Protein AF-0000000080321392 (afdb_homodimer)

Solvent-accessible surface area (backbone atoms only — not comparable to full-atom values): 28372 Å² total; per-residue (Å²): 129,83,87,36,35,29,29,42,95,87,64,50,76,41,74,66,52,70,64,60,51,46,52,52,33,46,72,27,52,40,50,72,68,52,38,52,51,43,50,55,54,46,66,72,68,63,56,70,66,38,37,55,65,55,51,50,51,53,50,50,53,42,33,44,69,69,39,76,52,33,37,49,58,48,34,46,65,61,25,54,38,64,35,49,85,85,26,65,50,42,41,48,45,51,40,54,53,41,39,76,72,65,30,50,64,48,65,67,41,78,42,72,30,79,56,48,76,41,76,37,41,29,39,37,35,46,96,91,40,36,34,43,28,43,68,49,70,54,76,54,99,49,67,45,44,45,62,60,51,29,24,50,50,35,48,48,64,37,45,64,77,54,76,42,41,34,43,37,32,78,33,36,67,33,71,65,21,50,44,36,23,64,66,73,59,37,43,63,34,14,45,66,22,42,82,85,58,4,53,61,43,57,28,56,77,68,68,54,45,50,47,54,70,52,96,65,54,68,68,57,50,50,41,33,37,74,68,68,36,42,32,26,67,44,43,57,72,41,36,54,68,46,34,35,73,64,67,39,51,72,69,53,21,48,49,51,37,51,51,28,49,49,55,55,56,57,70,100,129,84,87,35,36,30,31,40,95,86,66,51,78,42,74,65,53,69,63,61,52,46,51,52,35,47,72,29,53,40,49,69,66,52,39,53,51,44,50,56,54,46,66,71,68,64,57,68,67,38,36,55,65,55,50,50,50,53,50,51,52,42,34,47,69,68,38,75,58,34,36,47,58,46,35,47,63,61,24,55,38,66,34,49,86,85,27,64,51,41,41,47,47,51,40,53,54,41,39,77,72,66,30,51,62,49,64,66,42,77,42,72,29,78,53,50,74,40,76,38,40,29,38,36,33,46,97,90,40,35,34,43,29,45,68,50,70,53,77,55,98,48,68,44,44,46,61,60,50,31,24,50,51,34,48,48,63,37,46,64,77,53,76,39,41,35,43,38,33,78,32,36,65,33,69,65,21,50,43,34,23,63,67,74,58,38,44,63,36,15,44,68,22,44,82,84,56,4,54,61,44,58,28,57,77,68,70,54,48,50,48,55,69,50,96,64,53,67,69,58,51,50,41,32,35,74,69,66,36,43,32,26,67,46,43,56,70,43,37,52,69,47,35,36,73,62,67,38,50,71,68,52,22,49,51,53,36,51,51,29,50,50,54,56,56,64,71,103

Structure (mmCIF, N/CA/C/O backbone):
data_AF-0000000080321392-model_v1
#
loop_
_entity.id
_entity.type
_entity.pdbx_description
1 polymer 'Restriction endonuclease/ATP cone domain'
#
loop_
_atom_site.group_PDB
_atom_site.id
_atom_site.type_symbol
_atom_site.label_atom_id
_atom_site.label_alt_id
_atom_site.label_comp_id
_atom_site.label_asym_id
_atom_site.label_entity_id
_atom_site.label_seq_id
_atom_site.pdbx_PDB_ins_code
_atom_site.Cartn_x
_atom_site.Cartn_y
_atom_site.Cartn_z
_atom_site.occupancy
_atom_site.B_iso_or_equiv
_atom_site.auth_seq_id
_atom_site.auth_comp_id
_atom_site.auth_asym_id
_atom_site.auth_atom_id
_atom_site.pdbx_PDB_model_num
ATOM 1 N N . MET A 1 1 ? 22.453 31.781 -25.75 1 45.09 1 MET A N 1
ATOM 2 C CA . MET A 1 1 ? 22.25 31.203 -24.422 1 45.09 1 MET A CA 1
ATOM 3 C C . MET A 1 1 ? 22.469 29.688 -24.453 1 45.09 1 MET A C 1
ATOM 5 O O . MET A 1 1 ? 22.016 29.016 -25.375 1 45.09 1 MET A O 1
ATOM 9 N N . ARG A 1 2 ? 23.375 29.188 -23.75 1 60.44 2 ARG A N 1
ATOM 10 C CA . ARG A 1 2 ? 23.719 27.766 -23.734 1 60.44 2 ARG A CA 1
ATOM 11 C C . ARG A 1 2 ? 22.5 26.906 -23.359 1 60.44 2 ARG A C 1
ATOM 13 O O . ARG A 1 2 ? 21.656 27.328 -22.562 1 60.44 2 ARG A O 1
ATOM 20 N N . GLU A 1 3 ? 22.219 25.953 -24.188 1 76.62 3 GLU A N 1
ATOM 21 C CA . GLU A 1 3 ? 21.125 25.031 -23.922 1 76.62 3 GLU A CA 1
ATOM 22 C C . GLU A 1 3 ? 21.359 24.234 -22.641 1 76.62 3 GLU A C 1
ATOM 24 O O . GLU A 1 3 ? 22.422 23.641 -22.453 1 76.62 3 GLU A O 1
ATOM 29 N N . ILE A 1 4 ? 20.594 24.516 -21.625 1 80.94 4 ILE A N 1
ATOM 30 C CA . ILE A 1 4 ? 20.688 23.844 -20.344 1 80.94 4 ILE A CA 1
ATOM 31 C C . ILE A 1 4 ? 19.672 22.719 -20.281 1 80.94 4 ILE A C 1
ATOM 33 O O . ILE A 1 4 ? 18.516 22.891 -20.656 1 80.94 4 ILE A O 1
ATOM 37 N N . TYR A 1 5 ? 20.234 21.516 -19.891 1 85.38 5 TYR A N 1
ATOM 38 C CA . TYR A 1 5 ? 19.359 20.359 -19.75 1 85.38 5 TYR A CA 1
ATOM 39 C C . TYR A 1 5 ? 19.094 20.047 -18.297 1 85.38 5 TYR A C 1
ATOM 41 O O . TYR A 1 5 ? 20 20.109 -17.453 1 85.38 5 TYR A O 1
ATOM 49 N N . VAL A 1 6 ? 17.828 19.766 -18.031 1 84.31 6 VAL A N 1
ATOM 50 C CA . VAL A 1 6 ? 17.344 19.547 -16.672 1 84.31 6 VAL A CA 1
ATOM 51 C C . VAL A 1 6 ? 17.016 18.062 -16.469 1 84.31 6 VAL A C 1
ATOM 53 O O . VAL A 1 6 ? 16.422 17.438 -17.344 1 84.31 6 VAL A O 1
ATOM 56 N N . ARG A 1 7 ? 17.375 17.406 -15.414 1 80.06 7 ARG A N 1
ATOM 57 C CA . ARG A 1 7 ? 17.062 16.016 -15.047 1 80.06 7 ARG A CA 1
ATOM 58 C C . ARG A 1 7 ? 15.812 15.953 -14.18 1 80.06 7 ARG A C 1
ATOM 60 O O . ARG A 1 7 ? 15.789 16.5 -13.078 1 80.06 7 ARG A O 1
ATOM 67 N N . LYS A 1 8 ? 14.836 15.211 -14.594 1 74.31 8 LYS A N 1
ATOM 68 C CA . LYS A 1 8 ? 13.57 15.055 -13.883 1 74.31 8 LYS A CA 1
ATOM 69 C C . LYS A 1 8 ? 13.656 13.961 -12.828 1 74.31 8 LYS A C 1
ATOM 71 O O . LYS A 1 8 ? 14.609 13.18 -12.812 1 74.31 8 LYS A O 1
ATOM 76 N N . ARG A 1 9 ? 12.672 13.891 -11.938 1 66.75 9 ARG A N 1
ATOM 77 C CA . ARG A 1 9 ? 12.633 12.922 -10.844 1 66.75 9 ARG A CA 1
ATOM 78 C C . ARG A 1 9 ? 12.578 11.5 -11.383 1 66.75 9 ARG A C 1
ATOM 80 O O . ARG A 1 9 ? 13.117 10.578 -10.766 1 66.75 9 ARG A O 1
ATOM 87 N N . ASP A 1 10 ? 11.984 11.453 -12.5 1 57.5 10 ASP A N 1
ATOM 88 C CA . ASP A 1 10 ? 11.82 10.117 -13.07 1 57.5 10 ASP A CA 1
ATOM 89 C C . ASP A 1 10 ? 13.047 9.703 -13.875 1 57.5 10 ASP A C 1
ATOM 91 O O . ASP A 1 10 ? 13.039 8.664 -14.531 1 57.5 10 ASP A O 1
ATOM 95 N N . GLY A 1 11 ? 14.031 10.547 -13.891 1 65.31 11 GLY A N 1
ATOM 96 C CA . GLY A 1 11 ? 15.281 10.25 -14.57 1 65.31 11 GLY A CA 1
ATOM 97 C C . GLY A 1 11 ? 15.352 10.812 -15.977 1 65.31 11 GLY A C 1
ATOM 98 O O . GLY A 1 11 ? 16.422 10.844 -16.578 1 65.31 11 GLY A O 1
ATOM 99 N N . ARG A 1 12 ? 14.406 11.188 -16.625 1 69.12 12 ARG A N 1
ATOM 100 C CA . ARG A 1 12 ? 14.422 11.805 -17.953 1 69.12 12 ARG A CA 1
ATOM 101 C C . ARG A 1 12 ? 15.195 13.117 -17.938 1 69.12 12 ARG A C 1
ATOM 103 O O . ARG A 1 12 ? 15.219 13.82 -16.922 1 69.12 12 ARG A O 1
ATOM 110 N N . VAL A 1 13 ? 15.727 13.461 -19.203 1 81.75 13 VAL A N 1
ATOM 111 C CA . VAL A 1 13 ? 16.438 14.734 -19.375 1 81.75 13 VAL A CA 1
ATOM 112 C C . VAL A 1 13 ? 15.68 15.609 -20.375 1 81.75 13 VAL A C 1
ATOM 114 O O . VAL A 1 13 ? 15.266 15.133 -21.438 1 81.75 13 VAL A O 1
ATOM 117 N N . GLU A 1 14 ? 15.344 16.891 -19.984 1 85.88 14 GLU A N 1
ATOM 118 C CA . GLU A 1 14 ? 14.648 17.828 -20.859 1 85.88 14 GLU A CA 1
ATOM 119 C C . GLU A 1 14 ? 15.367 19.172 -20.906 1 85.88 14 GLU A C 1
ATOM 121 O O . GLU A 1 14 ? 16.109 19.516 -19.984 1 85.88 14 GLU A O 1
ATOM 126 N N . LYS A 1 15 ? 15.125 19.859 -22.047 1 87.44 15 LYS A N 1
ATOM 127 C CA . LYS A 1 15 ? 15.672 21.203 -22.172 1 87.44 15 LYS A CA 1
ATOM 128 C C . LYS A 1 15 ? 15.023 22.156 -21.188 1 87.44 15 LYS A C 1
ATOM 130 O O . LYS A 1 15 ? 13.812 22.109 -20.969 1 87.44 15 LYS A O 1
ATOM 135 N N . PHE A 1 16 ? 15.82 23 -20.562 1 88.56 16 PHE A N 1
ATOM 136 C CA . PHE A 1 16 ? 15.297 24.016 -19.641 1 88.56 16 PHE A CA 1
ATOM 137 C C . PHE A 1 16 ? 14.391 25 -20.375 1 88.56 16 PHE A C 1
ATOM 139 O O . PHE A 1 16 ? 14.734 25.5 -21.438 1 88.56 16 PHE A O 1
ATOM 146 N N . SER A 1 17 ? 13.203 25.234 -19.812 1 86.38 17 SER A N 1
ATOM 147 C CA . SER A 1 17 ? 12.227 26.172 -20.344 1 86.38 17 SER A CA 1
ATOM 148 C C . SER A 1 17 ? 11.898 27.266 -19.344 1 86.38 17 SER A C 1
ATOM 150 O O . SER A 1 17 ? 11.242 27.016 -18.328 1 86.38 17 SER A O 1
ATOM 152 N N . PRO A 1 18 ? 12.258 28.453 -19.625 1 87.06 18 PRO A N 1
ATOM 153 C CA . PRO A 1 18 ? 11.898 29.547 -18.719 1 87.06 18 PRO A CA 1
ATOM 154 C C . PRO A 1 18 ? 10.391 29.75 -18.609 1 87.06 18 PRO A C 1
ATOM 156 O O . PRO A 1 18 ? 9.898 30.234 -17.594 1 87.06 18 PRO A O 1
ATOM 159 N N . GLU A 1 19 ? 9.711 29.344 -19.656 1 87.44 19 GLU A N 1
ATOM 160 C CA . GLU A 1 19 ? 8.258 29.516 -19.656 1 87.44 19 GLU A CA 1
ATOM 161 C C . GLU A 1 19 ? 7.59 28.656 -18.594 1 87.44 19 GLU A C 1
ATOM 163 O O . GLU A 1 19 ? 6.621 29.062 -17.969 1 87.44 19 GLU A O 1
ATOM 168 N N . LYS A 1 20 ? 8.141 27.531 -18.375 1 81.88 20 LYS A N 1
ATOM 169 C CA . LYS A 1 20 ? 7.609 26.656 -17.344 1 81.88 20 LYS A CA 1
ATOM 170 C C . LYS A 1 20 ? 7.785 27.281 -15.961 1 81.88 20 LYS A C 1
ATOM 172 O O . LYS A 1 20 ? 6.875 27.219 -15.125 1 81.88 20 LYS A O 1
ATOM 177 N N . VAL A 1 21 ? 8.844 27.891 -15.805 1 82.88 21 VAL A N 1
ATOM 178 C CA . VAL A 1 21 ? 9.133 28.547 -14.531 1 82.88 21 VAL A CA 1
ATOM 179 C C . VAL A 1 21 ? 8.227 29.766 -14.359 1 82.88 21 VAL A C 1
ATOM 181 O O . VAL A 1 21 ? 7.691 30 -13.281 1 82.88 21 VAL A O 1
ATOM 184 N N . ARG A 1 22 ? 8.078 30.484 -15.406 1 84.06 22 ARG A N 1
ATOM 185 C CA . ARG A 1 22 ? 7.191 31.641 -15.383 1 84.06 22 ARG A CA 1
ATOM 186 C C . ARG A 1 22 ? 5.785 31.266 -14.953 1 84.06 22 ARG A C 1
ATOM 188 O O . ARG A 1 22 ? 5.199 31.906 -14.078 1 84.06 22 ARG A O 1
ATOM 195 N N . ARG A 1 23 ? 5.336 30.25 -15.523 1 77.75 23 ARG A N 1
ATOM 196 C CA . ARG A 1 23 ? 3.988 29.781 -15.203 1 77.75 23 ARG A CA 1
ATOM 197 C C . ARG A 1 23 ? 3.877 29.406 -13.734 1 77.75 23 ARG A C 1
ATOM 199 O O . ARG A 1 23 ? 2.881 29.719 -13.078 1 77.75 23 ARG A O 1
ATOM 206 N N . THR A 1 24 ? 4.906 28.766 -13.344 1 69.81 24 THR A N 1
ATOM 207 C CA . THR A 1 24 ? 4.93 28.312 -11.953 1 69.81 24 THR A CA 1
ATOM 208 C C . THR A 1 24 ? 4.914 29.516 -11 1 69.81 24 THR A C 1
ATOM 210 O O . THR A 1 24 ? 4.172 29.516 -10.016 1 69.81 24 THR A O 1
ATOM 213 N N . LEU A 1 25 ? 5.637 30.5 -11.336 1 73.75 25 LEU A N 1
ATOM 214 C CA . LEU A 1 25 ? 5.758 31.688 -10.492 1 73.75 25 LEU A CA 1
ATOM 215 C C . LEU A 1 25 ? 4.461 32.5 -10.492 1 73.75 25 LEU A C 1
ATOM 217 O O . LEU A 1 25 ? 4.004 32.938 -9.438 1 73.75 25 LEU A O 1
ATOM 221 N N . LEU A 1 26 ? 3.908 32.562 -11.656 1 72.25 26 LEU A N 1
ATOM 222 C CA . LEU A 1 26 ? 2.67 33.312 -11.75 1 72.25 26 LEU A CA 1
ATOM 223 C C . LEU A 1 26 ? 1.529 32.594 -11.047 1 72.25 26 LEU A C 1
ATOM 225 O O . LEU A 1 26 ? 0.711 33.219 -10.375 1 72.25 26 LEU A O 1
ATOM 229 N N . LYS A 1 27 ? 1.594 31.391 -11.203 1 63.88 27 LYS A N 1
ATOM 230 C CA . LYS A 1 27 ? 0.595 30.578 -10.508 1 63.88 27 LYS A CA 1
ATOM 231 C C . LYS A 1 27 ? 0.756 30.703 -8.992 1 63.88 27 LYS A C 1
ATOM 233 O O . LYS A 1 27 ? -0.227 30.641 -8.25 1 63.88 27 LYS A O 1
ATOM 238 N N . ALA A 1 28 ? 1.945 30.938 -8.633 1 60.78 28 ALA A N 1
ATOM 239 C CA . ALA A 1 28 ? 2.27 31.047 -7.215 1 60.78 28 ALA A CA 1
ATOM 240 C C . ALA A 1 28 ? 1.936 32.438 -6.688 1 60.78 28 ALA A C 1
ATOM 242 O O . ALA A 1 28 ? 2.096 32.719 -5.492 1 60.78 28 ALA A O 1
ATOM 243 N N . GLY A 1 29 ? 1.532 33.25 -7.59 1 61.19 29 GLY A N 1
ATOM 244 C CA . GLY A 1 29 ? 1.094 34.562 -7.176 1 61.19 29 GLY A CA 1
ATOM 245 C C . GLY A 1 29 ? 2.166 35.625 -7.332 1 61.19 29 GLY A C 1
ATOM 246 O O . GLY A 1 29 ? 2.01 36.75 -6.852 1 61.19 29 GLY A O 1
ATOM 247 N N . ALA A 1 30 ? 3.203 35.281 -7.863 1 69.75 30 ALA A N 1
ATOM 248 C CA . ALA A 1 30 ? 4.266 36.25 -8.07 1 69.75 30 ALA A CA 1
ATOM 249 C C . ALA A 1 30 ? 3.871 37.281 -9.141 1 69.75 30 ALA A C 1
ATOM 251 O O . ALA A 1 30 ? 3.201 36.938 -10.117 1 69.75 30 ALA A O 1
ATOM 252 N N . SER A 1 31 ? 4.164 38.469 -8.734 1 72.88 31 SER A N 1
ATOM 253 C CA . SER A 1 31 ? 3.908 39.531 -9.719 1 72.88 31 SER A CA 1
ATOM 254 C C . SER A 1 31 ? 4.754 39.312 -10.977 1 72.88 31 SER A C 1
ATOM 256 O O . SER A 1 31 ? 5.77 38.625 -10.938 1 72.88 31 SER A O 1
ATOM 258 N N . ARG A 1 32 ? 4.312 39.812 -12.125 1 80.5 32 ARG A N 1
ATOM 259 C CA . ARG A 1 32 ? 5.035 39.688 -13.383 1 80.5 32 ARG A CA 1
ATOM 260 C C . ARG A 1 32 ? 6.445 40.25 -13.258 1 80.5 32 ARG A C 1
ATOM 262 O O . ARG A 1 32 ? 7.398 39.688 -13.797 1 80.5 32 ARG A O 1
ATOM 269 N N . ASP A 1 33 ? 6.477 41.344 -12.555 1 82.5 33 ASP A N 1
ATOM 270 C CA . ASP A 1 33 ? 7.777 42 -12.375 1 82.5 33 ASP A CA 1
ATOM 271 C C . ASP A 1 33 ? 8.734 41.094 -11.609 1 82.5 33 ASP A C 1
ATOM 273 O O . ASP A 1 33 ? 9.883 40.906 -12.016 1 82.5 33 ASP A O 1
ATOM 277 N N . VAL A 1 34 ? 8.266 40.594 -10.562 1 79.19 34 VAL A N 1
ATOM 278 C CA . VAL A 1 34 ? 9.07 39.688 -9.727 1 79.19 34 VAL A CA 1
ATOM 279 C C . VAL A 1 34 ? 9.414 38.438 -10.492 1 79.19 34 VAL A C 1
ATOM 281 O O . VAL A 1 34 ? 10.547 37.938 -10.414 1 79.19 34 VAL A O 1
ATOM 284 N N . THR A 1 35 ? 8.469 37.969 -11.203 1 82.25 35 THR A N 1
ATOM 285 C CA . THR A 1 35 ? 8.672 36.781 -12.008 1 82.25 35 THR A CA 1
ATOM 286 C C . THR A 1 35 ? 9.836 36.969 -12.977 1 82.25 35 THR A C 1
ATOM 288 O O . THR A 1 35 ? 10.719 36.125 -13.07 1 82.25 35 THR A O 1
ATOM 291 N N . GLU A 1 36 ? 9.875 38.094 -13.594 1 86.38 36 GLU A N 1
ATOM 292 C CA . GLU A 1 36 ? 10.93 38.344 -14.57 1 86.38 36 GLU A CA 1
ATOM 293 C C . GLU A 1 36 ? 12.289 38.5 -13.883 1 86.38 36 GLU A C 1
ATOM 295 O O . GLU A 1 36 ? 13.305 38.031 -14.414 1 86.38 36 GLU A O 1
ATOM 300 N N . ARG A 1 37 ? 12.25 39.031 -12.703 1 85.25 37 ARG A N 1
ATOM 301 C CA . ARG A 1 37 ? 13.484 39.156 -11.945 1 85.25 37 ARG A CA 1
ATOM 302 C C . ARG A 1 37 ? 14.023 37.812 -11.531 1 85.25 37 ARG A C 1
ATOM 304 O O . ARG A 1 37 ? 15.227 37.531 -11.648 1 85.25 37 ARG A O 1
ATOM 311 N N . ILE A 1 38 ? 13.156 37 -11.086 1 83.56 38 ILE A N 1
ATOM 312 C CA . ILE A 1 38 ? 13.531 35.688 -10.617 1 83.56 38 ILE A CA 1
ATOM 313 C C . ILE A 1 38 ? 14.094 34.875 -11.773 1 83.56 38 ILE A C 1
ATOM 315 O O . ILE A 1 38 ? 15.117 34.188 -11.633 1 83.56 38 ILE A O 1
ATOM 319 N N . ILE A 1 39 ? 13.469 35 -12.906 1 88.12 39 ILE A N 1
ATOM 320 C CA . ILE A 1 39 ? 13.898 34.219 -14.07 1 88.12 39 ILE A CA 1
ATOM 321 C C . ILE A 1 39 ? 15.297 34.656 -14.5 1 88.12 39 ILE A C 1
ATOM 323 O O . ILE A 1 39 ? 16.156 33.844 -14.812 1 88.12 39 ILE A O 1
ATOM 327 N N . ARG A 1 40 ? 15.508 35.875 -14.5 1 87.62 40 ARG A N 1
ATOM 328 C CA . ARG A 1 40 ? 16.828 36.406 -14.859 1 87.62 40 ARG A CA 1
ATOM 329 C C . ARG A 1 40 ? 17.906 35.906 -13.914 1 87.62 40 ARG A C 1
ATOM 331 O O . ARG A 1 40 ? 18.969 35.469 -14.359 1 87.62 40 ARG A O 1
ATOM 338 N N . GLU A 1 41 ? 17.609 35.969 -12.695 1 86.25 41 GLU A N 1
ATOM 339 C CA . GLU A 1 41 ? 18.562 35.5 -11.703 1 86.25 41 GLU A CA 1
ATOM 340 C C . GLU A 1 41 ? 18.766 33.969 -11.82 1 86.25 41 GLU A C 1
ATOM 342 O O . GLU A 1 41 ? 19.891 33.5 -11.68 1 86.25 41 GLU A O 1
ATOM 347 N N . LEU A 1 42 ? 17.734 33.25 -11.977 1 87.38 42 LEU A N 1
ATOM 348 C CA . LEU A 1 42 ? 17.766 31.797 -12.125 1 87.38 42 LEU A CA 1
ATOM 349 C C . LEU A 1 42 ? 18.672 31.406 -13.297 1 87.38 42 LEU A C 1
ATOM 351 O O . LEU A 1 42 ? 19.5 30.5 -13.172 1 87.38 42 LEU A O 1
ATOM 355 N N . GLU A 1 43 ? 18.531 32.125 -14.367 1 86.56 43 GLU A N 1
ATOM 356 C CA . GLU A 1 43 ? 19.297 31.797 -15.578 1 86.56 43 GLU A CA 1
ATOM 357 C C . GLU A 1 43 ? 20.781 31.969 -15.344 1 86.56 43 GLU A C 1
ATOM 359 O O . GLU A 1 43 ? 21.609 31.297 -15.977 1 86.56 43 GLU A O 1
ATOM 364 N N . ARG A 1 44 ? 21.062 32.781 -14.414 1 83.69 44 ARG A N 1
ATOM 365 C CA . ARG A 1 44 ? 22.469 33 -14.086 1 83.69 44 ARG A CA 1
ATOM 366 C C . ARG A 1 44 ? 23.016 31.891 -13.188 1 83.69 44 ARG A C 1
ATOM 368 O O . ARG A 1 44 ? 24.219 31.656 -13.133 1 83.69 44 ARG A O 1
ATOM 375 N N . ARG A 1 45 ? 22.125 31.219 -12.5 1 83.88 45 ARG A N 1
ATOM 376 C CA . ARG A 1 45 ? 22.547 30.281 -11.469 1 83.88 45 ARG A CA 1
ATOM 377 C C . ARG A 1 45 ? 22.453 28.844 -11.969 1 83.88 45 ARG A C 1
ATOM 379 O O . ARG A 1 45 ? 23.141 27.969 -11.453 1 83.88 45 ARG A O 1
ATOM 386 N N . ILE A 1 46 ? 21.672 28.562 -13 1 84.94 46 ILE A N 1
ATOM 387 C CA . ILE A 1 46 ? 21.375 27.172 -13.359 1 84.94 46 ILE A CA 1
ATOM 388 C C . ILE A 1 46 ? 22.484 26.625 -14.242 1 84.94 46 ILE A C 1
ATOM 390 O O . ILE A 1 46 ? 23.219 27.375 -14.883 1 84.94 46 ILE A O 1
ATOM 394 N N . TYR A 1 47 ? 22.75 25.25 -14.242 1 85.88 47 TYR A N 1
ATOM 395 C CA . TYR A 1 47 ? 23.75 24.516 -15.008 1 85.88 47 TYR A CA 1
ATOM 396 C C . TYR A 1 47 ? 23.156 23.234 -15.586 1 85.88 47 TYR A C 1
ATOM 398 O O . TYR A 1 47 ? 22.125 22.75 -15.117 1 85.88 47 TYR A O 1
ATOM 406 N N . SER A 1 48 ? 23.859 22.781 -16.719 1 82.31 48 SER A N 1
ATOM 407 C CA . SER A 1 48 ? 23.344 21.547 -17.328 1 82.31 48 SER A CA 1
ATOM 408 C C . SER A 1 48 ? 23.5 20.359 -16.391 1 82.31 48 SER A C 1
ATOM 410 O O . SER A 1 48 ? 24.578 20.156 -15.812 1 82.31 48 SER A O 1
ATOM 412 N N . GLY A 1 49 ? 22.391 19.594 -16.25 1 81.25 49 GLY A N 1
ATOM 413 C CA . GLY A 1 49 ? 22.359 18.469 -15.336 1 81.25 49 GLY A CA 1
ATOM 414 C C . GLY A 1 49 ? 21.672 18.781 -14.023 1 81.25 49 GLY A C 1
ATOM 415 O O . GLY A 1 49 ? 21.531 17.906 -13.164 1 81.25 49 GLY A O 1
ATOM 416 N N . ILE A 1 50 ? 21.25 20.016 -13.844 1 80.75 50 ILE A N 1
ATOM 417 C CA . ILE A 1 50 ? 20.562 20.422 -12.617 1 80.75 50 ILE A CA 1
ATOM 418 C C . ILE A 1 50 ? 19.234 19.672 -12.516 1 80.75 50 ILE A C 1
ATOM 420 O O . ILE A 1 50 ? 18.609 19.359 -13.531 1 80.75 50 ILE A O 1
ATOM 424 N N . THR A 1 51 ? 18.875 19.391 -11.352 1 80.5 51 THR A N 1
ATOM 425 C CA . THR A 1 51 ? 17.625 18.656 -11.156 1 80.5 51 THR A CA 1
ATOM 426 C C . THR A 1 51 ? 16.453 19.609 -11.031 1 80.5 51 THR A C 1
ATOM 428 O O . THR A 1 51 ? 16.641 20.797 -10.727 1 80.5 51 THR A O 1
ATOM 431 N N . THR A 1 52 ? 15.305 19.062 -11.281 1 77.81 52 THR A N 1
ATOM 432 C CA . THR A 1 52 ? 14.094 19.859 -11.117 1 77.81 52 THR A CA 1
ATOM 433 C C . THR A 1 52 ? 13.953 20.344 -9.672 1 77.81 52 THR A C 1
ATOM 435 O O . THR A 1 52 ? 13.531 21.469 -9.43 1 77.81 52 THR A O 1
ATOM 438 N N . ASP A 1 53 ? 14.438 19.578 -8.805 1 70.19 53 ASP A N 1
ATOM 439 C CA . ASP A 1 53 ? 14.352 19.922 -7.387 1 70.19 53 ASP A CA 1
ATOM 440 C C . ASP A 1 53 ? 15.258 21.094 -7.047 1 70.19 53 ASP A C 1
ATOM 442 O O . ASP A 1 53 ? 14.867 21.984 -6.277 1 70.19 53 ASP A O 1
ATOM 446 N N . GLU A 1 54 ? 16.359 21.047 -7.625 1 74.38 54 GLU A N 1
ATOM 447 C CA . GLU A 1 54 ? 17.297 22.141 -7.398 1 74.38 54 GLU A CA 1
ATOM 448 C C . GLU A 1 54 ? 16.766 23.453 -7.977 1 74.38 54 GLU A C 1
ATOM 450 O O . GLU A 1 54 ? 16.875 24.5 -7.344 1 74.38 54 GLU A O 1
ATOM 455 N N . ILE A 1 55 ? 16.219 23.359 -9.125 1 79.69 55 ILE A N 1
ATOM 456 C CA . ILE A 1 55 ? 15.641 24.547 -9.758 1 79.69 55 ILE A CA 1
ATOM 457 C C . ILE A 1 55 ? 14.539 25.125 -8.867 1 79.69 55 ILE A C 1
ATOM 459 O O . ILE A 1 55 ? 1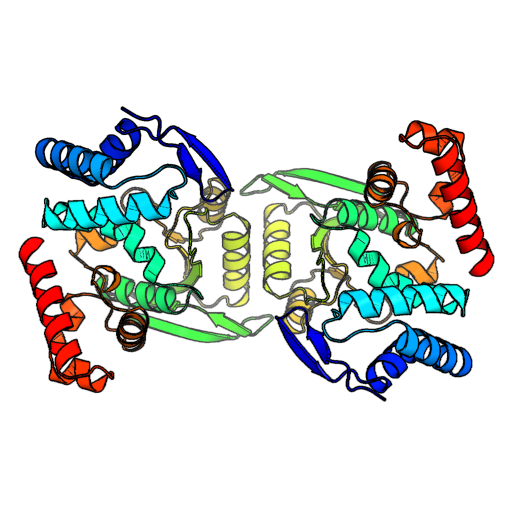4.508 26.328 -8.602 1 79.69 55 ILE A O 1
ATOM 463 N N . LEU A 1 56 ? 13.711 24.234 -8.414 1 73.5 56 LEU A N 1
ATOM 464 C CA . LEU A 1 56 ? 12.609 24.656 -7.559 1 73.5 56 LEU A CA 1
ATOM 465 C C . LEU A 1 56 ? 13.133 25.328 -6.285 1 73.5 56 LEU A C 1
ATOM 467 O O . LEU A 1 56 ? 12.602 26.344 -5.852 1 73.5 56 LEU A O 1
ATOM 471 N N . SER A 1 57 ? 14.203 24.812 -5.809 1 70 57 SER A N 1
ATOM 472 C CA . SER A 1 57 ? 14.805 25.375 -4.605 1 70 57 SER A CA 1
ATOM 473 C C . SER A 1 57 ? 15.297 26.797 -4.848 1 70 57 SER A C 1
ATOM 475 O O . SER A 1 57 ? 15.07 27.688 -4.027 1 70 57 SER A O 1
ATOM 477 N N . ILE A 1 58 ? 15.945 27.031 -5.898 1 75.38 58 ILE A N 1
ATOM 478 C CA . ILE A 1 58 ? 16.484 28.344 -6.246 1 75.38 58 ILE A CA 1
ATOM 479 C C . ILE A 1 58 ? 15.336 29.328 -6.469 1 75.38 58 ILE A C 1
ATOM 481 O O . ILE A 1 58 ? 15.359 30.438 -5.953 1 75.38 58 ILE A O 1
ATOM 485 N N . VAL A 1 59 ? 14.297 28.766 -7.156 1 75.44 59 VAL A N 1
ATOM 486 C CA . VAL A 1 59 ? 13.164 29.625 -7.488 1 75.44 59 VAL A CA 1
ATOM 487 C C . VAL A 1 59 ? 12.445 30.047 -6.207 1 75.44 59 VAL A C 1
ATOM 489 O O . VAL A 1 59 ? 12.102 31.219 -6.039 1 75.44 59 VAL A O 1
ATOM 492 N N . LEU A 1 60 ? 12.328 29.156 -5.359 1 68.12 60 LEU A N 1
ATOM 493 C CA . LEU A 1 60 ? 11.641 29.453 -4.109 1 68.12 60 LEU A CA 1
ATOM 494 C C . LEU A 1 60 ? 12.445 30.422 -3.26 1 68.12 60 LEU A C 1
ATOM 496 O O . LEU A 1 60 ? 11.883 31.344 -2.65 1 68.12 60 LEU A O 1
ATOM 500 N N . ASP A 1 61 ? 13.688 30.219 -3.256 1 67.06 61 ASP A N 1
ATOM 501 C CA . ASP A 1 61 ? 14.586 31.125 -2.547 1 67.06 61 ASP A CA 1
ATOM 502 C C . ASP A 1 61 ? 14.453 32.562 -3.086 1 67.06 61 ASP A C 1
ATOM 504 O O . ASP A 1 61 ? 14.383 33.5 -2.314 1 67.06 61 ASP A O 1
ATOM 508 N N . LEU A 1 62 ? 14.477 32.719 -4.344 1 72 62 LEU A N 1
ATOM 509 C CA . LEU A 1 62 ? 14.391 34 -4.988 1 72 62 LEU A CA 1
ATOM 510 C C . LEU A 1 62 ? 13.016 34.625 -4.777 1 72 62 LEU A C 1
ATOM 512 O O . LEU A 1 62 ? 12.898 35.844 -4.578 1 72 62 LEU A O 1
ATOM 516 N N . LEU A 1 63 ? 12.016 33.781 -4.883 1 68.62 63 LEU A N 1
ATOM 517 C CA . LEU A 1 63 ? 10.664 34.281 -4.641 1 68.62 63 LEU A CA 1
ATOM 518 C C . LEU A 1 63 ? 10.531 34.844 -3.23 1 68.62 63 LEU A C 1
ATOM 520 O O . LEU A 1 63 ? 9.906 35.875 -3.031 1 68.62 63 LEU A O 1
ATOM 524 N N . TYR A 1 64 ? 11.055 34.125 -2.334 1 60.22 64 TYR A N 1
ATOM 525 C CA . TYR A 1 64 ? 11.055 34.594 -0.95 1 60.22 64 TYR A CA 1
ATOM 526 C C . TYR A 1 64 ? 11.773 35.938 -0.827 1 60.22 64 TYR A C 1
ATOM 528 O O . TYR A 1 64 ? 11.336 36.812 -0.079 1 60.22 64 TYR A O 1
ATOM 536 N N . ARG A 1 65 ? 12.82 35.969 -1.561 1 62.69 65 ARG A N 1
ATOM 537 C CA . ARG A 1 65 ? 13.641 37.188 -1.488 1 62.69 65 ARG A CA 1
ATOM 538 C C . ARG A 1 65 ? 12.93 38.375 -2.119 1 62.69 65 ARG A C 1
ATOM 540 O O . ARG A 1 65 ? 13.008 39.5 -1.613 1 62.69 65 ARG A O 1
ATOM 547 N N . TYR A 1 66 ? 12.391 38.094 -3.281 1 62.88 66 TYR A N 1
ATOM 548 C CA . TYR A 1 66 ? 11.836 39.219 -4.027 1 62.88 66 TYR A CA 1
ATOM 549 C C . TYR A 1 66 ? 10.406 39.531 -3.582 1 62.88 66 TYR A C 1
ATOM 551 O O . TYR A 1 66 ? 9.953 40.656 -3.686 1 62.88 66 TYR A O 1
ATOM 559 N N . GLU A 1 67 ? 9.5 38.5 -3.516 1 52.47 67 GLU A N 1
ATOM 560 C CA . GLU A 1 67 ? 8.125 38.781 -3.1 1 52.47 67 GLU A CA 1
ATOM 561 C C . GLU A 1 67 ? 7.875 38.312 -1.669 1 52.47 67 GLU A C 1
ATOM 563 O O . GLU A 1 67 ? 7.863 37.125 -1.396 1 52.47 67 GLU A O 1
ATOM 568 N N . THR A 1 68 ? 8.039 39.031 -0.767 1 46.72 68 THR A N 1
ATOM 569 C CA . THR A 1 68 ? 7.828 38.688 0.64 1 46.72 68 THR A CA 1
ATOM 570 C C . THR A 1 68 ? 6.586 37.812 0.813 1 46.72 68 THR A C 1
ATOM 572 O O . THR A 1 68 ? 6.566 36.938 1.655 1 46.72 68 THR A O 1
ATOM 575 N N . GLY A 1 69 ? 5.34 38.094 0.322 1 44.66 69 GLY A N 1
ATOM 576 C CA . GLY A 1 69 ? 4.023 37.594 0.691 1 44.66 69 GLY A CA 1
ATOM 577 C C . GLY A 1 69 ? 3.574 36.438 -0.155 1 44.66 69 GLY A C 1
ATOM 578 O O . GLY A 1 69 ? 2.914 35.5 0.343 1 44.66 69 GLY A O 1
ATOM 579 N N . SER A 1 70 ? 3.697 36.438 -1.465 1 47.78 70 SER A N 1
ATOM 580 C CA . SER A 1 70 ? 3.168 35.531 -2.475 1 47.78 70 SER A CA 1
ATOM 581 C C . SER A 1 70 ? 3.906 34.188 -2.455 1 47.78 70 SER A C 1
ATOM 583 O O . SER A 1 70 ? 3.35 33.156 -2.842 1 47.78 70 SER A O 1
ATOM 585 N N . GLY A 1 71 ? 5.066 34.25 -2.164 1 48.81 71 GLY A N 1
ATOM 586 C CA . GLY A 1 71 ? 5.957 33.094 -1.967 1 48.81 71 GLY A CA 1
ATOM 587 C C . GLY A 1 71 ? 5.453 32.125 -0.917 1 48.81 71 GLY A C 1
ATOM 588 O O . GLY A 1 71 ? 5.781 30.953 -0.958 1 48.81 71 GLY A O 1
ATOM 589 N N . ALA A 1 72 ? 4.609 32.844 -0.131 1 51.19 72 ALA A N 1
ATOM 590 C CA . ALA A 1 72 ? 4.141 32.094 1.016 1 51.19 72 ALA A CA 1
ATOM 591 C C . ALA A 1 72 ? 3.201 30.953 0.576 1 51.19 72 ALA A C 1
ATOM 593 O O . ALA A 1 72 ? 3.262 29.844 1.104 1 51.19 72 ALA A O 1
ATOM 594 N N . ARG A 1 73 ? 2.291 31.312 -0.396 1 53.44 73 ARG A N 1
ATOM 595 C CA . ARG A 1 73 ? 1.317 30.312 -0.807 1 53.44 73 ARG A CA 1
ATOM 596 C C . ARG A 1 73 ? 1.998 29.156 -1.53 1 53.44 73 ARG A C 1
ATOM 598 O O . ARG A 1 73 ? 1.652 27.984 -1.314 1 53.44 73 ARG A O 1
ATOM 605 N N . TYR A 1 74 ? 2.803 29.578 -2.488 1 53.66 74 TYR A N 1
ATOM 606 C CA . TYR A 1 74 ? 3.52 28.547 -3.24 1 53.66 74 TYR A CA 1
ATOM 607 C C . TYR A 1 74 ? 4.324 27.656 -2.307 1 53.66 74 TYR A C 1
ATOM 609 O O . TYR A 1 74 ? 4.391 26.438 -2.512 1 53.66 74 TYR A O 1
ATOM 617 N N . ASP A 1 75 ? 4.59 28.344 -1.254 1 69.25 75 ASP A N 1
ATOM 618 C CA . ASP A 1 75 ? 5.465 27.641 -0.316 1 69.25 75 ASP A CA 1
ATOM 619 C C . ASP A 1 75 ? 4.668 26.703 0.577 1 69.25 75 ASP A C 1
ATOM 621 O O . ASP A 1 75 ? 5.18 25.672 1.007 1 69.25 75 ASP A O 1
ATOM 625 N N . LEU A 1 76 ? 3.305 26.984 0.359 1 78.12 76 LEU A N 1
ATOM 626 C CA . LEU A 1 76 ? 2.51 26.188 1.281 1 78.12 76 LEU A CA 1
ATOM 627 C C . LEU A 1 76 ? 2.453 24.734 0.823 1 78.12 76 LEU A C 1
ATOM 629 O O . LEU A 1 76 ? 2.666 23.812 1.62 1 78.12 76 LEU A O 1
ATOM 633 N N . LYS A 1 77 ? 2.258 24.578 -0.475 1 78.12 77 LYS A N 1
ATOM 634 C CA . LYS A 1 77 ? 2.15 23.219 -0.999 1 78.12 77 LYS A CA 1
ATOM 635 C C . LYS A 1 77 ? 3.459 22.453 -0.814 1 78.12 77 LYS A C 1
ATOM 637 O O . LYS A 1 77 ? 3.459 21.328 -0.329 1 78.12 77 LYS A O 1
ATOM 642 N N . ARG A 1 78 ? 4.449 23.109 -1.207 1 76.44 78 ARG A N 1
ATOM 643 C CA . ARG A 1 78 ? 5.762 22.484 -1.136 1 76.44 78 ARG A CA 1
ATOM 644 C C . ARG A 1 78 ? 6.168 22.219 0.311 1 76.44 78 ARG A C 1
ATOM 646 O O . ARG A 1 78 ? 6.773 21.188 0.618 1 76.44 78 ARG A O 1
ATOM 653 N N . SER A 1 79 ? 5.844 23.172 1.11 1 85.06 79 SER A N 1
ATOM 654 C CA . SER A 1 79 ? 6.246 23.078 2.508 1 85.06 79 SER A CA 1
ATOM 655 C C . SER A 1 79 ? 5.547 21.906 3.197 1 85.06 79 SER A C 1
ATOM 657 O O . SER A 1 79 ? 6.051 21.375 4.191 1 85.06 79 SER A O 1
ATOM 659 N N . MET A 1 80 ? 4.395 21.438 2.596 1 88.69 80 MET A N 1
ATOM 660 C CA . MET A 1 80 ? 3.646 20.312 3.172 1 88.69 80 MET A CA 1
ATOM 661 C C . MET A 1 80 ? 4.465 19.031 3.135 1 88.69 80 MET A C 1
ATOM 663 O O . MET A 1 80 ? 4.305 18.172 3.994 1 88.69 80 MET A O 1
ATOM 667 N N . PHE A 1 81 ? 5.375 18.984 2.217 1 87.44 81 PHE A N 1
ATOM 668 C CA . PHE A 1 81 ? 6.172 17.766 2.055 1 87.44 81 PHE A CA 1
ATOM 669 C C . PHE A 1 81 ? 7.191 17.641 3.178 1 87.44 81 PHE A C 1
ATOM 671 O O . PHE A 1 81 ? 7.742 16.562 3.4 1 87.44 81 PHE A O 1
ATOM 678 N N . ARG A 1 82 ? 7.383 18.734 3.936 1 87.5 82 ARG A N 1
ATOM 679 C CA . ARG A 1 82 ? 8.336 18.719 5.039 1 87.5 82 ARG A CA 1
ATOM 680 C C . ARG A 1 82 ? 7.766 17.984 6.25 1 87.5 82 ARG A C 1
ATOM 682 O O . ARG A 1 82 ? 8.477 17.75 7.227 1 87.5 82 ARG A O 1
ATOM 689 N N . LEU A 1 83 ? 6.523 17.594 6.148 1 93.75 83 LEU A N 1
ATOM 690 C CA . LEU A 1 83 ? 5.879 16.906 7.258 1 93.75 83 LEU A CA 1
ATOM 691 C C . LEU A 1 83 ? 6.191 15.406 7.219 1 93.75 83 LEU A C 1
ATOM 693 O O . LEU A 1 83 ? 5.57 14.625 7.945 1 93.75 83 LEU A O 1
ATOM 697 N N . GLY A 1 84 ? 7.039 15.102 6.312 1 86.62 84 GLY A N 1
ATOM 698 C CA . GLY A 1 84 ? 7.469 13.719 6.234 1 86.62 84 GLY A CA 1
ATOM 699 C C . GLY A 1 84 ? 8.789 13.461 6.934 1 86.62 84 GLY A C 1
ATOM 700 O O . GLY A 1 84 ? 9.211 14.242 7.789 1 86.62 84 GLY A O 1
ATOM 701 N N . PRO A 1 85 ? 9.164 12.109 6.82 1 76.75 85 PRO A N 1
ATOM 702 C CA . PRO A 1 85 ? 8.867 11.125 5.777 1 76.75 85 PRO A CA 1
ATOM 703 C C . PRO A 1 85 ? 7.801 10.117 6.203 1 76.75 85 PRO A C 1
ATOM 705 O O . PRO A 1 85 ? 7.133 9.523 5.352 1 76.75 85 PRO A O 1
ATOM 708 N N . ALA A 1 86 ? 7.52 9.734 7.414 1 74.88 86 ALA A N 1
ATOM 709 C CA . ALA A 1 86 ? 6.699 8.609 7.859 1 74.88 86 ALA A CA 1
ATOM 710 C C . ALA A 1 86 ? 5.234 9.016 7.992 1 74.88 86 ALA A C 1
ATOM 712 O O . ALA A 1 86 ? 4.352 8.156 8.078 1 74.88 86 ALA A O 1
ATOM 713 N N . GLY A 1 87 ? 4.91 10.047 8.031 1 89.44 87 GLY A N 1
ATOM 714 C CA . GLY A 1 87 ? 3.527 10.5 8.039 1 89.44 87 GLY A CA 1
ATOM 715 C C . GLY A 1 87 ? 3.053 10.945 9.406 1 89.44 87 GLY A C 1
ATOM 716 O O . GLY A 1 87 ? 1.986 11.547 9.531 1 89.44 87 GLY A O 1
ATOM 717 N N . PHE A 1 88 ? 3.814 10.695 10.461 1 92.75 88 PHE A N 1
ATOM 718 C CA . PHE A 1 88 ? 3.406 11.008 11.828 1 92.75 88 PHE A CA 1
ATOM 719 C C . PHE A 1 88 ? 3.203 12.508 12 1 92.75 88 PHE A C 1
ATOM 721 O O . PHE A 1 88 ? 2.24 12.938 12.641 1 92.75 88 PHE A O 1
ATOM 728 N N . GLU A 1 89 ? 4.098 13.258 11.492 1 95 89 GLU A N 1
ATOM 729 C CA . GLU A 1 89 ? 3.975 14.703 11.594 1 95 89 GLU A CA 1
ATOM 730 C C . GLU A 1 89 ? 2.746 15.211 10.836 1 95 89 GLU A C 1
ATOM 732 O O . GLU A 1 89 ? 2.098 16.172 11.266 1 95 89 GLU A O 1
ATOM 737 N N . PHE A 1 90 ? 2.438 14.531 9.781 1 97.75 90 PHE A N 1
ATOM 738 C CA . PHE A 1 90 ? 1.256 14.914 9.016 1 97.75 90 PHE A CA 1
ATOM 739 C C . PHE A 1 90 ? -0.015 14.648 9.812 1 97.75 90 PHE A C 1
ATOM 741 O O . PHE A 1 90 ? -0.953 15.445 9.781 1 97.75 90 PHE A O 1
ATOM 748 N N . GLU A 1 91 ? -0.038 13.516 10.531 1 98.44 91 GLU A N 1
ATOM 749 C CA . GLU A 1 91 ? -1.183 13.195 11.375 1 98.44 91 GLU A CA 1
ATOM 750 C C . GLU A 1 91 ? -1.4 14.273 12.438 1 98.44 91 GLU A C 1
ATOM 752 O O . GLU A 1 91 ? -2.535 14.68 12.688 1 98.44 91 GLU A O 1
ATOM 757 N N . LYS A 1 92 ? -0.319 14.758 12.992 1 98 92 LYS A N 1
ATOM 758 C CA . LYS A 1 92 ? -0.399 15.82 13.992 1 98 92 LYS A CA 1
ATOM 759 C C . LYS A 1 92 ? -0.848 17.141 13.367 1 98 92 LYS A C 1
ATOM 761 O O . LYS A 1 92 ? -1.632 17.875 13.961 1 98 92 LYS A O 1
ATOM 766 N N . PHE A 1 93 ? -0.355 17.375 12.227 1 98.12 93 PHE A N 1
ATOM 767 C CA . PHE A 1 93 ? -0.779 18.547 11.484 1 98.12 93 PHE A CA 1
ATOM 768 C C . PHE A 1 93 ? -2.283 18.531 11.242 1 98.12 93 PHE A C 1
ATOM 770 O O . PHE A 1 93 ? -2.973 19.531 11.477 1 98.12 93 PHE A O 1
ATOM 777 N N . VAL A 1 94 ? -2.785 17.391 10.812 1 98.75 94 VAL A N 1
ATOM 778 C CA . VAL A 1 94 ? -4.203 17.234 10.508 1 98.75 94 VAL A CA 1
ATOM 779 C C . VAL A 1 94 ? -5.031 17.469 11.773 1 98.75 94 VAL A C 1
ATOM 781 O O . VAL A 1 94 ? -6.027 18.203 11.742 1 98.75 94 VAL A O 1
ATOM 784 N N . ALA A 1 95 ? -4.602 16.875 12.844 1 98.81 95 ALA A N 1
ATOM 785 C CA . ALA A 1 95 ? -5.305 17.047 14.117 1 98.81 95 ALA A CA 1
ATOM 786 C C . ALA A 1 95 ? -5.391 18.516 14.5 1 98.81 95 ALA A C 1
ATOM 788 O O . ALA A 1 95 ? -6.473 19.016 14.812 1 98.81 95 ALA A O 1
ATOM 789 N N . ARG A 1 96 ? -4.297 19.234 14.398 1 98.56 96 ARG A N 1
ATOM 790 C CA . ARG A 1 96 ? -4.242 20.641 14.781 1 98.56 96 ARG A CA 1
ATOM 791 C C . ARG A 1 96 ? -5.086 21.5 13.836 1 98.56 96 ARG A C 1
ATOM 793 O O . ARG A 1 96 ? -5.754 22.438 14.273 1 98.56 96 ARG A O 1
ATOM 800 N N . LEU A 1 97 ? -5.012 21.156 12.602 1 98.56 97 LEU A N 1
ATOM 801 C CA . LEU A 1 97 ? -5.824 21.859 11.617 1 98.56 97 LEU A CA 1
ATOM 802 C C . LEU A 1 97 ? -7.309 21.75 11.945 1 98.56 97 LEU A C 1
ATOM 804 O O . LEU A 1 97 ? -8.023 22.75 11.961 1 98.56 97 LEU A O 1
ATOM 808 N N . LEU A 1 98 ? -7.711 20.516 12.25 1 98.81 98 LEU A N 1
ATOM 809 C CA . LEU A 1 98 ? -9.117 20.281 12.555 1 98.81 98 LEU A CA 1
ATOM 810 C C . LEU A 1 98 ? -9.523 21 13.836 1 98.81 98 LEU A C 1
ATOM 812 O O . LEU A 1 98 ? -10.656 21.469 13.961 1 98.81 98 LEU A O 1
ATOM 816 N N . GLU A 1 99 ? -8.602 21.125 14.75 1 98.75 99 GLU A N 1
ATOM 817 C CA . GLU A 1 99 ? -8.883 21.859 15.984 1 98.75 99 GLU A CA 1
ATOM 818 C C . GLU A 1 99 ? -9.172 23.328 15.703 1 98.75 99 GLU A C 1
ATOM 820 O O . GLU A 1 99 ? -10.008 23.938 16.359 1 98.75 99 GLU A O 1
ATOM 825 N N . GLU A 1 100 ? -8.508 23.891 14.727 1 98.19 100 GLU A N 1
ATOM 826 C CA . GLU A 1 100 ? -8.758 25.266 14.328 1 98.19 100 GLU A CA 1
ATOM 827 C C . GLU A 1 100 ? -10.172 25.438 13.781 1 98.19 100 GLU A C 1
ATOM 829 O O . GLU A 1 100 ? -10.688 26.562 13.711 1 98.19 100 GLU A O 1
ATOM 834 N N . TYR A 1 101 ? -10.727 24.375 13.43 1 98.25 101 TYR A N 1
ATOM 835 C CA . TYR A 1 101 ? -12.078 24.406 12.891 1 98.25 101 TYR A CA 1
ATOM 836 C C . TYR A 1 101 ? -13.086 23.859 13.891 1 98.25 101 TYR A C 1
ATOM 838 O O . TYR A 1 101 ? -14.195 23.469 13.516 1 98.25 101 TYR A O 1
ATOM 846 N N . GLY A 1 102 ? -12.719 23.703 15.164 1 98.38 102 GLY A N 1
ATOM 847 C CA . GLY A 1 102 ? -13.648 23.453 16.25 1 98.38 102 GLY A CA 1
ATOM 848 C C . GLY A 1 102 ? -13.758 21.984 16.625 1 98.38 102 GLY A C 1
ATOM 849 O O . GLY A 1 102 ? -14.602 21.609 17.438 1 98.38 102 GLY A O 1
ATOM 850 N N . PHE A 1 103 ? -12.938 21.109 16.078 1 98.81 103 PHE A N 1
ATOM 851 C CA . PHE A 1 103 ? -12.938 19.688 16.453 1 98.81 103 PHE A CA 1
ATOM 852 C C . PHE A 1 103 ? -12.102 19.453 17.688 1 98.81 103 PHE A C 1
ATOM 854 O O . PHE A 1 103 ? -11.078 20.125 17.891 1 98.81 103 PHE A O 1
ATOM 861 N N . ARG A 1 104 ? -12.547 18.562 18.5 1 98.75 104 ARG A N 1
ATOM 862 C CA . ARG A 1 104 ? -11.664 17.922 19.469 1 98.75 104 ARG A CA 1
ATOM 863 C C . ARG A 1 104 ? -10.984 16.688 18.859 1 98.75 104 ARG A C 1
ATOM 865 O O . ARG A 1 104 ? -11.641 15.859 18.234 1 98.75 104 ARG A O 1
ATOM 872 N N . THR A 1 105 ? -9.648 16.547 18.984 1 98.81 105 THR A N 1
ATOM 873 C CA . THR A 1 105 ? -8.953 15.492 18.266 1 98.81 105 THR A CA 1
ATOM 874 C C . THR A 1 105 ? -8.055 14.695 19.203 1 98.81 105 THR A C 1
ATOM 876 O O . THR A 1 105 ? -7.656 15.188 20.25 1 98.81 105 THR A O 1
ATOM 879 N N . ARG A 1 106 ? -7.824 13.477 18.938 1 98.25 106 ARG A N 1
ATOM 880 C CA . ARG A 1 106 ? -6.816 12.578 19.484 1 98.25 106 ARG A CA 1
ATOM 881 C C . ARG A 1 106 ? -6.078 11.836 18.375 1 98.25 106 ARG A C 1
ATOM 883 O O . ARG A 1 106 ? -6.688 11.422 17.391 1 98.25 106 ARG A O 1
ATOM 890 N N . THR A 1 107 ? -4.746 11.641 18.578 1 98 107 THR A N 1
ATOM 891 C CA . THR A 1 107 ? -3.967 10.969 17.547 1 98 107 THR A CA 1
ATOM 892 C C . THR A 1 107 ? -3.525 9.586 18 1 98 107 THR A C 1
ATOM 894 O O . THR A 1 107 ? -3.461 9.32 19.203 1 98 107 THR A O 1
ATOM 897 N N . ASN A 1 108 ? -3.33 8.727 17.062 1 95.69 108 ASN A N 1
ATOM 898 C CA . ASN A 1 108 ? -2.752 7.398 17.266 1 95.69 108 ASN A CA 1
ATOM 899 C C . ASN A 1 108 ? -3.484 6.633 18.375 1 95.69 108 ASN A C 1
ATOM 901 O O . ASN A 1 108 ? -2.859 6.141 19.312 1 95.69 108 ASN A O 1
ATOM 905 N N . VAL A 1 109 ? -4.676 6.512 18.188 1 97.06 109 VAL A N 1
ATOM 906 C CA . VAL A 1 109 ? -5.523 5.871 19.188 1 97.06 109 VAL A CA 1
ATOM 907 C C . VAL A 1 109 ? -5.789 4.422 18.781 1 97.06 109 VAL A C 1
ATOM 909 O O . VAL A 1 109 ? -6.109 4.137 17.625 1 97.06 109 VAL A O 1
ATOM 912 N N . ILE A 1 110 ? -5.637 3.516 19.719 1 97.56 110 ILE A N 1
ATOM 913 C CA . ILE A 1 110 ? -5.961 2.111 19.484 1 97.56 110 ILE A CA 1
ATOM 914 C C . ILE A 1 110 ? -7.441 1.867 19.766 1 97.56 110 ILE A C 1
ATOM 916 O O . ILE A 1 110 ? -7.941 2.213 20.828 1 97.56 110 ILE A O 1
ATOM 920 N N . VAL A 1 111 ? -8.102 1.364 18.828 1 97.69 111 VAL A N 1
ATOM 921 C CA . VAL A 1 111 ? -9.531 1.104 18.953 1 97.69 111 VAL A CA 1
ATOM 922 C C . VAL A 1 111 ? -9.82 -0.356 18.609 1 97.69 111 VAL A C 1
ATOM 924 O O . VAL A 1 111 ? -9.258 -0.903 17.656 1 97.69 111 VAL A O 1
ATOM 927 N N . GLU A 1 112 ? -10.609 -0.934 19.375 1 97.38 112 GLU A N 1
ATOM 928 C CA . GLU A 1 112 ? -11.023 -2.309 19.109 1 97.38 112 GLU A CA 1
ATOM 929 C C . GLU A 1 112 ? -12.086 -2.359 18.031 1 97.38 112 GLU A C 1
ATOM 931 O O . GLU A 1 112 ? -13.086 -1.633 18.094 1 97.38 112 GLU A O 1
ATOM 936 N N . GLY A 1 113 ? -11.789 -3.182 17.016 1 97.81 113 GLY A N 1
ATOM 937 C CA . GLY A 1 113 ? -12.812 -3.479 16.031 1 97.81 113 GLY A CA 1
ATOM 938 C C . GLY A 1 113 ? -13.492 -4.812 16.25 1 97.81 113 GLY A C 1
ATOM 939 O O . GLY A 1 113 ? -13.227 -5.492 17.25 1 97.81 113 GLY A O 1
ATOM 940 N N . GLU A 1 114 ? -14.492 -5.109 15.438 1 98.12 114 GLU A N 1
ATOM 941 C CA . GLU A 1 114 ? -15.18 -6.402 15.492 1 98.12 114 GLU A CA 1
ATOM 942 C C . GLU A 1 114 ? -14.195 -7.551 15.281 1 98.12 114 GLU A C 1
ATOM 944 O O . GLU A 1 114 ? -14.258 -8.562 15.984 1 98.12 114 GLU A O 1
ATOM 949 N N . CYS A 1 115 ? -13.242 -7.352 14.328 1 98.44 115 CYS A N 1
ATOM 950 C CA . CYS A 1 115 ? -12.344 -8.43 13.93 1 98.44 115 CYS A CA 1
ATOM 951 C C . CYS A 1 115 ? -10.969 -8.258 14.562 1 98.44 115 CYS A C 1
ATOM 953 O O . CYS A 1 115 ? -10.344 -9.234 14.992 1 98.44 115 CYS A O 1
ATOM 955 N N . VAL A 1 116 ? -10.43 -7.012 14.508 1 98.38 116 VAL A N 1
ATOM 956 C CA . VAL A 1 116 ? -9.062 -6.746 14.953 1 98.38 116 VAL A CA 1
ATOM 957 C C . VAL A 1 116 ? -8.992 -5.367 15.609 1 98.38 116 VAL A C 1
ATOM 959 O O . VAL A 1 116 ? -9.93 -4.57 15.5 1 98.38 116 VAL A O 1
ATOM 962 N N . GLU A 1 117 ? -7.875 -5.18 16.312 1 97.88 117 GLU A N 1
ATOM 963 C CA . GLU A 1 117 ? -7.562 -3.85 16.828 1 97.88 117 GLU A CA 1
ATOM 964 C C . GLU A 1 117 ? -6.957 -2.967 15.734 1 97.88 117 GLU A C 1
ATOM 966 O O . GLU A 1 117 ? -6.152 -3.432 14.93 1 97.88 117 GLU A O 1
ATOM 971 N N . HIS A 1 118 ? -7.375 -1.7 15.75 1 97.94 118 HIS A N 1
ATOM 972 C CA . HIS A 1 118 ? -6.871 -0.736 14.781 1 97.94 118 HIS A CA 1
ATOM 973 C C . HIS A 1 118 ? -6.199 0.445 15.469 1 97.94 118 HIS A C 1
ATOM 975 O O . HIS A 1 118 ? -6.68 0.917 16.5 1 97.94 118 HIS A O 1
ATOM 981 N N . GLU A 1 119 ? -5.098 0.835 14.977 1 97.31 119 GLU A N 1
ATOM 982 C CA . GLU A 1 119 ? -4.547 2.137 15.344 1 97.31 119 GLU A CA 1
ATOM 983 C C . GLU A 1 119 ? -5.035 3.229 14.398 1 97.31 119 GLU A C 1
ATOM 985 O O . GLU A 1 119 ? -4.652 3.256 13.227 1 97.31 119 GLU A O 1
ATOM 990 N N . ILE A 1 120 ? -5.863 4.105 14.938 1 98.25 120 ILE A N 1
ATOM 991 C CA . ILE A 1 120 ? -6.473 5.156 14.125 1 98.25 120 ILE A CA 1
ATOM 992 C C . ILE A 1 120 ? -5.59 6.402 14.148 1 98.25 120 ILE A C 1
ATOM 994 O O . ILE A 1 120 ? -5.148 6.836 15.219 1 98.25 120 ILE A O 1
ATOM 998 N N . ASP A 1 121 ? -5.344 6.98 12.992 1 98.19 121 ASP A N 1
ATOM 999 C CA . ASP A 1 121 ? -4.441 8.125 12.883 1 98.19 121 ASP A CA 1
ATOM 1000 C C . ASP A 1 121 ? -4.961 9.312 13.695 1 98.19 121 ASP A C 1
ATOM 1002 O O . ASP A 1 121 ? -4.234 9.875 14.508 1 98.19 121 ASP A O 1
ATOM 1006 N N . VAL A 1 122 ? -6.215 9.734 13.477 1 98.81 122 VAL A N 1
ATOM 1007 C CA . VAL A 1 122 ? -6.852 10.836 14.195 1 98.81 122 VAL A CA 1
ATOM 1008 C C . VAL A 1 122 ? -8.305 10.492 14.492 1 98.81 122 VAL A C 1
ATOM 1010 O O . VAL A 1 122 ? -9.023 9.984 13.617 1 98.81 122 VAL A O 1
ATOM 1013 N N . ILE A 1 123 ? -8.711 10.68 15.664 1 98.81 123 ILE A N 1
ATOM 1014 C CA . ILE A 1 123 ? -10.125 10.711 16.016 1 98.81 123 ILE A CA 1
ATOM 1015 C C . ILE A 1 123 ? -10.57 12.148 16.266 1 98.81 123 ILE A C 1
ATOM 1017 O O . ILE A 1 123 ? -9.867 12.914 16.922 1 98.81 123 ILE A O 1
ATOM 1021 N N . ALA A 1 124 ? -11.672 12.516 15.727 1 98.81 124 ALA A N 1
ATOM 1022 C CA . ALA A 1 124 ? -12.18 13.875 15.883 1 98.81 124 ALA A CA 1
ATOM 1023 C C . ALA A 1 124 ? -13.648 13.867 16.297 1 98.81 124 ALA A C 1
ATOM 1025 O O . ALA A 1 124 ? -14.391 12.945 15.938 1 98.81 124 ALA A O 1
ATOM 1026 N N . GLU A 1 125 ? -13.992 14.891 17.031 1 98.75 125 GLU A N 1
ATOM 1027 C CA . GLU A 1 125 ? -15.375 15.07 17.453 1 98.75 125 GLU A CA 1
ATOM 1028 C C . GLU A 1 125 ? -15.797 16.531 17.344 1 98.75 125 GLU A C 1
ATOM 1030 O O . GLU A 1 125 ? -15.031 17.438 17.688 1 98.75 125 GLU A O 1
ATOM 1035 N N . LYS A 1 126 ? -16.938 16.703 16.828 1 98.5 126 LYS A N 1
ATOM 1036 C CA . LYS A 1 126 ? -17.531 18.047 16.766 1 98.5 126 LYS A CA 1
ATOM 1037 C C . LYS A 1 126 ? -19.062 17.969 16.75 1 98.5 126 LYS A C 1
ATOM 1039 O O . LYS A 1 126 ? -19.641 17.172 16 1 98.5 126 LYS A O 1
ATOM 1044 N N . ASP A 1 127 ? -19.703 18.703 17.594 1 97.75 127 ASP A N 1
ATOM 1045 C CA . ASP A 1 127 ? -21.156 18.828 17.625 1 97.75 127 ASP A CA 1
ATOM 1046 C C . ASP A 1 127 ? -21.828 17.469 17.781 1 97.75 127 ASP A C 1
ATOM 1048 O O . ASP A 1 127 ? -22.766 17.156 17.062 1 97.75 127 ASP A O 1
ATOM 1052 N N . GLY A 1 128 ? -21.234 16.609 18.516 1 97.44 128 GLY A N 1
ATOM 1053 C CA . GLY A 1 128 ? -21.812 15.312 18.828 1 97.44 128 GLY A CA 1
ATOM 1054 C C . GLY A 1 128 ? -21.547 14.266 17.781 1 97.44 128 GLY A C 1
ATOM 1055 O O . GLY A 1 128 ? -22 13.125 17.891 1 97.44 128 GLY A O 1
ATOM 1056 N N . LYS A 1 129 ? -20.812 14.609 16.828 1 98.38 129 LYS A N 1
ATOM 1057 C CA . LYS A 1 129 ? -20.453 13.672 15.773 1 98.38 129 LYS A CA 1
ATOM 1058 C C . LYS A 1 129 ? -19 13.242 15.891 1 98.38 129 LYS A C 1
ATOM 1060 O O . LYS A 1 129 ? -18.125 14.062 16.156 1 98.38 129 LYS A O 1
ATOM 1065 N N . SER A 1 130 ? -18.766 11.961 15.688 1 98.56 130 SER A N 1
ATOM 1066 C CA . SER A 1 130 ? -17.422 11.406 15.789 1 98.56 130 SER A CA 1
ATOM 1067 C C . SER A 1 130 ? -16.906 10.969 14.43 1 98.56 130 SER A C 1
ATOM 1069 O O . SER A 1 130 ? -17.656 10.43 13.609 1 98.56 130 SER A O 1
ATOM 1071 N N . TYR A 1 131 ? -15.617 11.148 14.25 1 98.75 131 TYR A N 1
ATOM 1072 C CA . TYR A 1 131 ? -14.992 10.859 12.961 1 98.75 131 TYR A CA 1
ATOM 1073 C C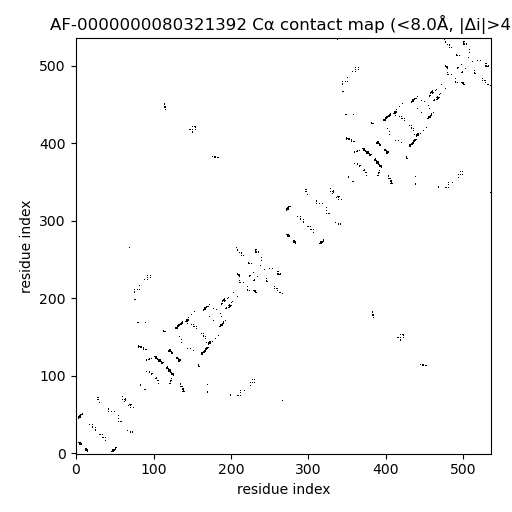 . TYR A 1 131 ? -13.773 9.953 13.141 1 98.75 131 TYR A C 1
ATOM 1075 O O . TYR A 1 131 ? -12.922 10.211 13.984 1 98.75 131 TYR A O 1
ATOM 1083 N N . LEU A 1 132 ? -13.75 8.883 12.414 1 98.81 132 LEU A N 1
ATOM 1084 C CA . LEU A 1 132 ? -12.539 8.094 12.203 1 98.81 132 LEU A CA 1
ATOM 1085 C C . LEU A 1 132 ? -11.734 8.648 11.031 1 98.81 132 LEU A C 1
ATOM 1087 O O . LEU A 1 132 ? -12.203 8.656 9.898 1 98.81 132 LEU A O 1
ATOM 1091 N N . ILE A 1 133 ? -10.523 9.102 11.305 1 98.88 133 ILE A N 1
ATOM 1092 C CA . ILE A 1 133 ? -9.758 9.781 10.266 1 98.88 133 ILE A CA 1
ATOM 1093 C C . ILE A 1 133 ? -8.461 9.016 10 1 98.88 133 ILE A C 1
ATOM 1095 O O . ILE A 1 133 ? -7.68 8.773 10.922 1 98.88 133 ILE A O 1
ATOM 1099 N N . GLU A 1 134 ? -8.297 8.562 8.781 1 98.69 134 GLU A N 1
ATOM 1100 C CA . GLU A 1 134 ? -7.023 8.047 8.297 1 98.69 134 GLU A CA 1
ATOM 1101 C C . GLU A 1 134 ? -6.266 9.102 7.496 1 98.69 134 GLU A C 1
ATOM 1103 O O . GLU A 1 134 ? -6.875 9.891 6.77 1 98.69 134 GLU A O 1
ATOM 1108 N N . CYS A 1 135 ? -4.961 9.102 7.629 1 98.5 135 CYS A N 1
ATOM 1109 C CA . CYS A 1 135 ? -4.117 10.039 6.902 1 98.5 135 CYS A CA 1
ATOM 1110 C C . CYS A 1 135 ? -3.191 9.312 5.938 1 98.5 135 CYS A C 1
ATOM 1112 O O . CYS A 1 135 ? -2.662 8.25 6.266 1 98.5 135 CYS A O 1
ATOM 1114 N N . LYS A 1 136 ? -3.049 9.805 4.758 1 97.62 136 LYS A N 1
ATOM 1115 C CA . LYS A 1 136 ? -2.066 9.32 3.793 1 97.62 136 LYS A CA 1
ATOM 1116 C C . LYS A 1 136 ? -1.119 10.438 3.365 1 97.62 136 LYS A C 1
ATOM 1118 O O . LYS A 1 136 ? -1.535 11.391 2.701 1 97.62 136 LYS A O 1
ATOM 1123 N N . PHE A 1 137 ? 0.165 10.281 3.754 1 95.88 137 PHE A N 1
ATOM 1124 C CA . PHE A 1 137 ? 1.183 11.273 3.428 1 95.88 137 PHE A CA 1
ATOM 1125 C C . PHE A 1 137 ? 2.033 10.812 2.25 1 95.88 137 PHE A C 1
ATOM 1127 O O . PHE A 1 137 ? 2.408 9.641 2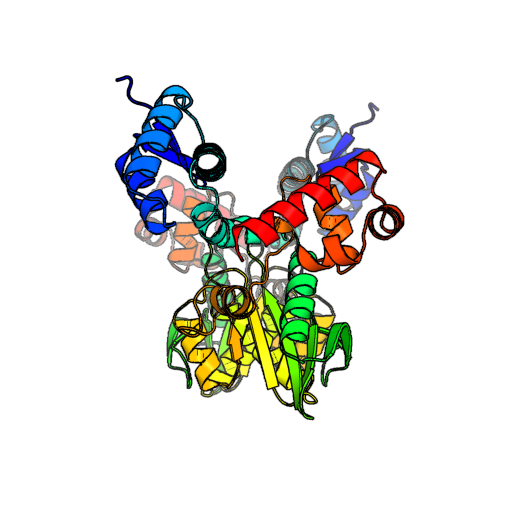.17 1 95.88 137 PHE A O 1
ATOM 1134 N N . HIS A 1 138 ? 2.264 11.695 1.36 1 90.31 138 HIS A N 1
ATOM 1135 C CA . HIS A 1 138 ? 3.219 11.469 0.281 1 90.31 138 HIS A CA 1
ATOM 1136 C C . HIS A 1 138 ? 4.383 12.453 0.362 1 90.31 138 HIS A C 1
ATOM 1138 O O . HIS A 1 138 ? 4.184 13.648 0.587 1 90.31 138 HIS A O 1
ATOM 1144 N N . SER A 1 139 ? 5.539 11.875 0.152 1 82.5 139 SER A N 1
ATOM 1145 C CA . SER A 1 139 ? 6.73 12.719 0.193 1 82.5 139 SER A CA 1
ATOM 1146 C C . SER A 1 139 ? 6.961 13.414 -1.146 1 82.5 139 SER A C 1
ATOM 1148 O O . SER A 1 139 ? 7.859 14.25 -1.269 1 82.5 139 SER A O 1
ATOM 1150 N N . PHE A 1 140 ? 6.25 13 -2.119 1 75.44 140 PHE A N 1
ATOM 1151 C CA . PHE A 1 140 ? 6.289 13.578 -3.457 1 75.44 140 PHE A CA 1
ATOM 1152 C C . PHE A 1 140 ? 4.883 13.688 -4.039 1 75.44 140 PHE A C 1
ATOM 1154 O O . PHE A 1 140 ? 3.936 13.117 -3.498 1 75.44 140 PHE A O 1
ATOM 1161 N N . PRO A 1 141 ? 4.785 14.484 -5.043 1 81.12 141 PRO A N 1
ATOM 1162 C CA . PRO A 1 141 ? 3.447 14.672 -5.609 1 81.12 141 PRO A CA 1
ATOM 1163 C C . PRO A 1 141 ? 2.889 13.406 -6.25 1 81.12 141 PRO A C 1
ATOM 1165 O O . PRO A 1 141 ? 3.189 13.109 -7.406 1 81.12 141 PRO A O 1
ATOM 1168 N N . ALA A 1 142 ? 2.246 12.641 -5.551 1 84 142 ALA A N 1
ATOM 1169 C CA . ALA A 1 142 ? 1.594 11.414 -6.004 1 84 142 ALA A CA 1
ATOM 1170 C C . ALA A 1 142 ? 0.097 11.445 -5.711 1 84 142 ALA A C 1
ATOM 1172 O O . ALA A 1 142 ? -0.357 12.219 -4.859 1 84 142 ALA A O 1
ATOM 1173 N N . TYR A 1 143 ? -0.633 10.719 -6.441 1 91.5 143 TYR A N 1
ATOM 1174 C CA . TYR A 1 143 ? -2.059 10.586 -6.168 1 91.5 143 TYR A CA 1
ATOM 1175 C C . TYR A 1 143 ? -2.312 9.539 -5.09 1 91.5 143 TYR A C 1
ATOM 1177 O O . TYR A 1 143 ? -1.617 8.523 -5.031 1 91.5 143 TYR A O 1
ATOM 1185 N N . THR A 1 144 ? -3.248 9.883 -4.25 1 96.94 144 THR A N 1
ATOM 1186 C CA . THR A 1 144 ? -3.814 8.852 -3.389 1 96.94 144 THR A CA 1
ATOM 1187 C C . THR A 1 144 ? -4.898 8.07 -4.121 1 96.94 144 THR A C 1
ATOM 1189 O O . THR A 1 144 ? -5.859 8.656 -4.629 1 96.94 144 THR A O 1
ATOM 1192 N N . GLY A 1 145 ? -4.773 6.805 -4.137 1 97.38 145 GLY A N 1
ATOM 1193 C CA . GLY A 1 145 ? -5.586 6.012 -5.043 1 97.38 145 GLY A CA 1
ATOM 1194 C C . GLY A 1 145 ? -6.711 5.27 -4.348 1 97.38 145 GLY A C 1
ATOM 1195 O O . GLY A 1 145 ? -6.949 5.477 -3.154 1 97.38 145 GLY A O 1
ATOM 1196 N N . LEU A 1 146 ? -7.391 4.422 -5.105 1 97.94 146 LEU A N 1
ATOM 1197 C CA . LEU A 1 146 ? -8.594 3.68 -4.734 1 97.94 146 LEU A CA 1
ATOM 1198 C C . LEU A 1 146 ? -8.32 2.777 -3.535 1 97.94 146 LEU A C 1
ATOM 1200 O O . LEU A 1 146 ? -9.164 2.664 -2.639 1 97.94 146 LEU A O 1
ATOM 1204 N N . LYS A 1 147 ? -7.148 2.158 -3.521 1 97.25 147 LYS A N 1
ATOM 1205 C CA . LYS A 1 147 ? -6.812 1.208 -2.467 1 97.25 147 LYS A CA 1
ATOM 1206 C C . LYS A 1 147 ? -6.883 1.864 -1.091 1 97.25 147 LYS A C 1
ATOM 1208 O O . LYS A 1 147 ? -7.402 1.272 -0.141 1 97.25 147 LYS A O 1
ATOM 1213 N N . GLU A 1 148 ? -6.406 3.08 -1.029 1 98.19 148 GLU A N 1
ATOM 1214 C CA . GLU A 1 148 ? -6.383 3.797 0.242 1 98.19 148 GLU A CA 1
ATOM 1215 C C . GLU A 1 148 ? -7.793 4.066 0.75 1 98.19 148 GLU A C 1
ATOM 1217 O O . GLU A 1 148 ? -8.062 3.939 1.945 1 98.19 148 GLU A O 1
ATOM 1222 N N . VAL A 1 149 ? -8.664 4.387 -0.107 1 98.69 149 VAL A N 1
ATOM 1223 C CA . VAL A 1 149 ? -10.039 4.684 0.287 1 98.69 149 VAL A CA 1
ATOM 1224 C C . VAL A 1 149 ? -10.758 3.393 0.679 1 98.69 149 VAL A C 1
ATOM 1226 O O . VAL A 1 149 ? -11.508 3.365 1.657 1 98.69 149 VAL A O 1
ATOM 1229 N N . MET A 1 150 ? -10.484 2.346 -0.047 1 98.5 150 MET A N 1
ATOM 1230 C CA . MET A 1 150 ? -11.148 1.068 0.198 1 98.5 150 MET A CA 1
ATOM 1231 C C . MET A 1 150 ? -10.758 0.507 1.563 1 98.5 150 MET A C 1
ATOM 1233 O O . MET A 1 150 ? -11.625 0.051 2.316 1 98.5 150 MET A O 1
ATOM 1237 N N . TYR A 1 151 ? -9.445 0.539 1.869 1 97.19 151 TYR A N 1
ATOM 1238 C CA . TYR A 1 151 ? -9.133 -0.043 3.17 1 97.19 151 TYR A CA 1
ATOM 1239 C C . TYR A 1 151 ? -9.57 0.882 4.301 1 97.19 151 TYR A C 1
ATOM 1241 O O . TYR A 1 151 ? -9.883 0.422 5.398 1 97.19 151 TYR A O 1
ATOM 1249 N N . THR A 1 152 ? -9.641 2.199 4.086 1 98.62 152 THR A N 1
ATOM 1250 C CA . THR A 1 152 ? -10.211 3.115 5.07 1 98.62 152 THR A CA 1
ATOM 1251 C C . THR A 1 152 ? -11.672 2.771 5.348 1 98.62 152 THR A C 1
ATOM 1253 O O . THR A 1 152 ? -12.094 2.727 6.504 1 98.62 152 THR A O 1
ATOM 1256 N N . TYR A 1 153 ? -12.414 2.518 4.301 1 98.69 153 TYR A N 1
ATOM 1257 C CA . TYR A 1 153 ? -13.812 2.141 4.426 1 98.69 153 TYR A CA 1
ATOM 1258 C C . TYR A 1 153 ? -13.961 0.826 5.184 1 98.69 153 TYR A C 1
ATOM 1260 O O . TYR A 1 153 ? -14.812 0.706 6.07 1 98.69 153 TYR A O 1
ATOM 1268 N N . ALA A 1 154 ? -13.125 -0.161 4.812 1 98.56 154 ALA A N 1
ATOM 1269 C CA . ALA A 1 154 ? -13.172 -1.459 5.48 1 98.56 154 ALA A CA 1
ATOM 1270 C C . ALA A 1 154 ? -12.875 -1.319 6.969 1 98.56 154 ALA A C 1
ATOM 1272 O O . ALA A 1 154 ? -13.484 -1.994 7.797 1 98.56 154 ALA A O 1
ATOM 1273 N N . ARG A 1 155 ? -11.898 -0.45 7.301 1 98.5 155 ARG A N 1
ATOM 1274 C CA . ARG A 1 155 ? -11.594 -0.178 8.703 1 98.5 155 ARG A CA 1
ATOM 1275 C C . ARG A 1 155 ? -12.805 0.4 9.43 1 98.5 155 ARG A C 1
ATOM 1277 O O . ARG A 1 155 ? -13.125 -0.026 10.539 1 98.5 155 ARG A O 1
ATOM 1284 N N . PHE A 1 156 ? -13.438 1.337 8.812 1 98.56 156 PHE A N 1
ATOM 1285 C CA . PHE A 1 156 ? -14.625 1.986 9.367 1 98.56 156 PHE A CA 1
ATOM 1286 C C . PHE A 1 156 ? -15.703 0.959 9.688 1 98.56 156 PHE A C 1
ATOM 1288 O O . PHE A 1 156 ? -16.297 0.989 10.766 1 98.56 156 PHE A O 1
ATOM 1295 N N . LEU A 1 157 ? -15.883 0.023 8.75 1 98.06 157 LEU A N 1
ATOM 1296 C CA . LEU A 1 157 ? -16.891 -1.009 8.93 1 98.06 157 LEU A CA 1
ATOM 1297 C C . LEU A 1 157 ? -16.562 -1.903 10.117 1 98.06 157 LEU A C 1
ATOM 1299 O O . LEU A 1 157 ? -17.453 -2.338 10.852 1 98.06 157 LEU A O 1
ATOM 1303 N N . ASP A 1 158 ? -15.258 -2.164 10.266 1 98.38 158 ASP A N 1
ATOM 1304 C CA . ASP A 1 158 ? -14.844 -3.066 11.328 1 98.38 158 ASP A CA 1
ATOM 1305 C C . ASP A 1 158 ? -15 -2.402 12.695 1 98.38 158 ASP A C 1
ATOM 1307 O O . ASP A 1 158 ? -15.43 -3.041 13.664 1 98.38 158 ASP A O 1
ATOM 1311 N N . VAL A 1 159 ? -14.656 -1.146 12.828 1 97 159 VAL A N 1
ATOM 1312 C CA . VAL A 1 159 ? -14.703 -0.425 14.094 1 97 159 VAL A CA 1
ATOM 1313 C C . VAL A 1 159 ? -16.156 -0.124 14.461 1 97 159 VAL A C 1
ATOM 1315 O O . VAL A 1 159 ? -16.578 -0.352 15.602 1 97 159 VAL A O 1
ATOM 1318 N N . GLY A 1 160 ? -17.016 0.361 13.57 1 92.88 160 GLY A N 1
ATOM 1319 C CA . GLY A 1 160 ? -18.469 0.433 13.633 1 92.88 160 GLY A CA 1
ATOM 1320 C C . GLY A 1 160 ? -18.969 1.456 14.633 1 92.88 160 GLY A C 1
ATOM 1321 O O . GLY A 1 160 ? -20.172 1.602 14.82 1 92.88 160 GLY A O 1
ATOM 1322 N N . ARG A 1 161 ? -18.141 2.266 15.328 1 94.06 161 ARG A N 1
ATOM 1323 C CA . ARG A 1 161 ? -18.656 3.104 16.406 1 94.06 161 ARG A CA 1
ATOM 1324 C C . ARG A 1 161 ? -18.562 4.582 16.047 1 94.06 161 ARG A C 1
ATOM 1326 O O . ARG A 1 161 ? -19.047 5.441 16.781 1 94.06 161 ARG A O 1
ATOM 1333 N N . PHE A 1 162 ? -17.984 4.875 14.984 1 98.12 162 PHE A N 1
ATOM 1334 C CA . PHE A 1 162 ? -17.859 6.27 14.578 1 98.12 162 PHE A CA 1
ATOM 1335 C C . PHE A 1 162 ? -19 6.668 13.656 1 98.12 162 PHE A C 1
ATOM 1337 O O . PHE A 1 162 ? -19.484 5.848 12.875 1 98.12 162 PHE A O 1
ATOM 1344 N N . ASP A 1 163 ? -19.406 7.891 13.711 1 98.44 163 ASP A N 1
ATOM 1345 C CA . ASP A 1 163 ? -20.5 8.406 12.891 1 98.44 163 ASP A CA 1
ATOM 1346 C C . ASP A 1 163 ? -20.078 8.562 11.438 1 98.44 163 ASP A C 1
ATOM 1348 O O . ASP A 1 163 ? -20.891 8.461 10.523 1 98.44 163 ASP A O 1
ATOM 1352 N N . ALA A 1 164 ? -18.812 8.875 11.195 1 98.62 164 ALA A N 1
ATOM 1353 C CA . ALA A 1 164 ? -18.297 9.148 9.852 1 98.62 164 ALA A CA 1
ATOM 1354 C C . ALA A 1 164 ? -16.828 8.75 9.727 1 98.62 164 ALA A C 1
ATOM 1356 O O . ALA A 1 164 ? -16.141 8.617 10.734 1 98.62 164 ALA A O 1
ATOM 1357 N N . VAL A 1 165 ? -16.406 8.555 8.461 1 98.81 165 VAL A N 1
ATOM 1358 C CA . VAL A 1 165 ? -15.031 8.211 8.141 1 98.81 165 VAL A CA 1
ATOM 1359 C C . VAL A 1 165 ? -14.461 9.234 7.168 1 98.81 165 VAL A C 1
ATOM 1361 O O . VAL A 1 165 ? -15.18 9.781 6.328 1 98.81 165 VAL A O 1
ATOM 1364 N N . TRP A 1 166 ? -13.172 9.531 7.406 1 98.88 166 TRP A N 1
ATOM 1365 C CA . TRP A 1 166 ? -12.508 10.633 6.715 1 98.88 166 TRP A CA 1
ATOM 1366 C C . TRP A 1 166 ? -11.078 10.258 6.34 1 98.88 166 TRP A C 1
ATOM 1368 O O . TRP A 1 166 ? -10.328 9.742 7.172 1 98.88 166 TRP A O 1
ATOM 1378 N N . LEU A 1 167 ? -10.758 10.344 5.016 1 98.94 167 LEU A N 1
ATOM 1379 C CA . LEU A 1 167 ? -9.383 10.172 4.555 1 98.94 167 LEU A CA 1
ATOM 1380 C C . LEU A 1 167 ? -8.781 11.5 4.129 1 98.94 167 LEU A C 1
ATOM 1382 O O . LEU A 1 167 ? -9.359 12.211 3.293 1 98.94 167 LEU A O 1
ATOM 1386 N N . ILE A 1 168 ? -7.641 11.852 4.727 1 98.88 168 ILE A N 1
ATOM 1387 C CA . ILE A 1 168 ? -6.992 13.125 4.438 1 98.88 168 ILE A CA 1
ATOM 1388 C C . ILE A 1 168 ? -5.586 12.883 3.895 1 98.88 168 ILE A C 1
ATOM 1390 O O . ILE A 1 168 ? -4.848 12.047 4.426 1 98.88 168 ILE A O 1
ATOM 1394 N N . THR A 1 169 ? -5.219 13.508 2.822 1 98.38 169 THR A N 1
ATOM 1395 C CA . THR A 1 169 ? -3.889 13.398 2.23 1 98.38 169 THR A CA 1
ATOM 1396 C C . THR A 1 169 ? -3.307 14.781 1.955 1 98.38 169 THR A C 1
ATOM 1398 O O . THR A 1 169 ? -4.047 15.758 1.812 1 98.38 169 THR A O 1
ATOM 1401 N N . ASN A 1 170 ? -1.946 14.914 1.938 1 95.31 170 ASN A N 1
ATOM 1402 C CA . ASN A 1 170 ? -1.297 16.172 1.624 1 95.31 170 ASN A CA 1
ATOM 1403 C C . ASN A 1 170 ? -1.236 16.422 0.118 1 95.31 170 ASN A C 1
ATOM 1405 O O . ASN A 1 170 ? -0.801 17.484 -0.328 1 95.31 170 ASN A O 1
ATOM 1409 N N . THR A 1 171 ? -1.718 15.398 -0.632 1 94.44 171 THR A N 1
ATOM 1410 C CA . THR A 1 171 ? -1.683 15.5 -2.088 1 94.44 171 THR A CA 1
ATOM 1411 C C . THR A 1 171 ? -3.086 15.367 -2.672 1 94.44 171 THR A C 1
ATOM 1413 O O . THR A 1 171 ? -4.062 15.797 -2.057 1 94.44 171 THR A O 1
ATOM 1416 N N . LYS A 1 172 ? -3.176 14.828 -3.854 1 96.12 172 LYS A N 1
ATOM 1417 C CA . LYS A 1 172 ? -4.453 14.742 -4.551 1 96.12 172 LYS A CA 1
ATOM 1418 C C . LYS A 1 172 ? -4.988 13.312 -4.559 1 96.12 172 LYS A C 1
ATOM 1420 O O . LYS A 1 172 ? -4.238 12.367 -4.305 1 96.12 172 LYS A O 1
ATOM 1425 N N . PHE A 1 173 ? -6.305 13.242 -4.844 1 98.25 173 PHE A N 1
ATOM 1426 C CA . PHE A 1 173 ? -6.957 11.945 -4.988 1 98.25 173 PHE A CA 1
ATOM 1427 C C . PHE A 1 173 ? -7.164 11.602 -6.461 1 98.25 173 PHE A C 1
ATOM 1429 O O . PHE A 1 173 ? -7.43 12.492 -7.277 1 98.25 173 PHE A O 1
ATOM 1436 N N . SER A 1 174 ? -6.969 10.297 -6.832 1 97.56 174 SER A N 1
ATOM 1437 C CA . SER A 1 174 ? -7.34 9.844 -8.164 1 97.56 174 SER A CA 1
ATOM 1438 C C . SER A 1 174 ? -8.844 9.945 -8.383 1 97.56 174 SER A C 1
ATOM 1440 O O . SER A 1 174 ? -9.617 10.055 -7.43 1 97.56 174 SER A O 1
ATOM 1442 N N . ASP A 1 175 ? -9.258 9.922 -9.594 1 97.69 175 ASP A N 1
ATOM 1443 C CA . ASP A 1 175 ? -10.68 10.008 -9.914 1 97.69 175 ASP A CA 1
ATOM 1444 C C . ASP A 1 175 ? -11.445 8.812 -9.359 1 97.69 175 ASP A C 1
ATOM 1446 O O . ASP A 1 175 ? -12.57 8.953 -8.867 1 97.69 175 ASP A O 1
ATOM 1450 N N . GLU A 1 176 ? -10.938 7.629 -9.461 1 97.75 176 GLU A N 1
ATOM 1451 C CA . GLU A 1 176 ? -11.57 6.434 -8.914 1 97.75 176 GLU A CA 1
ATOM 1452 C C . GLU A 1 176 ? -11.742 6.535 -7.402 1 97.75 176 GLU A C 1
ATOM 1454 O O . GLU A 1 176 ? -12.766 6.109 -6.859 1 97.75 176 GLU A O 1
ATOM 1459 N N . ALA A 1 177 ? -10.719 7.07 -6.738 1 98.5 177 ALA A N 1
ATOM 1460 C CA . ALA A 1 177 ? -10.789 7.27 -5.293 1 98.5 177 ALA A CA 1
ATOM 1461 C C . ALA A 1 177 ? -11.945 8.195 -4.926 1 98.5 177 ALA A C 1
ATOM 1463 O O . ALA A 1 177 ? -12.711 7.906 -4.004 1 98.5 177 ALA A O 1
ATOM 1464 N N . LYS A 1 178 ? -12.055 9.289 -5.664 1 98.69 178 LYS A N 1
ATOM 1465 C CA . LYS A 1 178 ? -13.117 10.258 -5.438 1 98.69 178 LYS A CA 1
ATOM 1466 C C . LYS A 1 178 ? -14.492 9.617 -5.609 1 98.69 178 LYS A C 1
ATOM 1468 O O . LYS A 1 178 ? -15.375 9.781 -4.766 1 98.69 178 LYS A O 1
ATOM 1473 N N . ARG A 1 179 ? -14.664 8.914 -6.664 1 98.56 179 ARG A N 1
ATOM 1474 C CA . ARG A 1 179 ? -15.938 8.273 -6.965 1 98.56 179 ARG A CA 1
ATOM 1475 C C . ARG A 1 179 ? -16.312 7.27 -5.879 1 98.56 179 ARG A C 1
ATOM 1477 O O . ARG A 1 179 ? -17.453 7.254 -5.406 1 98.56 179 ARG A O 1
ATOM 1484 N N . TYR A 1 180 ? -15.406 6.434 -5.508 1 98.69 180 TYR A N 1
ATOM 1485 C CA . TYR A 1 180 ? -15.656 5.441 -4.473 1 98.69 180 TYR A CA 1
ATOM 1486 C C . TYR A 1 180 ? -16 6.109 -3.146 1 98.69 180 TYR A C 1
ATOM 1488 O O . TYR A 1 180 ? -16.922 5.68 -2.451 1 98.69 180 TYR A O 1
ATOM 1496 N N . GLY A 1 181 ? -15.195 7.117 -2.781 1 98.75 181 GLY A N 1
ATOM 1497 C CA . GLY A 1 181 ? -15.461 7.844 -1.551 1 98.75 181 GLY A CA 1
ATOM 1498 C C . GLY A 1 181 ? -16.859 8.414 -1.492 1 98.75 181 GLY A C 1
ATOM 1499 O O . GLY A 1 181 ? -17.562 8.258 -0.49 1 98.75 181 GLY A O 1
ATOM 1500 N N . GLU A 1 182 ? -17.234 9.102 -2.523 1 98.44 182 GLU A N 1
ATOM 1501 C CA . GLU A 1 182 ? -18.594 9.664 -2.611 1 98.44 182 GLU A CA 1
ATOM 1502 C C . GLU A 1 182 ? -19.641 8.562 -2.512 1 98.44 182 GLU A C 1
ATOM 1504 O O . GLU A 1 182 ? -20.625 8.711 -1.778 1 98.44 182 GLU A O 1
ATOM 1509 N N . CYS A 1 183 ? -19.469 7.535 -3.16 1 98.56 183 CYS A N 1
ATOM 1510 C CA . CYS A 1 183 ? -20.422 6.426 -3.248 1 98.56 183 CYS A CA 1
ATOM 1511 C C . CYS A 1 183 ? -20.609 5.766 -1.889 1 98.56 183 CYS A C 1
ATOM 1513 O O . CYS A 1 183 ? -21.734 5.449 -1.499 1 98.56 183 CYS A O 1
ATOM 1515 N N . ARG A 1 184 ? -19.516 5.582 -1.098 1 98.31 184 ARG A N 1
ATOM 1516 C CA . ARG A 1 184 ? -19.562 4.832 0.154 1 98.31 184 ARG A CA 1
ATOM 1517 C C . ARG A 1 184 ? -19.656 5.773 1.353 1 98.31 184 ARG A C 1
ATOM 1519 O O . ARG A 1 184 ? -19.672 5.324 2.5 1 98.31 184 ARG A O 1
ATOM 1526 N N . GLY A 1 185 ? -19.562 7.07 1.061 1 98.44 185 GLY A N 1
ATOM 1527 C CA . GLY A 1 185 ? -19.688 8.055 2.127 1 98.44 185 GLY A CA 1
ATOM 1528 C C . GLY A 1 185 ? -18.391 8.266 2.887 1 98.44 185 GLY A C 1
ATOM 1529 O O . GLY A 1 185 ? -18.406 8.547 4.086 1 98.44 185 GLY A O 1
ATOM 1530 N N . VAL A 1 186 ? -17.281 8.008 2.273 1 98.81 186 VAL A N 1
ATOM 1531 C CA . VAL A 1 186 ? -15.992 8.352 2.85 1 98.81 186 VAL A CA 1
ATOM 1532 C C . VAL A 1 186 ? -15.648 9.805 2.514 1 98.81 186 VAL A C 1
ATOM 1534 O O . VAL A 1 186 ? -15.5 10.156 1.342 1 98.81 186 VAL A O 1
ATOM 1537 N N . ARG A 1 187 ? -15.531 10.617 3.547 1 98.81 187 ARG A N 1
ATOM 1538 C CA . ARG A 1 187 ? -15.109 11.992 3.309 1 98.81 187 ARG A CA 1
ATOM 1539 C C . ARG A 1 187 ? -13.641 12.047 2.883 1 98.81 187 ARG A C 1
ATOM 1541 O O . ARG A 1 187 ? -12.797 11.367 3.465 1 98.81 187 ARG A O 1
ATOM 1548 N N . LEU A 1 188 ? -13.414 12.797 1.794 1 98.94 188 LEU A N 1
ATOM 1549 C CA . LEU A 1 188 ? -12.055 12.945 1.281 1 98.94 188 LEU A CA 1
ATOM 1550 C C . LEU A 1 188 ? -11.617 14.398 1.329 1 98.94 188 LEU A C 1
ATOM 1552 O O . LEU A 1 188 ? -12.352 15.297 0.899 1 98.94 188 LEU A O 1
ATOM 1556 N N . THR A 1 189 ? -10.43 14.656 1.908 1 98.88 189 THR A N 1
ATOM 1557 C CA . THR A 1 189 ? -9.812 15.984 1.868 1 98.88 189 THR A CA 1
ATOM 1558 C C . THR A 1 189 ? -8.352 15.891 1.44 1 98.88 189 THR A C 1
ATOM 1560 O O . THR A 1 189 ? -7.559 15.195 2.076 1 98.88 189 THR A O 1
ATOM 1563 N N . GLY A 1 190 ? -8.023 16.391 0.366 1 98.12 190 GLY A N 1
ATOM 1564 C CA . GLY A 1 190 ? -6.668 16.5 -0.139 1 98.12 190 GLY A CA 1
ATOM 1565 C C . GLY A 1 190 ? -6.289 17.906 -0.555 1 98.12 190 GLY A C 1
ATOM 1566 O O . GLY A 1 190 ? -6.883 18.875 -0.081 1 98.12 190 GLY A O 1
ATOM 1567 N N . TRP A 1 191 ? -5.203 18.016 -1.307 1 94 191 TRP A N 1
ATOM 1568 C CA . TRP A 1 191 ? -4.836 19.312 -1.893 1 94 191 TRP A CA 1
ATOM 1569 C C . TRP A 1 191 ? -5.785 19.672 -3.027 1 94 191 TRP A C 1
ATOM 1571 O O . TRP A 1 191 ? -5.945 18.922 -3.984 1 94 191 TRP A O 1
ATOM 1581 N N . LYS A 1 192 ? -6.547 20.719 -2.828 1 93.44 192 LYS A N 1
ATOM 1582 C CA . LYS A 1 192 ? -7.492 21.25 -3.807 1 93.44 192 LYS A CA 1
ATOM 1583 C C . LYS A 1 192 ? -8.688 20.328 -3.977 1 93.44 192 LYS A C 1
ATOM 1585 O O . LYS A 1 192 ? -9.289 20.266 -5.051 1 93.44 192 LYS A O 1
ATOM 1590 N N . TYR A 1 193 ? -8.953 19.5 -2.973 1 97.12 193 TYR A N 1
ATOM 1591 C CA . TYR A 1 193 ? -10.133 18.641 -2.971 1 97.12 193 TYR A CA 1
ATOM 1592 C C . TYR A 1 193 ? -10.703 18.5 -1.563 1 97.12 193 TYR A C 1
ATOM 1594 O O . TYR A 1 193 ? -9.961 18.266 -0.608 1 97.12 193 TYR A O 1
ATOM 1602 N N . PRO A 1 194 ? -12.031 18.516 -1.451 1 97.75 194 PRO A N 1
ATOM 1603 C CA . PRO A 1 194 ? -12.977 18.906 -2.508 1 97.75 194 PRO A CA 1
ATOM 1604 C C . PRO A 1 194 ? -12.742 20.328 -3.012 1 97.75 194 PRO A C 1
ATOM 1606 O O . PRO A 1 194 ? -12.039 21.109 -2.369 1 97.75 194 PRO A O 1
ATOM 1609 N N . GLU A 1 195 ? -13.312 20.625 -4.137 1 95.5 195 GLU A N 1
ATOM 1610 C CA . GLU A 1 195 ? -13.156 21.969 -4.68 1 95.5 195 GLU A CA 1
ATOM 1611 C C . GLU A 1 195 ? -13.555 23.031 -3.652 1 95.5 195 GLU A C 1
ATOM 1613 O O . GLU A 1 195 ? -14.656 22.969 -3.094 1 95.5 195 GLU A O 1
ATOM 1618 N N . GLY A 1 196 ? -12.578 23.844 -3.391 1 94.5 196 GLY A N 1
ATOM 1619 C CA . GLY A 1 196 ? -12.828 24.953 -2.479 1 94.5 196 GLY A CA 1
ATOM 1620 C C . GLY A 1 196 ? -12.789 24.547 -1.019 1 94.5 196 GLY A C 1
ATOM 1621 O O . GLY A 1 196 ? -13.031 25.359 -0.13 1 94.5 196 GLY A O 1
ATOM 1622 N N . GLU A 1 197 ? -12.531 23.312 -0.772 1 97.12 197 GLU A N 1
ATOM 1623 C CA . GLU A 1 197 ? -12.578 22.828 0.608 1 97.12 197 GLU A CA 1
ATOM 1624 C C . GLU A 1 197 ? -11.352 21.984 0.949 1 97.12 197 GLU A C 1
ATOM 1626 O O . GLU A 1 197 ? -11.336 21.297 1.97 1 97.12 197 GLU A O 1
ATOM 1631 N N . GLY A 1 198 ? -10.344 22.031 0.108 1 97.5 198 GLY A N 1
ATOM 1632 C CA . GLY A 1 198 ? -9.125 21.266 0.333 1 97.5 198 GLY A CA 1
ATOM 1633 C C . GLY A 1 198 ? -8.242 21.859 1.414 1 97.5 198 GLY A C 1
ATOM 1634 O O . GLY A 1 198 ? -8.594 22.875 2.02 1 97.5 198 GLY A O 1
ATOM 1635 N N . ILE A 1 199 ? -7.148 21.266 1.681 1 97 199 ILE A N 1
ATOM 1636 C CA . ILE A 1 199 ? -6.242 21.656 2.752 1 97 199 ILE A CA 1
ATOM 1637 C C . ILE A 1 199 ? -5.766 23.094 2.527 1 97 199 ILE A C 1
ATOM 1639 O O . ILE A 1 199 ? -5.707 23.891 3.469 1 97 199 ILE A O 1
ATOM 1643 N N . GLU A 1 200 ? -5.453 23.406 1.318 1 92.38 200 GLU A N 1
ATOM 1644 C CA . GLU A 1 200 ? -4.973 24.75 0.999 1 92.38 200 GLU A CA 1
ATOM 1645 C C . GLU A 1 200 ? -6.004 25.812 1.381 1 92.38 200 GLU A C 1
ATOM 1647 O O . GLU A 1 200 ? -5.648 26.859 1.926 1 92.38 200 GLU A O 1
ATOM 1652 N N . ARG A 1 201 ? -7.219 25.516 1.062 1 94.5 201 ARG A N 1
ATOM 1653 C CA . ARG A 1 201 ? -8.281 26.469 1.362 1 94.5 201 ARG A CA 1
ATOM 1654 C C . ARG A 1 201 ? -8.531 26.562 2.863 1 94.5 201 ARG A C 1
ATOM 1656 O O . ARG A 1 201 ? -8.805 27.641 3.393 1 94.5 201 ARG A O 1
ATOM 1663 N N . MET A 1 202 ? -8.453 25.406 3.506 1 96.31 202 MET A N 1
ATOM 1664 C CA . MET A 1 202 ? -8.602 25.391 4.957 1 96.31 202 MET A CA 1
ATOM 1665 C C . MET A 1 202 ? -7.551 26.281 5.621 1 96.31 202 MET A C 1
ATOM 1667 O O . MET A 1 202 ? -7.855 27.016 6.559 1 96.31 202 MET A O 1
ATOM 1671 N N . LEU A 1 203 ? -6.371 26.188 5.129 1 93.94 203 LEU A N 1
ATOM 1672 C CA . LEU A 1 203 ? -5.277 27 5.664 1 93.94 203 LEU A CA 1
ATOM 1673 C C . LEU A 1 203 ? -5.5 28.484 5.359 1 93.94 203 LEU A C 1
ATOM 1675 O O . LEU A 1 203 ? -5.359 29.328 6.246 1 93.94 203 LEU A O 1
ATOM 1679 N N . GLU A 1 204 ? -5.875 28.75 4.176 1 89.06 204 GLU A N 1
ATOM 1680 C CA . GLU A 1 204 ? -6.039 30.109 3.709 1 89.06 204 GLU A CA 1
ATOM 1681 C C . GLU A 1 204 ? -7.184 30.812 4.441 1 89.06 204 GLU A C 1
ATOM 1683 O O . GLU A 1 204 ? -7.055 31.969 4.848 1 89.06 204 GLU A O 1
ATOM 1688 N N . ARG A 1 205 ? -8.227 30.156 4.574 1 92.25 205 ARG A N 1
ATOM 1689 C CA . ARG A 1 205 ? -9.438 30.734 5.137 1 92.25 205 ARG A CA 1
ATOM 1690 C C . ARG A 1 205 ? -9.203 31.25 6.555 1 92.25 205 ARG A C 1
ATOM 1692 O O . ARG A 1 205 ? -9.805 32.219 6.973 1 92.25 205 ARG A O 1
ATOM 1699 N N . LYS A 1 206 ? -8.32 30.609 7.258 1 93.5 206 LYS A N 1
ATOM 1700 C CA . LYS A 1 206 ? -8.078 30.984 8.648 1 93.5 206 LYS A CA 1
ATOM 1701 C C . LYS A 1 206 ? -6.68 31.578 8.812 1 93.5 206 LYS A C 1
ATOM 1703 O O . LYS A 1 206 ? -6.199 31.75 9.938 1 93.5 206 LYS A O 1
ATOM 1708 N N . ASN A 1 207 ? -6.062 31.812 7.727 1 88.69 207 ASN A N 1
ATOM 1709 C CA . ASN A 1 207 ? -4.715 32.375 7.73 1 88.69 207 ASN A CA 1
ATOM 1710 C C . ASN A 1 207 ? -3.768 31.547 8.594 1 88.69 207 ASN A C 1
ATOM 1712 O O . ASN A 1 207 ? -3.074 32.094 9.461 1 88.69 207 ASN A O 1
ATOM 1716 N N . LEU A 1 208 ? -3.898 30.312 8.414 1 93.69 208 LEU A N 1
ATOM 1717 C CA . LEU A 1 208 ? -3.021 29.391 9.117 1 93.69 208 LEU A CA 1
ATOM 1718 C C . LEU A 1 208 ? -1.735 29.141 8.336 1 93.69 208 LEU A C 1
ATOM 1720 O O . LEU A 1 208 ? -1.774 28.641 7.207 1 93.69 208 LEU A O 1
ATOM 1724 N N . TYR A 1 209 ? -0.641 29.516 8.961 1 92.06 209 TYR A N 1
ATOM 1725 C CA . TYR A 1 209 ? 0.671 29.344 8.352 1 92.06 209 TYR A CA 1
ATOM 1726 C C . TYR A 1 209 ? 1.481 28.281 9.094 1 92.06 209 TYR A C 1
ATOM 1728 O O . TYR A 1 209 ? 1.939 28.516 10.211 1 92.06 209 TYR A O 1
ATOM 1736 N N . PRO A 1 210 ? 1.663 27.156 8.453 1 95.38 210 PRO A N 1
ATOM 1737 C CA . PRO A 1 210 ? 2.363 26.078 9.141 1 95.38 210 PRO A CA 1
ATOM 1738 C C . PRO A 1 210 ? 3.842 26.375 9.375 1 95.38 210 PRO A C 1
ATOM 1740 O O . PRO A 1 210 ? 4.449 27.125 8.609 1 95.38 210 PRO A O 1
ATOM 1743 N N . VAL A 1 211 ? 4.371 25.719 10.367 1 95.5 211 VAL A N 1
ATOM 1744 C CA . VAL A 1 211 ? 5.773 25.922 10.711 1 95.5 211 VAL A CA 1
ATOM 1745 C C . VAL A 1 211 ? 6.664 25.359 9.617 1 95.5 211 VAL A C 1
ATOM 1747 O O . VAL A 1 211 ? 7.867 25.625 9.586 1 95.5 211 VAL A O 1
ATOM 1750 N N . THR A 1 212 ? 6.066 24.578 8.75 1 93.19 212 THR A N 1
ATOM 1751 C CA . THR A 1 212 ? 6.812 24.047 7.617 1 93.19 212 THR A CA 1
ATOM 1752 C C . THR A 1 212 ? 7.301 25.188 6.711 1 93.19 212 THR A C 1
ATOM 1754 O O . THR A 1 212 ? 8.172 24.969 5.867 1 93.19 212 THR A O 1
ATOM 1757 N N . LEU A 1 213 ? 6.812 26.359 6.84 1 88.44 213 LEU A N 1
ATOM 1758 C CA . LEU A 1 213 ? 7.203 27.516 6.051 1 88.44 213 LEU A CA 1
ATOM 1759 C C . LEU A 1 213 ? 8.484 28.141 6.59 1 88.44 213 LEU A C 1
ATOM 1761 O O . LEU A 1 213 ? 9.117 28.953 5.914 1 88.44 213 LEU A O 1
ATOM 1765 N N . LEU A 1 214 ? 8.805 27.766 7.801 1 87.75 214 LEU A N 1
ATOM 1766 C CA . LEU A 1 214 ? 9.992 28.328 8.43 1 87.75 214 LEU A CA 1
ATOM 1767 C C . LEU A 1 214 ? 11.258 27.734 7.828 1 87.75 214 LEU A C 1
ATOM 1769 O O . LEU A 1 214 ? 11.242 26.609 7.328 1 87.75 214 LEU A O 1
ATOM 1773 N N . ARG A 1 215 ? 12.281 28.5 7.871 1 81.94 215 ARG A N 1
ATOM 1774 C CA . ARG A 1 215 ? 13.586 28.031 7.418 1 81.94 215 ARG A CA 1
ATOM 1775 C C . ARG A 1 215 ? 14.367 27.391 8.555 1 81.94 215 ARG A C 1
ATOM 1777 O O . ARG A 1 215 ? 15.359 27.938 9.031 1 81.94 215 ARG A O 1
ATOM 1784 N N . ILE A 1 216 ? 13.898 26.281 8.867 1 87.44 216 ILE A N 1
ATOM 1785 C CA . ILE A 1 216 ? 14.5 25.578 10 1 87.44 216 ILE A CA 1
ATOM 1786 C C . ILE A 1 216 ? 14.859 24.156 9.586 1 87.44 216 ILE A C 1
ATOM 1788 O O . ILE A 1 216 ? 14.359 23.641 8.578 1 87.44 216 ILE A O 1
ATOM 1792 N N . GLU A 1 217 ? 15.695 23.578 10.414 1 85.25 217 GLU A N 1
ATOM 1793 C CA . GLU A 1 217 ? 16.109 22.203 10.164 1 85.25 217 GLU A CA 1
ATOM 1794 C C . GLU A 1 217 ? 14.992 21.219 10.477 1 85.25 217 GLU A C 1
ATOM 1796 O O . GLU A 1 217 ? 14.109 21.516 11.281 1 85.25 217 GLU A O 1
ATOM 1801 N N . LYS A 1 218 ? 15.102 20.109 9.867 1 87.31 218 LYS A N 1
ATOM 1802 C CA . LYS A 1 218 ? 14.078 19.078 10.039 1 87.31 218 LYS A CA 1
ATOM 1803 C C . LYS A 1 218 ? 13.945 18.672 11.5 1 87.31 218 LYS A C 1
ATOM 1805 O O . LYS A 1 218 ? 12.836 18.469 11.992 1 87.31 218 LYS A O 1
ATOM 1810 N N . GLU A 1 219 ? 15.039 18.641 12.125 1 89.12 219 GLU A N 1
ATOM 1811 C CA . GLU A 1 219 ? 15.016 18.266 13.531 1 89.12 219 GLU A CA 1
ATOM 1812 C C . GLU A 1 219 ? 14.188 19.25 14.359 1 89.12 219 GLU A C 1
ATOM 1814 O O . GLU A 1 219 ? 13.383 18.844 15.203 1 89.12 219 GLU A O 1
ATOM 1819 N N . THR A 1 220 ? 14.445 20.469 14.094 1 93.06 220 THR A N 1
ATOM 1820 C CA . THR A 1 220 ? 13.695 21.516 14.789 1 93.06 220 THR A CA 1
ATOM 1821 C C . THR A 1 220 ? 12.219 21.453 14.43 1 93.06 220 THR A C 1
ATOM 1823 O O . THR A 1 220 ? 11.352 21.547 15.312 1 93.06 220 THR A O 1
ATOM 1826 N N . LEU A 1 221 ? 11.938 21.25 13.195 1 93.69 221 LEU A N 1
ATOM 1827 C CA . LEU A 1 221 ? 10.555 21.125 12.734 1 93.69 221 LEU A CA 1
ATOM 1828 C C . LEU A 1 221 ? 9.852 19.969 13.438 1 93.69 221 LEU A C 1
ATOM 1830 O O . LEU A 1 221 ? 8.727 20.109 13.914 1 93.69 221 LEU A O 1
ATOM 1834 N N . ASP A 1 222 ? 10.562 18.875 13.531 1 93.31 222 ASP A N 1
ATOM 1835 C CA . ASP A 1 222 ? 10 17.688 14.172 1 93.31 222 ASP A CA 1
ATOM 1836 C C . ASP A 1 222 ? 9.68 17.953 15.641 1 93.31 222 ASP A C 1
ATOM 1838 O O . ASP A 1 222 ? 8.641 17.531 16.141 1 93.31 222 ASP A O 1
ATOM 1842 N N . ARG A 1 223 ? 10.578 18.672 16.25 1 95.88 223 ARG A N 1
ATOM 1843 C CA . ARG A 1 223 ? 10.367 19.016 17.656 1 95.88 223 ARG A CA 1
ATOM 1844 C C . ARG A 1 223 ? 9.117 19.875 17.828 1 95.88 223 ARG A C 1
ATOM 1846 O O . ARG A 1 223 ? 8.312 19.641 18.734 1 95.88 223 ARG A O 1
ATOM 1853 N N . LEU A 1 224 ? 8.961 20.812 16.953 1 97.69 224 LEU A N 1
ATOM 1854 C CA . LEU A 1 224 ? 7.809 21.703 17.016 1 97.69 224 LEU A CA 1
ATOM 1855 C C . LEU A 1 224 ? 6.516 20.922 16.812 1 97.69 224 LEU A C 1
ATOM 1857 O O . LEU A 1 224 ? 5.613 20.984 17.656 1 97.69 224 LEU A O 1
ATOM 1861 N N . VAL A 1 225 ? 6.453 20.141 15.797 1 97.44 225 VAL A N 1
ATOM 1862 C CA . VAL A 1 225 ? 5.234 19.438 15.422 1 97.44 225 VAL A CA 1
ATOM 1863 C C . VAL A 1 225 ? 4.895 18.391 16.469 1 97.44 225 VAL A C 1
ATOM 1865 O O . VAL A 1 225 ? 3.73 18.219 16.828 1 97.44 225 VAL A O 1
ATOM 1868 N N . ASN A 1 226 ? 5.938 17.766 16.969 1 95.75 226 ASN A N 1
ATOM 1869 C CA . ASN A 1 226 ? 5.723 16.75 18 1 95.75 226 ASN A CA 1
ATOM 1870 C C . ASN A 1 226 ? 5.164 17.375 19.281 1 95.75 226 ASN A C 1
ATOM 1872 O O . ASN A 1 226 ? 4.449 16.703 20.031 1 95.75 226 ASN A O 1
ATOM 1876 N N . ALA A 1 227 ? 5.52 18.641 19.438 1 97.38 227 ALA A N 1
ATOM 1877 C CA . ALA A 1 227 ? 5.008 19.359 20.609 1 97.38 227 ALA A CA 1
ATOM 1878 C C . ALA A 1 227 ? 3.684 20.047 20.281 1 97.38 227 ALA A C 1
ATOM 1880 O O . ALA A 1 227 ? 3.201 20.875 21.062 1 97.38 227 ALA A O 1
ATOM 1881 N N . ARG A 1 228 ? 3.17 19.812 19.141 1 97.12 228 ARG A N 1
ATOM 1882 C CA . ARG A 1 228 ? 1.882 20.297 18.672 1 97.12 228 ARG A CA 1
ATOM 1883 C C . ARG A 1 228 ? 1.948 21.797 18.359 1 97.12 228 ARG A C 1
ATOM 1885 O O . ARG A 1 228 ? 0.93 22.484 18.391 1 97.12 228 ARG A O 1
ATOM 1892 N N . VAL A 1 229 ? 3.141 22.266 18.203 1 98.31 229 VAL A N 1
ATOM 1893 C CA . VAL A 1 229 ? 3.354 23.594 17.656 1 98.31 229 VAL A CA 1
ATOM 1894 C C . VAL A 1 229 ? 3.424 23.531 16.141 1 98.31 229 VAL A C 1
ATOM 1896 O O . VAL A 1 229 ? 4.5 23.344 15.562 1 98.31 229 VAL A O 1
ATOM 1899 N N . VAL A 1 230 ? 2.281 23.734 15.523 1 98.19 230 VAL A N 1
ATOM 1900 C CA . VAL A 1 230 ? 2.152 23.375 14.117 1 98.19 230 VAL A CA 1
ATOM 1901 C C . VAL A 1 230 ? 2.059 24.625 13.258 1 98.19 230 VAL A C 1
ATOM 1903 O O . VAL A 1 230 ? 2.49 24.625 12.102 1 98.19 230 VAL A O 1
ATOM 1906 N N . PHE A 1 231 ? 1.573 25.672 13.82 1 97.5 231 PHE A N 1
ATOM 1907 C CA . PHE A 1 231 ? 1.405 26.906 13.078 1 97.5 231 PHE A CA 1
ATOM 1908 C C . PHE A 1 231 ? 2.293 28.016 13.648 1 97.5 231 PHE A C 1
ATOM 1910 O O . PHE A 1 231 ? 2.645 27.984 14.836 1 97.5 231 PHE A O 1
ATOM 1917 N N . CYS A 1 232 ? 2.582 29 12.805 1 94.5 232 CYS A N 1
ATOM 1918 C CA . CYS A 1 232 ? 3.432 30.109 13.219 1 94.5 232 CYS A CA 1
ATOM 1919 C C . CYS A 1 232 ? 2.832 30.844 14.422 1 94.5 232 CYS A C 1
ATOM 1921 O O . CYS A 1 232 ? 3.562 31.297 15.305 1 94.5 232 CYS A O 1
ATOM 1923 N N . ARG A 1 233 ? 1.612 30.922 14.461 1 96.06 233 ARG A N 1
ATOM 1924 C CA . ARG A 1 233 ? 0.976 31.562 15.609 1 96.06 233 ARG A CA 1
ATOM 1925 C C . ARG A 1 233 ? 1.252 30.797 16.891 1 96.06 233 ARG A C 1
ATOM 1927 O O . ARG A 1 233 ? 1.357 31.391 17.969 1 96.06 233 ARG A O 1
ATOM 1934 N N . ASP A 1 234 ? 1.325 29.453 16.797 1 97.81 234 ASP A N 1
ATOM 1935 C CA . ASP A 1 234 ? 1.691 28.641 17.953 1 97.81 234 ASP A CA 1
ATOM 1936 C C . ASP A 1 234 ? 3.084 29.016 18.469 1 97.81 234 ASP A C 1
ATOM 1938 O O . ASP A 1 234 ? 3.322 29.031 19.672 1 97.81 234 ASP A O 1
ATOM 1942 N N . VAL A 1 235 ? 3.939 29.25 17.562 1 97.44 235 VAL A N 1
ATOM 1943 C CA . VAL A 1 235 ? 5.309 29.625 17.875 1 97.44 235 VAL A CA 1
ATOM 1944 C C . VAL A 1 235 ? 5.305 30.953 18.656 1 97.44 235 VAL A C 1
ATOM 1946 O O . VAL A 1 235 ? 5.941 31.047 19.703 1 97.44 235 VAL A O 1
ATOM 1949 N N . VAL A 1 236 ? 4.609 31.844 18.125 1 97.19 236 VAL A N 1
ATOM 1950 C CA . VAL A 1 236 ? 4.535 33.156 18.734 1 97.19 236 VAL A CA 1
ATOM 1951 C C . VAL A 1 236 ? 3.91 33.062 20.125 1 97.19 236 VAL A C 1
ATOM 1953 O O . VAL A 1 236 ? 4.398 33.656 21.078 1 97.19 236 VAL A O 1
ATOM 1956 N N . ALA A 1 237 ? 2.896 32.25 20.234 1 97.62 237 ALA A N 1
ATOM 1957 C CA . ALA A 1 237 ? 2.217 32.062 21.516 1 97.62 237 ALA A CA 1
ATOM 1958 C C . ALA A 1 237 ? 3.141 31.406 22.531 1 97.62 237 ALA A C 1
ATOM 1960 O O . ALA A 1 237 ? 3.072 31.703 23.719 1 97.62 237 ALA A O 1
ATOM 1961 N N . SER A 1 238 ? 3.938 30.5 22.109 1 97.62 238 SER A N 1
ATOM 1962 C CA . SER A 1 238 ? 4.859 29.781 22.984 1 97.62 238 SER A CA 1
ATOM 1963 C C . SER A 1 238 ? 5.93 30.719 23.531 1 97.62 238 SER A C 1
ATOM 1965 O O . SER A 1 238 ? 6.305 30.625 24.703 1 97.62 238 SER A O 1
ATOM 1967 N N . GLY A 1 239 ? 6.383 31.578 22.688 1 97.62 239 GLY A N 1
ATOM 1968 C CA . GLY A 1 239 ? 7.488 32.438 23.062 1 97.62 239 GLY A CA 1
ATOM 1969 C C . GLY A 1 239 ? 8.805 31.703 23.219 1 97.62 239 GLY A C 1
ATOM 1970 O O . GLY A 1 239 ? 8.859 30.484 23 1 97.62 239 GLY A O 1
ATOM 1971 N N . VAL A 1 240 ? 9.773 32.469 23.641 1 97.94 240 VAL A N 1
ATOM 1972 C CA . VAL A 1 240 ? 11.109 31.891 23.766 1 97.94 240 VAL A CA 1
ATOM 1973 C C . VAL A 1 240 ? 11.109 30.828 24.875 1 97.94 240 VAL A C 1
ATOM 1975 O O . VAL A 1 240 ? 11.688 29.75 24.703 1 97.94 240 VAL A O 1
ATOM 1978 N N . ARG A 1 241 ? 10.492 31.109 25.922 1 97.81 241 ARG A N 1
ATOM 1979 C CA . ARG A 1 241 ? 10.461 30.188 27.047 1 97.81 241 ARG A CA 1
ATOM 1980 C C . ARG A 1 241 ? 9.812 28.859 26.656 1 97.81 241 ARG A C 1
ATOM 1982 O O . ARG A 1 241 ? 10.352 27.797 26.953 1 97.81 241 ARG A O 1
ATOM 1989 N N . GLY A 1 242 ? 8.625 28.922 26.016 1 98.25 242 GLY A N 1
ATOM 1990 C CA . GLY A 1 242 ? 7.93 27.719 25.578 1 98.25 242 GLY A CA 1
ATOM 1991 C C . GLY A 1 242 ? 8.727 26.891 24.578 1 98.25 242 GLY A C 1
ATOM 1992 O O . GLY A 1 242 ? 8.734 25.672 24.641 1 98.25 242 GLY A O 1
ATOM 1993 N N . LEU A 1 243 ? 9.438 27.562 23.688 1 98.56 243 LEU A N 1
ATOM 1994 C CA . LEU A 1 243 ? 10.227 26.891 22.656 1 98.56 243 LEU A CA 1
ATOM 1995 C C . LEU A 1 243 ? 11.422 26.172 23.281 1 98.56 243 LEU A C 1
ATOM 1997 O O . LEU A 1 243 ? 11.797 25.094 22.844 1 98.56 243 LEU A O 1
ATOM 2001 N N . LYS A 1 244 ? 11.953 26.781 24.266 1 97.94 244 LYS A N 1
ATOM 2002 C CA . LYS A 1 244 ? 13.055 26.141 24.969 1 97.94 244 LYS A CA 1
ATOM 2003 C C . LYS A 1 244 ? 12.594 24.875 25.688 1 97.94 244 LYS A C 1
ATOM 2005 O O . LYS A 1 244 ? 13.32 23.875 25.734 1 97.94 244 LYS A O 1
ATOM 2010 N N . LYS A 1 245 ? 11.445 24.922 26.203 1 97.81 245 LYS A N 1
ATOM 2011 C CA . LYS A 1 245 ? 10.891 23.766 26.891 1 97.81 245 LYS A CA 1
ATOM 2012 C C . LYS A 1 245 ? 10.734 22.578 25.938 1 97.81 245 LYS A C 1
ATOM 2014 O O . LYS A 1 245 ? 10.797 21.422 26.375 1 97.81 245 LYS A O 1
ATOM 2019 N N . ILE A 1 246 ? 10.602 22.906 24.734 1 96.44 246 ILE A N 1
ATOM 2020 C CA . ILE A 1 246 ? 10.383 21.812 23.781 1 96.44 246 ILE A CA 1
ATOM 2021 C C . ILE A 1 246 ? 11.719 21.344 23.219 1 96.44 246 ILE A C 1
ATOM 2023 O O . ILE A 1 246 ? 11.766 20.422 22.391 1 96.44 246 ILE A O 1
ATOM 2027 N N . GLY A 1 247 ? 12.805 22.016 23.562 1 96.25 247 GLY A N 1
ATOM 2028 C CA . GLY A 1 247 ? 14.109 21.469 23.25 1 96.25 247 GLY A CA 1
ATOM 2029 C C . GLY A 1 247 ? 14.945 22.359 22.359 1 96.25 247 GLY A C 1
ATOM 2030 O O . GLY A 1 247 ? 16 21.953 21.875 1 96.25 247 GLY A O 1
ATOM 2031 N N . LEU A 1 248 ? 14.539 23.531 22.109 1 96.88 248 LEU A N 1
ATOM 2032 C CA . LEU A 1 248 ? 15.336 24.453 21.297 1 96.88 248 LEU A CA 1
ATOM 2033 C C . LEU A 1 248 ? 16.328 25.234 22.156 1 96.88 248 LEU A C 1
ATOM 2035 O O . LEU A 1 248 ? 16.031 25.547 23.312 1 96.88 248 LEU A O 1
ATOM 2039 N N . SER A 1 249 ? 17.438 25.5 21.531 1 96.56 249 SER A N 1
ATOM 2040 C CA . SER A 1 249 ? 18.359 26.422 22.188 1 96.56 249 SER A CA 1
ATOM 2041 C C . SER A 1 249 ? 17.797 27.844 22.219 1 96.56 249 SER A C 1
ATOM 2043 O O . SER A 1 249 ? 16.859 28.156 21.469 1 96.56 249 SER A O 1
ATOM 2045 N N . GLU A 1 250 ? 18.328 28.641 23.078 1 96.69 250 GLU A N 1
ATOM 2046 C CA . GLU A 1 250 ? 17.891 30.031 23.156 1 96.69 250 GLU A CA 1
ATOM 2047 C C . GLU A 1 250 ? 18.031 30.734 21.812 1 96.69 250 GLU A C 1
ATOM 2049 O O . GLU A 1 250 ? 17.125 31.438 21.375 1 96.69 250 GLU A O 1
ATOM 2054 N N . ARG A 1 251 ? 19.109 30.516 21.188 1 95.56 251 ARG A N 1
ATOM 2055 C CA . ARG A 1 251 ? 19.359 31.125 19.891 1 95.56 251 ARG A CA 1
ATOM 2056 C C . ARG A 1 251 ? 18.344 30.672 18.859 1 95.56 251 ARG A C 1
ATOM 2058 O O . ARG A 1 251 ? 17.781 31.5 18.125 1 95.56 251 ARG A O 1
ATOM 2065 N N . GLU A 1 252 ? 18.094 29.391 18.844 1 95.25 252 GLU A N 1
ATOM 2066 C CA . GLU A 1 252 ? 17.156 28.828 17.891 1 95.25 252 GLU A CA 1
ATOM 2067 C C . GLU A 1 252 ? 15.734 29.344 18.156 1 95.25 252 GLU A C 1
ATOM 2069 O O . GLU A 1 252 ? 15 29.672 17.234 1 95.25 252 GLU A O 1
ATOM 2074 N N . ALA A 1 253 ? 15.43 29.375 19.406 1 98.06 253 ALA A N 1
ATOM 2075 C CA . ALA A 1 253 ? 14.102 29.828 19.812 1 98.06 253 ALA A CA 1
ATOM 2076 C C . ALA A 1 253 ? 13.844 31.266 19.344 1 98.06 253 ALA A C 1
ATOM 2078 O O . ALA A 1 253 ? 12.781 31.578 18.797 1 98.06 253 ALA A O 1
ATOM 2079 N N . ARG A 1 254 ? 14.781 32.062 19.516 1 96.88 254 ARG A N 1
ATOM 2080 C CA . ARG A 1 254 ? 14.656 33.469 19.125 1 96.88 254 ARG A CA 1
ATOM 2081 C C . ARG A 1 254 ? 14.555 33.594 17.609 1 96.88 254 ARG A C 1
ATOM 2083 O O . ARG A 1 254 ? 13.766 34.406 17.094 1 96.88 254 ARG A O 1
ATOM 2090 N N . ARG A 1 255 ? 15.352 32.844 16.984 1 94 255 ARG A N 1
ATOM 2091 C CA . ARG A 1 255 ? 15.344 32.875 15.523 1 94 255 ARG A CA 1
ATOM 2092 C C . ARG A 1 255 ? 13.992 32.438 14.977 1 94 255 ARG A C 1
ATOM 2094 O O . ARG A 1 255 ? 13.414 33.094 14.102 1 94 255 ARG A O 1
ATOM 2101 N N . VAL A 1 256 ? 13.516 31.312 15.5 1 95.38 256 VAL A N 1
ATOM 2102 C CA . VAL A 1 256 ? 12.25 30.734 15.055 1 95.38 256 VAL A CA 1
ATOM 2103 C C . VAL A 1 256 ? 11.109 31.719 15.344 1 95.38 256 VAL A C 1
ATOM 2105 O O . VAL A 1 256 ? 10.234 31.922 14.5 1 95.38 256 VAL A O 1
ATOM 2108 N N . LEU A 1 257 ? 11.172 32.281 16.5 1 97.06 257 LEU A N 1
ATOM 2109 C CA . LEU A 1 257 ? 10.148 33.25 16.891 1 97.06 257 LEU A CA 1
ATOM 2110 C C . LEU A 1 257 ? 10.156 34.469 15.969 1 97.06 257 LEU A C 1
ATOM 2112 O O . LEU A 1 257 ? 9.094 34.906 15.523 1 97.06 257 LEU A O 1
ATOM 2116 N N . LYS A 1 258 ? 11.305 34.938 15.695 1 93.44 258 LYS A N 1
ATOM 2117 C CA . LYS A 1 258 ? 11.43 36.062 14.797 1 93.44 258 LYS A CA 1
ATOM 2118 C C . LYS A 1 258 ? 10.859 35.75 13.422 1 93.44 258 LYS A C 1
ATOM 2120 O O . LYS A 1 258 ? 10.086 36.562 12.875 1 93.44 258 LYS A O 1
ATOM 2125 N N . GLU A 1 259 ? 11.195 34.688 12.922 1 88.81 259 GLU A N 1
ATOM 2126 C CA . GLU A 1 259 ? 10.727 34.281 11.594 1 88.81 259 GLU A CA 1
ATOM 2127 C C . GLU A 1 259 ? 9.211 34.125 11.578 1 88.81 259 GLU A C 1
ATOM 2129 O O . GLU A 1 259 ? 8.539 34.531 10.633 1 88.81 259 GLU A O 1
ATOM 2134 N N . ALA A 1 260 ? 8.672 33.469 12.602 1 93.12 260 ALA A N 1
ATOM 2135 C CA . ALA A 1 260 ? 7.23 33.25 12.695 1 93.12 260 ALA A CA 1
ATOM 2136 C C . ALA A 1 260 ? 6.48 34.594 12.711 1 93.12 260 ALA A C 1
ATOM 2138 O O . ALA A 1 260 ? 5.461 34.75 12.031 1 93.12 260 ALA A O 1
ATOM 2139 N N . ARG A 1 261 ? 7.035 35.5 13.391 1 91.31 261 ARG A N 1
ATOM 2140 C CA . ARG A 1 261 ? 6.426 36.812 13.46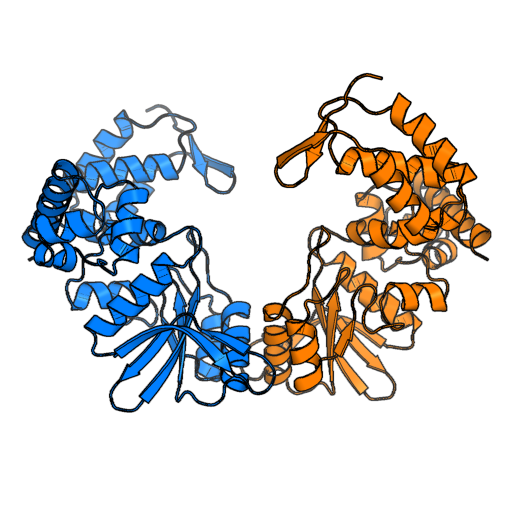9 1 91.31 261 ARG A CA 1
ATOM 2141 C C . ARG A 1 261 ? 6.434 37.5 12.102 1 91.31 261 ARG A C 1
ATOM 2143 O O . ARG A 1 261 ? 5.469 38.188 11.727 1 91.31 261 ARG A O 1
ATOM 2150 N N . GLU A 1 262 ? 7.488 37.312 11.461 1 82.62 262 GLU A N 1
ATOM 2151 C CA . GLU A 1 262 ? 7.617 37.906 10.141 1 82.62 262 GLU A CA 1
ATOM 2152 C C . GLU A 1 262 ? 6.582 37.344 9.172 1 82.62 262 GLU A C 1
ATOM 2154 O O . GLU A 1 262 ? 5.977 38.094 8.398 1 82.62 262 GLU A O 1
ATOM 2159 N N . ILE A 1 263 ? 6.398 36.094 9.266 1 82.44 263 ILE A N 1
ATOM 2160 C CA . ILE A 1 263 ? 5.434 35.438 8.391 1 82.44 263 ILE A CA 1
ATOM 2161 C C . ILE A 1 263 ? 4.027 35.938 8.695 1 82.44 263 ILE A C 1
ATOM 2163 O O . ILE A 1 263 ? 3.248 36.219 7.777 1 82.44 263 ILE A O 1
ATOM 2167 N N . LEU A 1 264 ? 3.742 36.094 9.922 1 85.19 264 LEU A N 1
ATOM 2168 C CA . LEU A 1 264 ? 2.406 36.5 10.344 1 85.19 264 LEU A CA 1
ATOM 2169 C C . LEU A 1 264 ? 2.16 37.969 10.016 1 85.19 264 LEU A C 1
ATOM 2171 O O . LEU A 1 264 ? 1.021 38.375 9.773 1 85.19 264 LEU A O 1
ATOM 2175 N N . ARG A 1 265 ? 3.158 38.781 10.047 1 73.75 265 ARG A N 1
ATOM 2176 C CA . ARG A 1 265 ? 3.039 40.188 9.758 1 73.75 265 ARG A CA 1
ATOM 2177 C C . ARG A 1 265 ? 2.838 40.438 8.266 1 73.75 265 ARG A C 1
ATOM 2179 O O . ARG A 1 265 ? 2.076 41.312 7.867 1 73.75 265 ARG A O 1
ATOM 2186 N N . ASN A 1 266 ? 3.576 39.719 7.516 1 59.47 266 ASN A N 1
ATOM 2187 C CA . ASN A 1 266 ? 3.557 39.906 6.074 1 59.47 266 ASN A CA 1
ATOM 2188 C C . ASN A 1 266 ? 2.277 39.375 5.445 1 59.47 266 ASN A C 1
ATOM 2190 O O . ASN A 1 266 ? 2.002 39.625 4.273 1 59.47 266 ASN A O 1
ATOM 2194 N N . THR A 1 267 ? 1.573 38.562 6.133 1 54.56 267 THR A N 1
ATOM 2195 C CA . THR A 1 267 ? 0.39 37.938 5.543 1 54.56 267 THR A CA 1
ATOM 2196 C C . THR A 1 267 ? -0.883 38.562 6.113 1 54.56 267 THR A C 1
ATOM 2198 O O . THR A 1 267 ? -1.986 38.25 5.652 1 54.56 267 THR A O 1
ATOM 2201 N N . SER A 1 268 ? -0.799 39.406 7.145 1 45.44 268 SER A N 1
ATOM 2202 C CA . SER A 1 268 ? -1.938 40.188 7.617 1 45.44 268 SER A CA 1
ATOM 2203 C C . SER A 1 268 ? -2.199 41.406 6.711 1 45.44 268 SER A C 1
ATOM 2205 O O . SER A 1 268 ? -1.262 41.969 6.164 1 45.44 268 SER A O 1
ATOM 2207 N N . MET B 1 1 ? 41.031 -19.109 9.469 1 45.59 1 MET B N 1
ATOM 2208 C CA . MET B 1 1 ? 40.062 -18.797 8.422 1 45.59 1 MET B CA 1
ATOM 2209 C C . MET B 1 1 ? 39.719 -17.312 8.43 1 45.59 1 MET B C 1
ATOM 2211 O O . MET B 1 1 ? 39.531 -16.719 9.492 1 45.59 1 MET B O 1
ATOM 2215 N N . ARG B 1 2 ? 39.938 -16.641 7.383 1 60.62 2 ARG B N 1
ATOM 2216 C CA . ARG B 1 2 ? 39.719 -15.203 7.281 1 60.62 2 ARG B CA 1
ATOM 2217 C C . ARG B 1 2 ? 38.281 -14.852 7.598 1 60.62 2 ARG B C 1
ATOM 2219 O O . ARG B 1 2 ? 37.375 -15.617 7.297 1 60.62 2 ARG B O 1
ATOM 2226 N N . GLU B 1 3 ? 38.094 -13.938 8.492 1 76.69 3 GLU B N 1
ATOM 2227 C CA . GLU B 1 3 ? 36.75 -13.453 8.852 1 76.69 3 GLU B CA 1
ATOM 2228 C C . GLU B 1 3 ? 36.062 -12.797 7.664 1 76.69 3 GLU B C 1
ATOM 2230 O O . GLU B 1 3 ? 36.656 -11.906 7.027 1 76.69 3 GLU B O 1
ATOM 2235 N N . ILE B 1 4 ? 35.062 -13.414 7.137 1 80.69 4 ILE B N 1
ATOM 2236 C CA . ILE B 1 4 ? 34.312 -12.914 5.996 1 80.69 4 ILE B CA 1
ATOM 2237 C C . ILE B 1 4 ? 33.062 -12.18 6.496 1 80.69 4 ILE B C 1
ATOM 2239 O O . ILE B 1 4 ? 32.375 -12.664 7.383 1 80.69 4 ILE B O 1
ATOM 2243 N N . TYR B 1 5 ? 32.906 -10.93 5.945 1 85.62 5 TYR B N 1
ATOM 2244 C CA . TYR B 1 5 ? 31.75 -10.141 6.316 1 85.62 5 TYR B CA 1
ATOM 2245 C C . TYR B 1 5 ? 30.734 -10.109 5.184 1 85.62 5 TYR B C 1
ATOM 2247 O O . TYR B 1 5 ? 31.094 -9.992 4.016 1 85.62 5 TYR B O 1
ATOM 2255 N N . VAL B 1 6 ? 29.469 -10.297 5.594 1 84.75 6 VAL B N 1
ATOM 2256 C CA . VAL B 1 6 ? 28.359 -10.406 4.652 1 84.75 6 VAL B CA 1
ATOM 2257 C C . VAL B 1 6 ? 27.484 -9.156 4.727 1 84.75 6 VAL B C 1
ATOM 2259 O O . VAL B 1 6 ? 27.203 -8.656 5.816 1 84.75 6 VAL B O 1
ATOM 2262 N N . ARG B 1 7 ? 27.078 -8.523 3.676 1 79.75 7 ARG B N 1
ATOM 2263 C CA . ARG B 1 7 ? 26.203 -7.371 3.582 1 79.75 7 ARG B CA 1
ATOM 2264 C C . ARG B 1 7 ? 24.734 -7.805 3.441 1 79.75 7 ARG B C 1
ATOM 2266 O O . ARG B 1 7 ? 24.375 -8.469 2.467 1 79.75 7 ARG B O 1
ATOM 2273 N N . LYS B 1 8 ? 23.906 -7.363 4.344 1 71.5 8 LYS B N 1
ATOM 2274 C CA . LYS B 1 8 ? 22.484 -7.707 4.352 1 71.5 8 LYS B CA 1
ATOM 2275 C C . LYS B 1 8 ? 21.688 -6.773 3.443 1 71.5 8 LYS B C 1
ATOM 2277 O O . LYS B 1 8 ? 22.188 -5.727 3.033 1 71.5 8 LYS B O 1
ATOM 2282 N N . ARG B 1 9 ? 20.422 -7.176 3.123 1 66.06 9 ARG B N 1
ATOM 2283 C CA . ARG B 1 9 ? 19.547 -6.406 2.242 1 66.06 9 ARG B CA 1
ATOM 2284 C C . ARG B 1 9 ? 19.266 -5.023 2.818 1 66.06 9 ARG B C 1
ATOM 2286 O O . ARG B 1 9 ? 19.109 -4.055 2.072 1 66.06 9 ARG B O 1
ATOM 2293 N N . ASP B 1 10 ? 19.266 -5.02 4.07 1 55.84 10 ASP B N 1
ATOM 2294 C CA . ASP B 1 10 ? 18.953 -3.752 4.719 1 55.84 10 ASP B CA 1
ATOM 2295 C C . ASP B 1 10 ? 20.203 -2.873 4.844 1 55.84 10 ASP B C 1
ATOM 2297 O O . ASP B 1 10 ? 20.156 -1.812 5.469 1 55.84 10 ASP B O 1
ATOM 2301 N N . GLY B 1 11 ? 21.281 -3.361 4.332 1 64.88 11 GLY B N 1
ATOM 2302 C CA . GLY B 1 11 ? 22.516 -2.594 4.328 1 64.88 11 GLY B CA 1
ATOM 2303 C C . GLY B 1 11 ? 23.422 -2.932 5.492 1 64.88 11 GLY B C 1
ATOM 2304 O O . GLY B 1 11 ? 24.594 -2.533 5.508 1 64.88 11 GLY B O 1
ATOM 2305 N N . ARG B 1 12 ? 23.078 -3.535 6.492 1 68.38 12 ARG B N 1
ATOM 2306 C CA . ARG B 1 12 ? 23.938 -3.947 7.605 1 68.38 12 ARG B CA 1
ATOM 2307 C C . ARG B 1 12 ? 25 -4.934 7.141 1 68.38 12 ARG B C 1
ATOM 2309 O O . ARG B 1 12 ? 24.781 -5.703 6.203 1 68.38 12 ARG B O 1
ATOM 2316 N N . VAL B 1 13 ? 26.188 -4.906 7.973 1 81.31 13 VAL B N 1
ATOM 2317 C CA . VAL B 1 13 ? 27.266 -5.852 7.711 1 81.31 13 VAL B CA 1
ATOM 2318 C C . VAL B 1 13 ? 27.438 -6.789 8.898 1 81.31 13 VAL B C 1
ATOM 2320 O O . VAL B 1 13 ? 27.453 -6.348 10.055 1 81.31 13 VAL B O 1
ATOM 2323 N N . GLU B 1 14 ? 27.391 -8.141 8.664 1 85.56 14 GLU B N 1
ATOM 2324 C CA . GLU B 1 14 ? 27.562 -9.141 9.711 1 85.56 14 GLU B CA 1
ATOM 2325 C C . GLU B 1 14 ? 28.625 -10.164 9.328 1 85.56 14 GLU B C 1
ATOM 2327 O O . GLU B 1 14 ? 28.906 -10.359 8.148 1 85.56 14 GLU B O 1
ATOM 2332 N N . LYS B 1 15 ? 29.219 -10.742 10.43 1 87.44 15 LYS B N 1
ATOM 2333 C CA . LYS B 1 15 ? 30.188 -11.812 10.195 1 87.44 15 LYS B CA 1
ATOM 2334 C C . LYS B 1 15 ? 29.516 -13.039 9.586 1 87.44 15 LYS B C 1
ATOM 2336 O O . LYS B 1 15 ? 28.422 -13.414 10 1 87.44 15 LYS B O 1
ATOM 2341 N N . PHE B 1 16 ? 30.156 -13.656 8.609 1 88.06 16 PHE B N 1
ATOM 2342 C CA . PHE B 1 16 ? 29.641 -14.883 8.008 1 88.06 16 PHE B CA 1
ATOM 2343 C C . PHE B 1 16 ? 29.578 -16 9.039 1 88.06 16 PHE B C 1
ATOM 2345 O O . PHE B 1 16 ? 30.547 -16.234 9.773 1 88.06 16 PHE B O 1
ATOM 2352 N N . SER B 1 17 ? 28.438 -16.672 9.117 1 85.94 17 SER B N 1
ATOM 2353 C CA . SER B 1 17 ? 28.219 -17.797 10.016 1 85.94 17 SER B CA 1
ATOM 2354 C C . SER B 1 17 ? 27.859 -19.062 9.234 1 85.94 17 SER B C 1
ATOM 2356 O O . SER B 1 17 ? 26.766 -19.172 8.68 1 85.94 17 SER B O 1
ATOM 2358 N N . PRO B 1 18 ? 28.688 -20.016 9.25 1 86.94 18 PRO B N 1
ATOM 2359 C CA . PRO B 1 18 ? 28.359 -21.281 8.578 1 86.94 18 PRO B CA 1
ATOM 2360 C C . PRO B 1 18 ? 27.156 -21.969 9.203 1 86.94 18 PRO B C 1
ATOM 2362 O O . PRO B 1 18 ? 26.438 -22.703 8.516 1 86.94 18 PRO B O 1
ATOM 2365 N N . GLU B 1 19 ? 26.953 -21.688 10.461 1 87.25 19 GLU B N 1
ATOM 2366 C CA . GLU B 1 19 ? 25.828 -22.328 11.148 1 87.25 19 GLU B CA 1
ATOM 2367 C C . GLU B 1 19 ? 24.5 -21.859 10.594 1 87.25 19 GLU B C 1
ATOM 2369 O O . GLU B 1 19 ? 23.547 -22.641 10.477 1 87.25 19 GLU B O 1
ATOM 2374 N N . LYS B 1 20 ? 24.453 -20.641 10.203 1 81.62 20 LYS B N 1
ATOM 2375 C CA . LYS B 1 20 ? 23.234 -20.125 9.594 1 81.62 20 LYS B CA 1
ATOM 2376 C C . LYS B 1 20 ? 22.938 -20.828 8.273 1 81.62 20 LYS B C 1
ATOM 2378 O O . LYS B 1 20 ? 21.781 -21.172 7.992 1 81.62 20 LYS B O 1
ATOM 2383 N N . VAL B 1 21 ? 23.938 -21.094 7.582 1 82.56 21 VAL B N 1
ATOM 2384 C CA . VAL B 1 21 ? 23.812 -21.781 6.297 1 82.56 21 VAL B CA 1
ATOM 2385 C C . VAL B 1 21 ? 23.406 -23.234 6.527 1 82.56 21 VAL B C 1
ATOM 2387 O O . VAL B 1 21 ? 22.531 -23.766 5.836 1 82.56 21 VAL B O 1
ATOM 2390 N N . ARG B 1 22 ? 24.016 -23.812 7.477 1 83.62 22 ARG B N 1
ATOM 2391 C CA . ARG B 1 22 ? 23.688 -25.203 7.828 1 83.62 22 ARG B CA 1
ATOM 2392 C C . ARG B 1 22 ? 22.219 -25.344 8.156 1 83.62 22 ARG B C 1
ATOM 2394 O O . ARG B 1 22 ? 21.547 -26.25 7.641 1 83.62 22 ARG B O 1
ATOM 2401 N N . ARG B 1 23 ? 21.766 -24.5 8.93 1 77.31 23 ARG B N 1
ATOM 2402 C CA . ARG B 1 23 ? 20.359 -24.547 9.32 1 77.31 23 ARG B CA 1
ATOM 2403 C C . ARG B 1 23 ? 19.453 -24.406 8.117 1 77.31 23 ARG B C 1
ATOM 2405 O O . ARG B 1 23 ? 18.438 -25.109 8.008 1 77.31 23 ARG B O 1
ATOM 2412 N N . THR B 1 24 ? 19.875 -23.5 7.309 1 69.38 24 THR B N 1
ATOM 2413 C CA . THR B 1 24 ? 19.094 -23.25 6.109 1 69.38 24 THR B CA 1
ATOM 2414 C C . THR B 1 24 ? 19.047 -24.5 5.223 1 69.38 24 THR B C 1
ATOM 2416 O O . THR B 1 24 ? 17.984 -24.859 4.719 1 69.38 24 THR B O 1
ATOM 2419 N N . LEU B 1 25 ? 20.125 -25.156 5.105 1 73.44 25 LEU B N 1
ATOM 2420 C CA . LEU B 1 25 ? 20.234 -26.328 4.25 1 73.44 25 LEU B CA 1
ATOM 2421 C C . LEU B 1 25 ? 19.453 -27.516 4.836 1 73.44 25 LEU B C 1
ATOM 2423 O O . LEU B 1 25 ? 18.75 -28.203 4.117 1 73.44 25 LEU B O 1
ATOM 2427 N N . LEU B 1 26 ? 19.594 -27.609 6.109 1 72 26 LEU B N 1
ATOM 2428 C CA . LEU B 1 26 ? 18.906 -28.719 6.75 1 72 26 LEU B CA 1
ATOM 2429 C C . LEU B 1 26 ? 17.391 -28.5 6.723 1 72 26 LEU B C 1
ATOM 2431 O O . LEU B 1 26 ? 16.641 -29.453 6.496 1 72 26 LEU B O 1
ATOM 2435 N N . LYS B 1 27 ? 17.094 -27.328 6.895 1 63.69 27 LYS B N 1
ATOM 2436 C CA . LYS B 1 27 ? 15.68 -27 6.809 1 63.69 27 LYS B CA 1
ATOM 2437 C C . LYS B 1 27 ? 15.141 -27.234 5.406 1 63.69 27 LYS B C 1
ATOM 2439 O O . LYS B 1 27 ? 13.969 -27.594 5.238 1 63.69 27 LYS B O 1
ATOM 2444 N N . ALA B 1 28 ? 16.016 -27.094 4.492 1 60.56 28 ALA B N 1
ATOM 2445 C CA . ALA B 1 28 ? 15.648 -27.281 3.092 1 60.56 28 ALA B CA 1
ATOM 2446 C C . ALA B 1 28 ? 15.609 -28.75 2.717 1 60.56 28 ALA B C 1
ATOM 2448 O O . ALA B 1 28 ? 15.273 -29.109 1.584 1 60.56 28 ALA B O 1
ATOM 2449 N N . GLY B 1 29 ? 15.984 -29.547 3.664 1 61.19 29 GLY B N 1
ATOM 2450 C CA . GLY B 1 29 ? 15.898 -30.984 3.445 1 61.19 29 GLY B CA 1
ATOM 2451 C C . GLY B 1 29 ? 17.203 -31.609 3.004 1 61.19 29 GLY B C 1
ATOM 2452 O O . GLY B 1 29 ? 17.25 -32.781 2.609 1 61.19 29 GLY B O 1
ATOM 2453 N N . ALA B 1 30 ? 18.172 -30.859 2.98 1 69.44 30 ALA B N 1
ATOM 2454 C CA . ALA B 1 30 ? 19.469 -31.406 2.598 1 69.44 30 ALA B CA 1
ATOM 2455 C C . ALA B 1 30 ? 20 -32.375 3.668 1 69.44 30 ALA B C 1
ATOM 2457 O O . ALA B 1 30 ? 19.797 -32.125 4.863 1 69.44 30 ALA B O 1
ATOM 2458 N N . SER B 1 31 ? 20.469 -33.438 3.111 1 72.69 31 SER B N 1
ATOM 2459 C CA . SER B 1 31 ? 21.094 -34.375 4.043 1 72.69 31 SER B CA 1
ATOM 2460 C C . SER B 1 31 ? 22.297 -33.75 4.738 1 72.69 31 SER B C 1
ATOM 2462 O O . SER B 1 31 ? 22.859 -32.781 4.254 1 72.69 31 SER B O 1
ATOM 2464 N N . ARG B 1 32 ? 22.625 -34.219 5.922 1 79.94 32 ARG B N 1
ATOM 2465 C CA . ARG B 1 32 ? 23.766 -33.719 6.684 1 79.94 32 ARG B CA 1
ATOM 2466 C C . ARG B 1 32 ? 25.047 -33.781 5.863 1 79.94 32 ARG B C 1
ATOM 2468 O O . ARG B 1 32 ? 25.875 -32.875 5.898 1 79.94 32 ARG B O 1
ATOM 2475 N N . ASP B 1 33 ? 25.141 -34.906 5.18 1 82.06 33 ASP B N 1
ATOM 2476 C CA . ASP B 1 33 ? 26.328 -35.094 4.359 1 82.06 33 ASP B CA 1
ATOM 2477 C C . ASP B 1 33 ? 26.438 -34 3.275 1 82.06 33 ASP B C 1
ATOM 2479 O O . ASP B 1 33 ? 27.484 -33.406 3.086 1 82.06 33 ASP B O 1
ATOM 2483 N N . VAL B 1 34 ? 25.391 -33.844 2.604 1 78.94 34 VAL B N 1
ATOM 2484 C CA . VAL B 1 34 ? 25.344 -32.844 1.528 1 78.94 34 VAL B CA 1
ATOM 2485 C C . VAL B 1 34 ? 25.531 -31.453 2.1 1 78.94 34 VAL B C 1
ATOM 2487 O O . VAL B 1 34 ? 26.25 -30.625 1.516 1 78.94 34 VAL B O 1
ATOM 2490 N N . THR B 1 35 ? 24.938 -31.25 3.211 1 81.88 35 THR B N 1
ATOM 2491 C CA . THR B 1 35 ? 25.078 -29.969 3.883 1 81.88 35 THR B CA 1
ATOM 2492 C C . THR B 1 35 ? 26.547 -29.641 4.152 1 81.88 35 THR B C 1
ATOM 2494 O O . THR B 1 35 ? 27 -28.547 3.855 1 81.88 35 THR B O 1
ATOM 2497 N N . GLU B 1 36 ? 27.25 -30.594 4.617 1 86.31 36 GLU B N 1
ATOM 2498 C CA . GLU B 1 36 ? 28.656 -30.375 4.941 1 86.31 36 GLU B CA 1
ATOM 24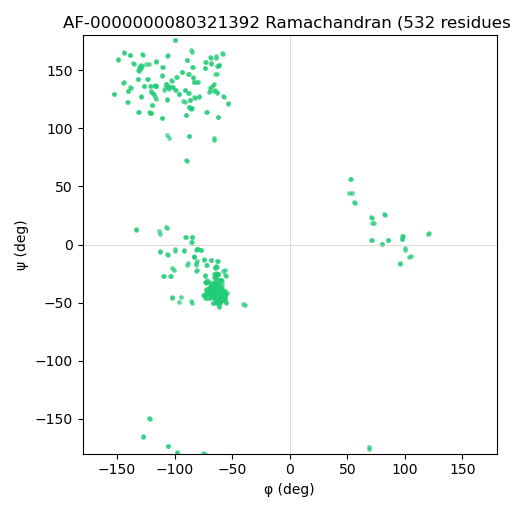99 C C . GLU B 1 36 ? 29.484 -30.141 3.682 1 86.31 36 GLU B C 1
ATOM 2501 O O . GLU B 1 36 ? 30.391 -29.312 3.678 1 86.31 36 GLU B O 1
ATOM 2506 N N . ARG B 1 37 ? 29.094 -30.812 2.643 1 84.81 37 ARG B N 1
ATOM 2507 C CA . ARG B 1 37 ? 29.781 -30.625 1.372 1 84.81 37 ARG B CA 1
ATOM 2508 C C . ARG B 1 37 ? 29.547 -29.219 0.823 1 84.81 37 ARG B C 1
ATOM 2510 O O . ARG B 1 37 ? 30.484 -28.562 0.357 1 84.81 37 ARG B O 1
ATOM 2517 N N . ILE B 1 38 ? 28.375 -28.812 0.899 1 83.06 38 ILE B N 1
ATOM 2518 C CA . ILE B 1 38 ? 28 -27.516 0.376 1 83.06 38 ILE B CA 1
ATOM 2519 C C . ILE B 1 38 ? 28.703 -26.406 1.165 1 83.06 38 ILE B C 1
ATOM 2521 O O . ILE B 1 38 ? 29.234 -25.469 0.581 1 83.06 38 ILE B O 1
ATOM 2525 N N . ILE B 1 39 ? 28.781 -26.594 2.445 1 87.81 39 ILE B N 1
ATOM 2526 C CA . ILE B 1 39 ? 29.406 -25.594 3.289 1 87.81 39 ILE B CA 1
ATOM 2527 C C . ILE B 1 39 ? 30.891 -25.5 2.971 1 87.81 39 ILE B C 1
ATOM 2529 O O . ILE B 1 39 ? 31.453 -24.406 2.877 1 87.81 39 ILE B O 1
ATOM 2533 N N . ARG B 1 40 ? 31.484 -26.562 2.795 1 87.44 40 ARG B N 1
ATOM 2534 C CA . ARG B 1 40 ? 32.906 -26.578 2.443 1 87.44 40 ARG B CA 1
ATOM 2535 C C . ARG B 1 40 ? 33.156 -25.859 1.127 1 87.44 40 ARG B C 1
ATOM 2537 O O . ARG B 1 40 ? 34.094 -25.062 1.019 1 87.44 40 ARG B O 1
ATOM 2544 N N . GLU B 1 41 ? 32.375 -26.188 0.192 1 85.88 41 GLU B N 1
ATOM 2545 C CA . GLU B 1 41 ? 32.531 -25.547 -1.111 1 85.88 41 GLU B CA 1
ATOM 2546 C C . GLU B 1 41 ? 32.219 -24.047 -1.029 1 85.88 41 GLU B C 1
ATOM 2548 O O . GLU B 1 41 ? 32.906 -23.234 -1.666 1 85.88 41 GLU B O 1
ATOM 2553 N N . LEU B 1 42 ? 31.203 -23.688 -0.339 1 87 42 LEU B N 1
ATOM 2554 C CA . LEU B 1 42 ? 30.812 -22.297 -0.15 1 87 42 LEU B CA 1
ATOM 2555 C C . LEU B 1 42 ? 31.938 -21.484 0.459 1 87 42 LEU B C 1
ATOM 2557 O O . LEU B 1 42 ? 32.25 -20.391 -0.006 1 87 42 LEU B O 1
ATOM 2561 N N . GLU B 1 43 ? 32.562 -22.062 1.426 1 86.38 43 GLU B N 1
ATOM 2562 C CA . GLU B 1 43 ? 33.656 -21.375 2.125 1 86.38 43 GLU B CA 1
ATOM 2563 C C . GLU B 1 43 ? 34.812 -21.078 1.188 1 86.38 43 GLU B C 1
ATOM 2565 O O . GLU B 1 43 ? 35.562 -20.109 1.384 1 86.38 43 GLU B O 1
ATOM 2570 N N . ARG B 1 44 ? 34.875 -21.844 0.208 1 83.25 44 ARG B N 1
ATOM 2571 C CA . ARG B 1 44 ? 35.938 -21.641 -0.77 1 83.25 44 ARG B CA 1
ATOM 2572 C C . ARG B 1 44 ? 35.594 -20.547 -1.759 1 83.25 44 ARG B C 1
ATOM 2574 O O . ARG B 1 44 ? 36.469 -19.922 -2.373 1 83.25 44 ARG B O 1
ATOM 2581 N N . ARG B 1 45 ? 34.312 -20.297 -1.902 1 83.31 45 ARG B N 1
ATOM 2582 C CA . ARG B 1 45 ? 33.844 -19.406 -2.959 1 83.31 45 ARG B CA 1
ATOM 2583 C C . ARG B 1 45 ? 33.531 -18.016 -2.406 1 83.31 45 ARG B C 1
ATOM 2585 O O . ARG B 1 45 ? 33.531 -17.031 -3.143 1 83.31 45 ARG B O 1
ATOM 2592 N N . ILE B 1 46 ? 33.281 -17.891 -1.12 1 84.5 46 ILE B N 1
ATOM 2593 C CA . ILE B 1 46 ? 32.719 -16.641 -0.59 1 84.5 46 ILE B CA 1
ATOM 2594 C C . ILE B 1 46 ? 33.844 -15.648 -0.332 1 84.5 46 ILE B C 1
ATOM 2596 O O . ILE B 1 46 ? 35 -16.031 -0.159 1 84.5 46 ILE B O 1
ATOM 2600 N N . TYR B 1 47 ? 33.594 -14.289 -0.39 1 86 47 TYR B N 1
ATOM 2601 C CA . TYR B 1 47 ? 34.5 -13.172 -0.166 1 86 47 TYR B CA 1
ATOM 2602 C C . TYR B 1 47 ? 33.844 -12.102 0.703 1 86 47 TYR B C 1
ATOM 2604 O O . TYR B 1 47 ? 32.625 -12.047 0.82 1 86 47 TYR B O 1
ATOM 2612 N N . SER B 1 48 ? 34.781 -11.312 1.393 1 82.12 48 SER B N 1
ATOM 2613 C CA . SER B 1 48 ? 34.219 -10.258 2.24 1 82.12 48 SER B CA 1
ATOM 2614 C C . SER B 1 48 ? 33.5 -9.203 1.41 1 82.12 48 SER B C 1
ATOM 2616 O O . SER B 1 48 ? 34.031 -8.719 0.41 1 82.12 48 SER B O 1
ATOM 2618 N N . GLY B 1 49 ? 32.25 -8.844 1.877 1 81 49 GLY B N 1
ATOM 2619 C CA . GLY B 1 49 ? 31.422 -7.91 1.149 1 81 49 GLY B CA 1
ATOM 2620 C C . GLY B 1 49 ? 30.344 -8.594 0.319 1 81 49 GLY B C 1
ATOM 2621 O O . GLY B 1 49 ? 29.531 -7.922 -0.32 1 81 49 GLY B O 1
ATOM 2622 N N . ILE B 1 50 ? 30.359 -9.922 0.287 1 80.94 50 ILE B N 1
ATOM 2623 C CA . ILE B 1 50 ? 29.359 -10.672 -0.464 1 80.94 50 ILE B CA 1
ATOM 2624 C C . ILE B 1 50 ? 27.969 -10.414 0.125 1 80.94 50 ILE B C 1
ATOM 2626 O O . ILE B 1 50 ? 27.828 -10.195 1.331 1 80.94 50 ILE B O 1
ATOM 2630 N N . THR B 1 51 ? 27.031 -10.414 -0.717 1 79.81 51 THR B N 1
ATOM 2631 C CA . THR B 1 51 ? 25.672 -10.148 -0.244 1 79.81 51 THR B CA 1
ATOM 2632 C C . THR B 1 51 ? 24.984 -11.445 0.166 1 79.81 51 THR B C 1
ATOM 2634 O O . THR B 1 51 ? 25.391 -12.531 -0.246 1 79.81 51 THR B O 1
ATOM 2637 N N . THR B 1 52 ? 23.984 -11.258 0.983 1 77.25 52 THR B N 1
ATOM 2638 C CA . THR B 1 52 ? 23.203 -12.422 1.382 1 77.25 52 THR B CA 1
ATOM 2639 C C . THR B 1 52 ? 22.578 -13.094 0.163 1 77.25 52 THR B C 1
ATOM 2641 O O . THR B 1 52 ? 22.5 -14.32 0.093 1 77.25 52 THR B O 1
ATOM 2644 N N . ASP B 1 53 ? 22.297 -12.328 -0.793 1 69.56 53 ASP B N 1
ATOM 2645 C CA . ASP B 1 53 ? 21.672 -12.852 -2.008 1 69.56 53 ASP B CA 1
ATOM 2646 C C . ASP B 1 53 ? 22.656 -13.711 -2.801 1 69.56 53 ASP B C 1
ATOM 2648 O O . ASP B 1 53 ? 22.281 -14.758 -3.332 1 69.56 53 ASP B O 1
ATOM 2652 N N . GLU B 1 54 ? 23.812 -13.234 -2.818 1 74.12 54 GLU B N 1
ATOM 2653 C CA . GLU B 1 54 ? 24.859 -13.984 -3.525 1 74.12 54 GLU B CA 1
ATOM 2654 C C . GLU B 1 54 ? 25.141 -15.312 -2.83 1 74.12 54 GLU B C 1
ATOM 2656 O O . GLU B 1 54 ? 25.297 -16.344 -3.49 1 74.12 54 GLU B O 1
ATOM 2661 N N . ILE B 1 55 ? 25.203 -15.266 -1.567 1 79.62 55 ILE B N 1
ATOM 2662 C CA . ILE B 1 55 ? 25.438 -16.484 -0.797 1 79.62 55 ILE B CA 1
ATOM 2663 C C . ILE B 1 55 ? 24.328 -17.484 -1.074 1 79.62 55 ILE B C 1
ATOM 2665 O O . ILE B 1 55 ? 24.594 -18.656 -1.347 1 79.62 55 ILE B O 1
ATOM 2669 N N . LEU B 1 56 ? 23.125 -16.984 -1.026 1 73.12 56 LEU B N 1
ATOM 2670 C CA . LEU B 1 56 ? 21.984 -17.844 -1.262 1 73.12 56 LEU B CA 1
ATOM 2671 C C . LEU B 1 56 ? 22.031 -18.453 -2.66 1 73.12 56 LEU B C 1
ATOM 2673 O O . LEU B 1 56 ? 21.766 -19.641 -2.834 1 73.12 56 LEU B O 1
ATOM 2677 N N . SER B 1 57 ? 22.5 -17.703 -3.566 1 69.5 57 SER B N 1
ATOM 2678 C CA . SER B 1 57 ? 22.609 -18.188 -4.938 1 69.5 57 SER B CA 1
ATOM 2679 C C . SER B 1 57 ? 23.625 -19.328 -5.035 1 69.5 57 SER B C 1
ATOM 2681 O O . SER B 1 57 ? 23.359 -20.328 -5.688 1 69.5 57 SER B O 1
ATOM 2683 N N . ILE B 1 58 ? 24.734 -19.203 -4.434 1 74.75 58 ILE B N 1
ATOM 2684 C CA . ILE B 1 58 ? 25.781 -20.203 -4.461 1 74.75 58 ILE B CA 1
ATOM 2685 C C . ILE B 1 58 ? 25.297 -21.469 -3.76 1 74.75 58 ILE B C 1
ATOM 2687 O O . ILE B 1 58 ? 25.469 -22.578 -4.281 1 74.75 58 ILE B O 1
ATOM 2691 N N . VAL B 1 59 ? 24.609 -21.219 -2.637 1 74.94 59 VAL B N 1
ATOM 2692 C CA . VAL B 1 59 ? 24.141 -22.359 -1.847 1 74.94 59 VAL B CA 1
ATOM 2693 C C . VAL B 1 59 ? 23.094 -23.156 -2.639 1 74.94 59 VAL B C 1
ATOM 2695 O O . VAL B 1 59 ? 23.141 -24.375 -2.678 1 74.94 59 VAL B O 1
ATOM 2698 N N . LEU B 1 60 ? 22.297 -22.453 -3.27 1 67.69 60 LEU B N 1
ATOM 2699 C CA . LEU B 1 60 ? 21.25 -23.109 -4.047 1 67.69 60 LEU B CA 1
ATOM 2700 C C . LEU B 1 60 ? 21.844 -23.875 -5.23 1 67.69 60 LEU B C 1
ATOM 2702 O O . LEU B 1 60 ? 21.422 -24.984 -5.539 1 67.69 60 LEU B O 1
ATOM 2706 N N . ASP B 1 61 ? 22.781 -23.266 -5.82 1 66.38 61 ASP B N 1
ATOM 2707 C CA . ASP B 1 61 ? 23.484 -23.922 -6.918 1 66.38 61 ASP B CA 1
ATOM 2708 C C . ASP B 1 61 ? 24.125 -25.219 -6.461 1 66.38 61 ASP B C 1
ATOM 2710 O O . ASP B 1 61 ? 24.031 -26.25 -7.145 1 66.38 61 ASP B O 1
ATOM 2714 N N . LEU B 1 62 ? 24.781 -25.219 -5.379 1 71.62 62 LEU B N 1
ATOM 2715 C CA . LEU B 1 62 ? 25.453 -26.391 -4.844 1 71.62 62 LEU B CA 1
ATOM 2716 C C . LEU B 1 62 ? 24.453 -27.453 -4.398 1 71.62 62 LEU B C 1
ATOM 2718 O O . LEU B 1 62 ? 24.688 -28.641 -4.578 1 71.62 62 LEU B O 1
ATOM 2722 N N . LEU B 1 63 ? 23.406 -27 -3.789 1 68.56 63 LEU B N 1
ATOM 2723 C CA . LEU B 1 63 ? 22.359 -27.922 -3.377 1 68.56 63 LEU B CA 1
ATOM 2724 C C . LEU B 1 63 ? 21.797 -28.672 -4.578 1 68.56 63 LEU B C 1
ATOM 2726 O O . LEU B 1 63 ? 21.562 -29.875 -4.504 1 68.56 63 LEU B O 1
ATOM 2730 N N . TYR B 1 64 ? 21.547 -27.938 -5.559 1 60.06 64 TYR B N 1
ATOM 2731 C CA . TYR B 1 64 ? 21.078 -28.547 -6.797 1 60.06 64 TYR B CA 1
ATOM 2732 C C . TYR B 1 64 ? 22.062 -29.578 -7.316 1 60.06 64 TYR B C 1
ATOM 2734 O O . TYR B 1 64 ? 21.656 -30.641 -7.801 1 60.06 64 TYR B O 1
ATOM 2742 N N . ARG B 1 65 ? 23.281 -29.203 -7.172 1 62.56 65 ARG B N 1
ATOM 2743 C CA . ARG B 1 65 ? 24.328 -30.062 -7.688 1 62.56 65 ARG B CA 1
ATOM 2744 C C . ARG B 1 65 ? 24.453 -31.328 -6.852 1 62.56 65 ARG B C 1
ATOM 2746 O O . ARG B 1 65 ? 24.688 -32.406 -7.387 1 62.56 65 ARG B O 1
ATOM 2753 N N . TYR B 1 66 ? 24.453 -31.109 -5.574 1 62.62 66 TYR B N 1
ATOM 2754 C CA . TYR B 1 66 ? 24.75 -32.25 -4.715 1 62.62 66 TYR B CA 1
ATOM 2755 C C . TYR B 1 66 ? 23.5 -33.062 -4.422 1 62.62 66 TYR B C 1
ATOM 2757 O O . TYR B 1 66 ? 23.562 -34.25 -4.16 1 62.62 66 TYR B O 1
ATOM 2765 N N . GLU B 1 67 ? 22.344 -32.438 -4.012 1 52.5 67 GLU B N 1
ATOM 2766 C CA . GLU B 1 67 ? 21.156 -33.219 -3.711 1 52.5 67 GLU B CA 1
ATOM 2767 C C . GLU B 1 67 ? 20.109 -33.062 -4.816 1 52.5 67 GLU B C 1
ATOM 2769 O O . GLU B 1 67 ? 19.547 -32 -5.012 1 52.5 67 GLU B O 1
ATOM 2774 N N . THR B 1 68 ? 20.047 -33.844 -5.711 1 47.25 68 THR B N 1
ATOM 2775 C CA . THR B 1 68 ? 19.109 -33.844 -6.824 1 47.25 68 THR B CA 1
ATOM 2776 C C . THR B 1 68 ? 17.703 -33.469 -6.352 1 47.25 68 THR B C 1
ATOM 2778 O O . THR B 1 68 ? 16.969 -32.781 -7.055 1 47.25 68 THR B O 1
ATOM 2781 N N . GLY B 1 69 ? 17.047 -34.062 -5.293 1 45 69 GLY B N 1
ATOM 2782 C CA . GLY B 1 69 ? 15.633 -34.094 -4.957 1 45 69 GLY B CA 1
ATOM 2783 C C . GLY B 1 69 ? 15.242 -33.031 -3.947 1 45 69 GLY B C 1
ATOM 2784 O O . GLY B 1 69 ? 14.156 -32.469 -4.035 1 45 69 GLY B O 1
ATOM 2785 N N . SER B 1 70 ? 15.914 -32.875 -2.867 1 47.59 70 SER B N 1
ATOM 2786 C CA . SER B 1 70 ? 15.625 -32.031 -1.703 1 47.59 70 SER B CA 1
ATOM 2787 C C . SER B 1 70 ? 15.766 -30.547 -2.035 1 47.59 70 SER B C 1
ATOM 2789 O O . SER B 1 70 ? 15.109 -29.719 -1.417 1 47.59 70 SER B O 1
ATOM 2791 N N . GLY B 1 71 ? 16.625 -30.297 -2.854 1 48.91 71 GLY B N 1
ATOM 2792 C CA . GLY B 1 71 ? 16.891 -28.984 -3.424 1 48.91 71 GLY B CA 1
ATOM 2793 C C . GLY B 1 71 ? 15.672 -28.391 -4.113 1 48.91 71 GLY B C 1
ATOM 2794 O O . GLY B 1 71 ? 15.531 -27.172 -4.191 1 48.91 71 GLY B O 1
ATOM 2795 N N . ALA B 1 72 ? 14.875 -29.484 -4.438 1 50.91 72 ALA B N 1
ATOM 2796 C CA . ALA B 1 72 ? 13.719 -29.078 -5.23 1 50.91 72 ALA B CA 1
ATOM 2797 C C . ALA B 1 72 ? 12.734 -28.266 -4.395 1 50.91 72 ALA B C 1
ATOM 2799 O O . ALA B 1 72 ? 12.18 -27.281 -4.867 1 50.91 72 ALA B O 1
ATOM 2800 N N . ARG B 1 73 ? 12.5 -28.781 -3.117 1 53.53 73 ARG B N 1
ATOM 2801 C CA . ARG B 1 73 ? 11.523 -28.078 -2.295 1 53.53 73 ARG B CA 1
ATOM 2802 C C . ARG B 1 73 ? 12.016 -26.688 -1.917 1 53.53 73 ARG B C 1
ATOM 2804 O O . ARG B 1 73 ? 11.25 -25.719 -1.944 1 53.53 73 ARG B O 1
ATOM 2811 N N . TYR B 1 74 ? 13.227 -26.719 -1.42 1 54.28 74 TYR B N 1
ATOM 2812 C CA . TYR B 1 74 ? 13.805 -25.438 -1.048 1 54.28 74 TYR B CA 1
ATOM 2813 C C . TYR B 1 74 ? 13.797 -24.469 -2.227 1 54.28 74 TYR B C 1
ATOM 2815 O O . TYR B 1 74 ? 13.523 -23.266 -2.059 1 54.28 74 TYR B O 1
ATOM 2823 N N . ASP B 1 75 ? 13.828 -25.188 -3.297 1 68.5 75 ASP B N 1
ATOM 2824 C CA . ASP B 1 75 ? 13.922 -24.375 -4.512 1 68.5 75 ASP B CA 1
ATOM 2825 C C . ASP B 1 75 ? 12.555 -23.828 -4.918 1 68.5 75 ASP B C 1
ATOM 2827 O O . ASP B 1 75 ? 12.461 -22.734 -5.465 1 68.5 75 ASP B O 1
ATOM 2831 N N . LEU B 1 76 ? 11.609 -24.562 -4.18 1 77.94 76 LEU B N 1
ATOM 2832 C CA . LEU B 1 76 ? 10.273 -24.156 -4.605 1 77.94 76 LEU B CA 1
ATOM 2833 C C . LEU B 1 76 ? 9.93 -22.766 -4.059 1 77.94 76 LEU B C 1
ATOM 2835 O O . LEU B 1 76 ? 9.461 -21.906 -4.797 1 77.94 76 LEU B O 1
ATOM 2839 N N . LYS B 1 77 ? 10.266 -22.594 -2.799 1 77.94 77 LYS B N 1
ATOM 2840 C CA . LYS B 1 77 ? 9.938 -21.312 -2.176 1 77.94 77 LYS B CA 1
ATOM 2841 C C . LYS B 1 77 ? 10.703 -20.172 -2.836 1 77.94 77 LYS B C 1
ATOM 2843 O O . LYS B 1 77 ? 10.125 -19.141 -3.189 1 77.94 77 LYS B O 1
ATOM 2848 N N . ARG B 1 78 ? 11.922 -20.422 -2.945 1 75.69 78 ARG B N 1
ATOM 2849 C CA . ARG B 1 78 ? 12.781 -19.391 -3.514 1 75.69 78 ARG B CA 1
ATOM 2850 C C . ARG B 1 78 ? 12.422 -19.125 -4.973 1 75.69 78 ARG B C 1
ATOM 2852 O O . ARG B 1 78 ? 12.461 -17.969 -5.426 1 75.69 78 ARG B O 1
ATOM 2859 N N . SER B 1 79 ? 12.133 -20.188 -5.637 1 84.75 79 SER B N 1
ATOM 2860 C CA . SER B 1 79 ? 11.844 -20.062 -7.059 1 84.75 79 SER B CA 1
ATOM 2861 C C . SER B 1 79 ? 10.57 -19.25 -7.293 1 84.75 79 SER B C 1
ATOM 2863 O O . SER B 1 79 ? 10.398 -18.656 -8.359 1 84.75 79 SER B O 1
ATOM 2865 N N . MET B 1 80 ? 9.711 -19.141 -6.223 1 88.38 80 MET B N 1
ATOM 2866 C CA . MET B 1 80 ? 8.461 -18.391 -6.336 1 88.38 80 MET B CA 1
ATOM 2867 C C . MET B 1 80 ? 8.742 -16.906 -6.547 1 88.38 80 MET B C 1
ATOM 2869 O O . MET B 1 80 ? 7.949 -16.203 -7.188 1 88.38 80 MET B O 1
ATOM 2873 N N . PHE B 1 81 ? 9.883 -16.484 -6.102 1 87.06 81 PHE B N 1
ATOM 2874 C CA . PHE B 1 81 ? 10.219 -15.062 -6.199 1 87.06 81 PHE B CA 1
ATOM 2875 C C . PHE B 1 81 ? 10.562 -14.688 -7.633 1 87.06 81 PHE B C 1
ATOM 2877 O O . PHE B 1 81 ? 10.57 -13.5 -7.984 1 87.06 81 PHE B O 1
ATOM 2884 N N . ARG B 1 82 ? 10.758 -15.703 -8.492 1 87.25 82 ARG B N 1
ATOM 2885 C CA . ARG B 1 82 ? 11.086 -15.461 -9.891 1 87.25 82 ARG B CA 1
ATOM 2886 C C . ARG B 1 82 ? 9.852 -15.055 -10.68 1 87.25 82 ARG B C 1
ATOM 2888 O O . ARG B 1 82 ? 9.953 -14.672 -11.852 1 87.25 82 ARG B O 1
ATOM 2895 N N . LEU B 1 83 ? 8.727 -15.086 -10.039 1 93.38 83 LEU B N 1
ATOM 2896 C CA . LEU B 1 83 ? 7.477 -14.734 -10.711 1 93.38 83 LEU B CA 1
ATOM 2897 C C . LEU B 1 83 ? 7.254 -13.227 -10.695 1 93.38 83 LEU B C 1
ATOM 2899 O O . LEU B 1 83 ? 6.16 -12.758 -11.016 1 93.38 83 LEU B O 1
ATOM 2903 N N . GLY B 1 84 ? 8.25 -12.594 -10.219 1 86.38 84 GLY B N 1
ATOM 2904 C CA . GLY B 1 84 ? 8.172 -11.141 -10.227 1 86.38 84 GLY B CA 1
ATOM 2905 C C . GLY B 1 84 ? 8.898 -10.508 -11.398 1 86.38 84 GLY B C 1
ATOM 2906 O O . GLY B 1 84 ? 9.141 -11.172 -12.414 1 86.38 84 GLY B O 1
ATOM 2907 N N . PRO B 1 85 ? 8.828 -9.109 -11.359 1 76 85 PRO B N 1
ATOM 2908 C CA . PRO B 1 85 ? 8.695 -8.211 -10.211 1 76 85 PRO B CA 1
ATOM 2909 C C . PRO B 1 85 ? 7.285 -7.652 -10.055 1 76 85 PRO B C 1
ATOM 2911 O O . PRO B 1 85 ? 6.895 -7.242 -8.961 1 76 85 PRO B O 1
ATOM 2914 N N . ALA B 1 86 ? 6.398 -7.469 -10.992 1 74.06 86 ALA B N 1
ATOM 2915 C CA . ALA B 1 86 ? 5.148 -6.715 -10.945 1 74.06 86 ALA B CA 1
ATOM 2916 C C . ALA B 1 86 ? 3.994 -7.598 -10.477 1 74.06 86 ALA B C 1
ATOM 2918 O O . ALA B 1 86 ? 2.93 -7.098 -10.117 1 74.06 86 ALA B O 1
ATOM 2919 N N . GLY B 1 87 ? 4.043 -8.68 -10.484 1 89.25 87 GLY B N 1
ATOM 2920 C CA . GLY B 1 87 ? 3.029 -9.57 -9.938 1 89.25 87 GLY B CA 1
ATOM 2921 C C . GLY B 1 87 ? 2.199 -10.25 -11.008 1 89.25 87 GLY B C 1
ATOM 2922 O O . GLY B 1 87 ? 1.445 -11.18 -10.719 1 89.25 87 GLY B O 1
ATOM 2923 N N . PHE B 1 88 ? 2.314 -9.852 -12.258 1 92.56 88 PHE B N 1
ATOM 2924 C CA . PHE B 1 88 ? 1.496 -10.383 -13.344 1 92.56 88 PHE B CA 1
ATOM 2925 C C . PHE B 1 88 ? 1.752 -11.875 -13.531 1 92.56 88 PHE B C 1
ATOM 2927 O O . PHE B 1 88 ? 0.815 -12.648 -13.727 1 92.56 88 PHE B O 1
ATOM 2934 N N . GLU B 1 89 ? 2.979 -12.234 -13.5 1 94.81 89 GLU B N 1
ATOM 2935 C CA . GLU B 1 89 ? 3.318 -13.641 -13.648 1 94.81 89 GLU B CA 1
ATOM 2936 C C . GLU B 1 89 ? 2.766 -14.469 -12.492 1 94.81 89 GLU B C 1
ATOM 2938 O O . GLU B 1 89 ? 2.35 -15.609 -12.68 1 94.81 89 GLU B O 1
ATOM 2943 N N . PHE B 1 90 ? 2.725 -13.859 -11.359 1 97.62 90 PHE B N 1
ATOM 2944 C CA . PHE B 1 90 ? 2.18 -14.562 -10.195 1 97.62 90 PHE B CA 1
ATOM 2945 C C . PHE B 1 90 ? 0.683 -14.789 -10.359 1 97.62 90 PHE B C 1
ATOM 2947 O O . PHE B 1 90 ? 0.172 -15.852 -9.992 1 97.62 90 PHE B O 1
ATOM 2954 N N . GLU B 1 91 ? -0.019 -13.789 -10.898 1 98.38 91 GLU B N 1
ATOM 2955 C CA . GLU B 1 91 ? -1.449 -13.938 -11.156 1 98.38 91 GLU B CA 1
ATOM 2956 C C . GLU B 1 91 ? -1.726 -15.102 -12.102 1 98.38 91 GLU B C 1
ATOM 2958 O O . GLU B 1 91 ? -2.652 -15.883 -11.883 1 98.38 91 GLU B O 1
ATOM 2963 N N . LYS B 1 92 ? -0.879 -15.234 -13.094 1 98 92 LYS B N 1
ATOM 2964 C CA . LYS B 1 92 ? -1.019 -16.328 -14.047 1 98 92 LYS B CA 1
ATOM 2965 C C . LYS B 1 92 ? -0.691 -17.672 -13.391 1 98 92 LYS B C 1
ATOM 2967 O O . LYS B 1 92 ? -1.356 -18.672 -13.656 1 98 92 LYS B O 1
ATOM 2972 N N . PHE B 1 93 ? 0.286 -17.641 -12.594 1 98.12 93 PHE B N 1
ATOM 2973 C CA . PHE B 1 93 ? 0.637 -18.844 -11.836 1 98.12 93 PHE B CA 1
ATOM 2974 C C . PHE B 1 93 ? -0.535 -19.297 -10.977 1 98.12 93 PHE B C 1
ATOM 2976 O O . PHE B 1 93 ? -0.887 -20.484 -10.977 1 98.12 93 PHE B O 1
ATOM 2983 N N . VAL B 1 94 ? -1.159 -18.359 -10.289 1 98.75 94 VAL B N 1
ATOM 2984 C CA . VAL B 1 94 ? -2.275 -18.672 -9.406 1 98.75 94 VAL B CA 1
ATOM 2985 C C . VAL B 1 94 ? -3.428 -19.266 -10.211 1 98.75 94 VAL B C 1
ATOM 2987 O O . VAL B 1 94 ? -4.016 -20.281 -9.82 1 98.75 94 VAL B O 1
ATOM 2990 N N . ALA B 1 95 ? -3.727 -18.625 -11.312 1 98.81 95 ALA B N 1
ATOM 2991 C CA . ALA B 1 95 ? -4.797 -19.125 -12.18 1 98.81 95 ALA B CA 1
ATOM 2992 C C . ALA B 1 95 ? -4.543 -20.562 -12.602 1 98.81 95 ALA B C 1
ATOM 2994 O O . ALA B 1 95 ? -5.422 -21.422 -12.461 1 98.81 95 ALA B O 1
ATOM 2995 N N . ARG B 1 96 ? -3.344 -20.875 -13.031 1 98.56 96 ARG B N 1
ATOM 2996 C CA . ARG B 1 96 ? -2.988 -22.203 -13.5 1 98.56 96 ARG B CA 1
ATOM 2997 C C . ARG B 1 96 ? -3.018 -23.219 -12.359 1 98.56 96 ARG B C 1
ATOM 2999 O O . ARG B 1 96 ? -3.455 -24.359 -12.539 1 98.56 96 ARG B O 1
ATOM 3006 N N . LEU B 1 97 ? -2.543 -22.781 -11.25 1 98.56 97 LEU B N 1
ATOM 3007 C CA . LEU B 1 97 ? -2.572 -23.641 -10.07 1 98.56 97 LEU B CA 1
ATOM 3008 C C . LEU B 1 97 ? -4 -24.047 -9.734 1 98.56 97 LEU B C 1
ATOM 3010 O O . LEU B 1 97 ? -4.281 -25.234 -9.516 1 98.56 97 LEU B O 1
ATOM 3014 N N . LEU B 1 98 ? -4.879 -23.062 -9.734 1 98.81 98 LEU B N 1
ATOM 3015 C CA . LEU B 1 98 ? -6.27 -23.328 -9.398 1 98.81 98 LEU B CA 1
ATOM 3016 C C . LEU B 1 98 ? -6.914 -24.234 -10.438 1 98.81 98 LEU B C 1
ATOM 3018 O O . LEU B 1 98 ? -7.77 -25.062 -10.109 1 98.81 98 LEU B O 1
ATOM 3022 N N . GLU B 1 99 ? -6.492 -24.109 -11.664 1 98.75 99 GLU B N 1
ATOM 3023 C CA . GLU B 1 99 ? -7.004 -24.984 -12.719 1 98.75 99 GLU B CA 1
ATOM 3024 C C . GLU B 1 99 ? -6.637 -26.438 -12.453 1 98.75 99 GLU B C 1
ATOM 3026 O O . GLU B 1 99 ? -7.422 -27.344 -12.734 1 98.75 99 GLU B O 1
ATOM 3031 N N . GLU B 1 100 ? -5.473 -26.672 -11.906 1 98.19 100 GLU B N 1
ATOM 3032 C CA . GLU B 1 100 ? -5.051 -28.016 -11.539 1 98.19 100 GLU B CA 1
ATOM 3033 C C . GLU B 1 100 ? -5.957 -28.609 -10.461 1 98.19 100 GLU B C 1
ATOM 3035 O O . GLU B 1 100 ? -5.996 -29.828 -10.273 1 98.19 100 GLU B O 1
ATOM 3040 N N . TYR B 1 101 ? -6.629 -27.766 -9.828 1 98.25 101 TYR B N 1
ATOM 3041 C CA . TYR B 1 101 ? -7.52 -28.219 -8.766 1 98.25 101 TYR B CA 1
ATOM 3042 C C . TYR B 1 101 ? -8.977 -28.109 -9.195 1 98.25 101 TYR B C 1
ATOM 3044 O O . TYR B 1 101 ? -9.883 -28.094 -8.359 1 98.25 101 TYR B O 1
ATOM 3052 N N . GLY B 1 102 ? -9.258 -27.938 -10.5 1 98.44 102 GLY B N 1
ATOM 3053 C CA . GLY B 1 102 ? -10.586 -28.094 -11.062 1 98.44 102 GLY B CA 1
ATOM 3054 C C . GLY B 1 102 ? -11.32 -26.781 -11.234 1 98.44 102 GLY B C 1
ATOM 3055 O O . GLY B 1 102 ? -12.508 -26.766 -11.586 1 98.44 102 GLY B O 1
ATOM 3056 N N . PHE B 1 103 ? -10.703 -25.641 -11.031 1 98.81 103 PHE B N 1
ATOM 3057 C CA . PHE B 1 103 ? -11.336 -24.344 -11.25 1 98.81 103 PHE B CA 1
ATOM 3058 C C . PHE B 1 103 ? -11.234 -23.938 -12.719 1 98.81 103 PHE B C 1
ATOM 3060 O O . PHE B 1 103 ? -10.242 -24.234 -13.383 1 98.81 103 PHE B O 1
ATOM 3067 N N . ARG B 1 104 ? -12.258 -23.297 -13.195 1 98.75 104 ARG B N 1
ATOM 3068 C CA . ARG B 1 104 ? -12.133 -22.484 -14.398 1 98.75 104 ARG B CA 1
ATOM 3069 C C . ARG B 1 104 ? -11.711 -21.062 -14.047 1 98.75 104 ARG B C 1
ATOM 3071 O O . ARG B 1 104 ? -12.289 -20.438 -13.148 1 98.75 104 ARG B O 1
ATOM 3078 N N . THR B 1 105 ? -10.672 -20.5 -14.703 1 98.81 105 THR B N 1
ATOM 3079 C CA . THR B 1 105 ? -10.141 -19.219 -14.258 1 98.81 105 THR B CA 1
ATOM 3080 C C . THR B 1 105 ? -10.047 -18.234 -15.422 1 98.81 105 THR B C 1
ATOM 3082 O O . THR B 1 105 ? -9.984 -18.656 -16.578 1 98.81 105 THR B O 1
ATOM 3085 N N . ARG B 1 106 ? -10.141 -16.984 -15.188 1 98.25 106 ARG B N 1
ATOM 3086 C CA . ARG B 1 106 ? -9.828 -15.852 -16.047 1 98.25 106 ARG B CA 1
ATOM 3087 C C . ARG B 1 106 ? -8.977 -14.828 -15.305 1 98.25 106 ARG B C 1
ATOM 3089 O O . ARG B 1 106 ? -9.211 -14.562 -14.117 1 98.25 106 ARG B O 1
ATOM 3096 N N . THR B 1 107 ? -8.008 -14.211 -16.031 1 98 107 THR B N 1
ATOM 3097 C CA . THR B 1 107 ? -7.141 -13.25 -15.375 1 98 107 THR B CA 1
ATOM 3098 C C . THR B 1 107 ? -7.426 -11.836 -15.875 1 98 107 THR B C 1
ATOM 3100 O O . THR B 1 107 ? -7.969 -11.656 -16.969 1 98 107 THR B O 1
ATOM 3103 N N . ASN B 1 108 ? -7.156 -10.883 -15.047 1 95.62 108 ASN B N 1
ATOM 3104 C CA . ASN B 1 108 ? -7.195 -9.461 -15.375 1 95.62 108 ASN B CA 1
ATOM 3105 C C . ASN B 1 108 ? -8.531 -9.07 -15.992 1 95.62 108 ASN B C 1
ATOM 3107 O O . ASN B 1 108 ? -8.57 -8.469 -17.062 1 95.62 108 ASN B O 1
ATOM 3111 N N . VAL B 1 109 ? -9.5 -9.336 -15.32 1 97.12 109 VAL B N 1
ATOM 3112 C CA . VAL B 1 109 ? -10.852 -9.094 -15.812 1 97.12 109 VAL B CA 1
ATOM 3113 C C . VAL B 1 109 ? -11.391 -7.785 -15.234 1 97.12 109 VAL B C 1
ATOM 3115 O O . VAL B 1 109 ? -11.258 -7.531 -14.031 1 97.12 109 VAL B O 1
ATOM 3118 N N . ILE B 1 110 ? -11.953 -6.965 -16.062 1 97.56 110 ILE B N 1
ATOM 3119 C CA . ILE B 1 110 ? -12.586 -5.734 -15.609 1 97.56 110 ILE B CA 1
ATOM 3120 C C . ILE B 1 110 ? -14.039 -6.02 -15.219 1 97.56 110 ILE B C 1
ATOM 3122 O O . ILE B 1 110 ? -14.797 -6.59 -16 1 97.56 110 ILE B O 1
ATOM 3126 N N . VAL B 1 111 ? -14.367 -5.688 -14.055 1 97.69 111 VAL B N 1
ATOM 3127 C CA . VAL B 1 111 ? -15.711 -5.93 -13.531 1 97.69 111 VAL B CA 1
ATOM 3128 C C . VAL B 1 111 ? -16.297 -4.629 -12.992 1 97.69 111 VAL B C 1
ATOM 3130 O O . VAL B 1 111 ? -15.602 -3.857 -12.328 1 97.69 111 VAL B O 1
ATOM 3133 N N . GLU B 1 112 ? -17.484 -4.414 -13.305 1 97.38 112 GLU B N 1
ATOM 3134 C CA . GLU B 1 112 ? -18.172 -3.238 -12.781 1 97.38 112 GLU B CA 1
ATOM 3135 C C . GLU B 1 112 ? -18.625 -3.459 -11.344 1 97.38 112 GLU B C 1
ATOM 3137 O O . GLU B 1 112 ? -19.25 -4.473 -11.031 1 97.38 112 GLU B O 1
ATOM 3142 N N . GLY B 1 113 ? -18.234 -2.512 -10.508 1 97.88 113 GLY B N 1
ATOM 3143 C CA . GLY B 1 113 ? -18.766 -2.49 -9.156 1 97.88 113 GLY B CA 1
ATOM 3144 C C . GLY B 1 113 ? -19.891 -1.482 -8.969 1 97.88 113 GLY B C 1
ATOM 3145 O O . GLY B 1 113 ? -20.297 -0.826 -9.93 1 97.88 113 GLY B O 1
ATOM 3146 N N . GLU B 1 114 ? -20.484 -1.465 -7.785 1 98.12 114 GLU B N 1
ATOM 3147 C CA . GLU B 1 114 ? -21.516 -0.483 -7.449 1 98.12 114 GLU B CA 1
ATOM 3148 C C . GLU B 1 114 ? -20.984 0.941 -7.59 1 98.12 114 GLU B C 1
ATOM 3150 O O . GLU B 1 114 ? -21.672 1.817 -8.117 1 98.12 114 GLU B O 1
ATOM 3155 N N . CYS B 1 115 ? -19.703 1.14 -7.141 1 98.5 115 CYS B N 1
ATOM 3156 C CA . CYS B 1 115 ? -19.141 2.484 -7.082 1 98.5 115 CYS B CA 1
ATOM 3157 C C . CYS B 1 115 ? -18.188 2.729 -8.25 1 98.5 115 CYS B C 1
ATOM 3159 O O . CYS B 1 115 ? -18.172 3.818 -8.828 1 98.5 115 CYS B O 1
ATOM 3161 N N . VAL B 1 116 ? -17.297 1.744 -8.531 1 98.44 116 VAL B N 1
ATOM 3162 C CA . VAL B 1 116 ? -16.25 1.915 -9.531 1 98.44 116 VAL B CA 1
ATOM 3163 C C . VAL B 1 116 ? -16.016 0.594 -10.258 1 98.44 116 VAL B C 1
ATOM 3165 O O . VAL B 1 116 ? -16.484 -0.457 -9.82 1 98.44 116 VAL B O 1
ATOM 3168 N N . GLU B 1 117 ? -15.297 0.737 -11.383 1 97.88 117 GLU B N 1
ATOM 3169 C CA . GLU B 1 117 ? -14.805 -0.45 -12.078 1 97.88 117 GLU B CA 1
ATOM 3170 C C . GLU B 1 117 ? -13.539 -0.995 -11.422 1 97.88 117 GLU B C 1
ATOM 3172 O O . GLU B 1 117 ? -12.672 -0.227 -11.008 1 97.88 117 GLU B O 1
ATOM 3177 N N . HIS B 1 118 ? -13.484 -2.332 -11.352 1 97.94 118 HIS B N 1
ATOM 3178 C CA . HIS B 1 118 ? -12.328 -2.994 -10.766 1 97.94 118 HIS B CA 1
ATOM 3179 C C . HIS B 1 118 ? -11.656 -3.932 -11.766 1 97.94 118 HIS B C 1
ATOM 3181 O O . HIS B 1 118 ? -12.336 -4.609 -12.539 1 97.94 118 HIS B O 1
ATOM 3187 N N . GLU B 1 119 ? -10.391 -3.885 -11.805 1 97.31 119 GLU B N 1
ATOM 3188 C CA . GLU B 1 119 ? -9.641 -4.949 -12.461 1 97.31 119 GLU B CA 1
ATOM 3189 C C . GLU B 1 119 ? -9.289 -6.066 -11.484 1 97.31 119 GLU B C 1
ATOM 3191 O O . GLU B 1 119 ? -8.461 -5.875 -10.586 1 97.31 119 GLU B O 1
ATOM 3196 N N . ILE B 1 120 ? -9.922 -7.215 -11.695 1 98.25 120 ILE B N 1
ATOM 3197 C CA . ILE B 1 120 ? -9.742 -8.344 -10.789 1 98.25 120 ILE B CA 1
ATOM 3198 C C . ILE B 1 120 ? -8.594 -9.219 -11.281 1 98.25 120 ILE B C 1
ATOM 3200 O O . ILE B 1 120 ? -8.523 -9.555 -12.461 1 98.25 120 ILE B O 1
ATOM 3204 N N . ASP B 1 121 ? -7.699 -9.594 -10.375 1 98.25 121 ASP B N 1
ATOM 3205 C CA . ASP B 1 121 ? -6.516 -10.359 -10.75 1 98.25 121 ASP B CA 1
ATOM 3206 C C . ASP B 1 121 ? -6.898 -11.711 -11.352 1 98.25 121 ASP B C 1
ATOM 3208 O O . ASP B 1 121 ? -6.445 -12.062 -12.445 1 98.25 121 ASP B O 1
ATOM 3212 N N . VAL B 1 122 ? -7.723 -12.508 -10.656 1 98.81 122 VAL B N 1
ATOM 3213 C CA . VAL B 1 122 ? -8.188 -13.812 -11.117 1 98.81 122 VAL B CA 1
ATOM 3214 C C . VAL B 1 122 ? -9.656 -13.992 -10.742 1 98.81 122 VAL B C 1
ATOM 3216 O O . VAL B 1 122 ? -10.062 -13.688 -9.617 1 98.81 122 VAL B O 1
ATOM 3219 N N . ILE B 1 123 ? -10.438 -14.406 -11.648 1 98.81 123 ILE B N 1
ATOM 3220 C CA . ILE B 1 123 ? -11.766 -14.93 -11.359 1 98.81 123 ILE B CA 1
ATOM 3221 C C . ILE B 1 123 ? -11.766 -16.453 -11.508 1 98.81 123 ILE B C 1
ATOM 3223 O O . ILE B 1 123 ? -11.195 -16.984 -12.461 1 98.81 123 ILE B O 1
ATOM 3227 N N . ALA B 1 124 ? -12.352 -17.125 -10.594 1 98.81 124 ALA B N 1
ATOM 3228 C CA . ALA B 1 124 ? -12.398 -18.578 -10.633 1 98.81 124 ALA B CA 1
ATOM 3229 C C . ALA B 1 124 ? -13.812 -19.094 -10.375 1 98.81 124 ALA B C 1
ATOM 3231 O O . ALA B 1 124 ? -14.594 -18.453 -9.672 1 98.81 124 ALA B O 1
ATOM 3232 N N . GLU B 1 125 ? -14.07 -20.219 -10.969 1 98.75 125 GLU B N 1
ATOM 3233 C CA . GLU B 1 125 ? -15.352 -20.891 -10.781 1 98.75 125 GLU B CA 1
ATOM 3234 C C . GLU B 1 125 ? -15.18 -22.391 -10.617 1 98.75 125 GLU B C 1
ATOM 3236 O O . GLU B 1 125 ? -14.383 -23.016 -11.32 1 98.75 125 GLU B O 1
ATOM 3241 N N . LYS B 1 126 ? -15.859 -22.891 -9.68 1 98.5 126 LYS B N 1
ATOM 3242 C CA . LYS B 1 126 ? -15.891 -24.344 -9.469 1 98.5 126 LYS B CA 1
ATOM 3243 C C . LYS B 1 126 ? -17.203 -24.781 -8.805 1 98.5 126 LYS B C 1
ATOM 3245 O O . LYS B 1 126 ? -17.641 -24.172 -7.828 1 98.5 126 LYS B O 1
ATOM 3250 N N . ASP B 1 127 ? -17.844 -25.75 -9.359 1 97.75 127 ASP B N 1
ATOM 3251 C CA . ASP B 1 127 ? -19.047 -26.359 -8.797 1 97.75 127 ASP B CA 1
ATOM 3252 C C . ASP B 1 127 ? -20.125 -25.312 -8.547 1 97.75 127 ASP B C 1
ATOM 3254 O O . ASP B 1 127 ? -20.734 -25.266 -7.473 1 97.75 127 ASP B O 1
ATOM 3258 N N . GLY B 1 128 ? -20.234 -24.359 -9.383 1 97.44 128 GLY B N 1
ATOM 3259 C CA . GLY B 1 128 ? -21.297 -23.359 -9.336 1 97.44 128 GLY B CA 1
ATOM 3260 C C . GLY B 1 128 ? -20.969 -22.203 -8.414 1 97.44 128 GLY B C 1
ATOM 3261 O O . GLY B 1 128 ? -21.781 -21.297 -8.242 1 97.44 128 GLY B O 1
ATOM 3262 N N . LYS B 1 129 ? -19.844 -22.219 -7.891 1 98.38 129 LYS B N 1
ATOM 3263 C CA . LYS B 1 129 ? -19.406 -21.125 -7.016 1 98.38 129 LYS B CA 1
ATOM 3264 C C . LYS B 1 129 ? -18.359 -20.25 -7.703 1 98.38 129 LYS B C 1
ATOM 3266 O O . LYS B 1 129 ? -17.469 -20.75 -8.383 1 98.38 129 LYS B O 1
ATOM 3271 N N . SER B 1 130 ? -18.516 -18.953 -7.52 1 98.56 130 SER B N 1
ATOM 3272 C CA . SER B 1 130 ? -17.594 -18 -8.141 1 98.56 130 SER B CA 1
ATOM 3273 C C . SER B 1 130 ? -16.734 -17.312 -7.09 1 98.56 130 SER B C 1
ATOM 3275 O O . SER B 1 130 ? -17.203 -17 -5.996 1 98.56 130 SER B O 1
ATOM 3277 N N . TYR B 1 131 ? -15.508 -17.031 -7.484 1 98.75 131 TYR B N 1
ATOM 3278 C CA . TYR B 1 131 ? -14.531 -16.453 -6.566 1 98.75 131 TYR B CA 1
ATOM 3279 C C . TYR B 1 131 ? -13.883 -15.219 -7.168 1 98.75 131 TYR B C 1
ATOM 3281 O O . TYR B 1 131 ? -13.438 -15.234 -8.32 1 98.75 131 TYR B O 1
ATOM 3289 N N . LEU B 1 132 ? -13.922 -14.148 -6.441 1 98.81 132 LEU B N 1
ATOM 3290 C CA . LEU B 1 132 ? -13.078 -12.984 -6.707 1 98.81 132 LEU B CA 1
ATOM 3291 C C . LEU B 1 132 ? -11.719 -13.141 -6.035 1 98.81 132 LEU B C 1
ATOM 3293 O O . LEU B 1 132 ? -11.633 -13.219 -4.805 1 98.81 132 LEU B O 1
ATOM 3297 N N . ILE B 1 133 ? -10.656 -13.188 -6.828 1 98.94 133 ILE B N 1
ATOM 3298 C CA . ILE B 1 133 ? -9.352 -13.492 -6.262 1 98.94 133 ILE B CA 1
ATOM 3299 C C . ILE B 1 133 ? -8.398 -12.32 -6.512 1 98.94 133 ILE B C 1
ATOM 3301 O O . ILE B 1 133 ? -8.211 -11.898 -7.652 1 98.94 133 ILE B O 1
ATOM 3305 N N . GLU B 1 134 ? -7.891 -11.758 -5.445 1 98.69 134 GLU B N 1
ATOM 3306 C CA . GLU B 1 134 ? -6.781 -10.805 -5.504 1 98.69 134 GLU B CA 1
ATOM 3307 C C . GLU B 1 134 ? -5.453 -11.492 -5.184 1 98.69 134 GLU B C 1
ATOM 3309 O O . GLU B 1 134 ? -5.398 -12.383 -4.34 1 98.69 134 GLU B O 1
ATOM 3314 N N . CYS B 1 135 ? -4.406 -11.055 -5.855 1 98.5 135 CYS B N 1
ATOM 3315 C CA . CYS B 1 135 ? -3.072 -11.602 -5.633 1 98.5 135 CYS B CA 1
ATOM 3316 C C . CYS B 1 135 ? -2.127 -10.531 -5.102 1 98.5 135 CYS B C 1
ATOM 3318 O O . CYS B 1 135 ? -2.174 -9.383 -5.535 1 98.5 135 CYS B O 1
ATOM 3320 N N . LYS B 1 136 ? -1.341 -10.867 -4.137 1 97.62 136 LYS B N 1
ATOM 3321 C CA . LYS B 1 136 ? -0.266 -10.008 -3.643 1 97.62 136 LYS B CA 1
ATOM 3322 C C . LYS B 1 136 ? 1.085 -10.711 -3.738 1 97.62 136 LYS B C 1
ATOM 3324 O O . LYS B 1 136 ? 1.332 -11.688 -3.033 1 97.62 136 LYS B O 1
ATOM 3329 N N . PHE B 1 137 ? 1.952 -10.156 -4.617 1 95.75 137 PHE B N 1
ATOM 3330 C CA . PHE B 1 137 ? 3.277 -10.727 -4.828 1 95.75 137 PHE B CA 1
ATOM 3331 C C . PHE B 1 137 ? 4.34 -9.922 -4.094 1 95.75 137 PHE B C 1
ATOM 3333 O O . PHE B 1 137 ? 4.297 -8.688 -4.094 1 95.75 137 PHE B O 1
ATOM 3340 N N . HIS B 1 138 ? 5.203 -10.617 -3.451 1 90 138 HIS B N 1
ATOM 3341 C CA . HIS B 1 138 ? 6.391 -10 -2.865 1 90 138 HIS B CA 1
ATOM 3342 C C . HIS B 1 138 ? 7.664 -10.539 -3.506 1 90 138 HIS B C 1
ATOM 3344 O O . HIS B 1 138 ? 7.801 -11.75 -3.705 1 90 138 HIS B O 1
ATOM 3350 N N . SER B 1 139 ? 8.539 -9.594 -3.771 1 82.19 139 SER B N 1
ATOM 3351 C CA . SER B 1 139 ? 9.805 -9.992 -4.379 1 82.19 139 SER B CA 1
ATOM 3352 C C . SER B 1 139 ? 10.797 -10.469 -3.322 1 82.19 139 SER B C 1
ATOM 3354 O O . SER B 1 139 ? 11.883 -10.961 -3.656 1 82.19 139 SER B O 1
ATOM 3356 N N . PHE B 1 140 ? 10.469 -10.242 -2.105 1 74.31 140 PHE B N 1
ATOM 3357 C CA . PHE B 1 140 ? 11.258 -10.672 -0.961 1 74.31 140 PHE B CA 1
ATOM 3358 C C . PHE B 1 140 ? 10.359 -11.203 0.15 1 74.31 140 PHE B C 1
ATOM 3360 O O . PHE B 1 140 ? 9.141 -11.016 0.112 1 74.31 140 PHE B O 1
ATOM 3367 N N . PRO B 1 141 ? 10.977 -11.906 1.037 1 80.62 141 PRO B N 1
ATOM 3368 C CA . PRO B 1 141 ? 10.148 -12.477 2.105 1 80.62 141 PRO B CA 1
ATOM 3369 C C . PRO B 1 141 ? 9.531 -11.414 3.004 1 80.62 141 PRO B C 1
ATOM 3371 O O . PRO B 1 141 ? 10.219 -10.828 3.84 1 80.62 141 PRO B O 1
ATOM 3374 N N . ALA B 1 142 ? 8.414 -10.984 2.725 1 83.06 142 ALA B N 1
ATOM 3375 C CA . ALA B 1 142 ? 7.648 -10.016 3.5 1 83.06 142 ALA B CA 1
ATOM 3376 C C . ALA B 1 142 ? 6.273 -10.562 3.865 1 83.06 142 ALA B C 1
ATOM 3378 O O . ALA B 1 142 ? 5.785 -11.508 3.236 1 83.06 142 ALA B O 1
ATOM 3379 N N . TYR B 1 143 ? 5.73 -10.062 4.879 1 91 143 TYR B N 1
ATOM 3380 C CA . TYR B 1 143 ? 4.367 -10.43 5.25 1 91 143 TYR B CA 1
ATOM 3381 C C . TYR B 1 143 ? 3.35 -9.609 4.465 1 91 143 TYR B C 1
ATOM 3383 O O . TYR B 1 143 ? 3.57 -8.43 4.191 1 91 143 TYR B O 1
ATOM 3391 N N . THR B 1 144 ? 2.322 -10.305 4.074 1 96.81 144 THR B N 1
ATOM 3392 C CA . THR B 1 144 ? 1.134 -9.594 3.615 1 96.81 144 THR B CA 1
ATOM 3393 C C . THR B 1 144 ? 0.269 -9.164 4.797 1 96.81 144 THR B C 1
ATOM 3395 O O . THR B 1 144 ? -0.132 -10 5.613 1 96.81 144 THR B O 1
ATOM 3398 N N . GLY B 1 145 ? -0.04 -7.926 4.859 1 97.25 145 GLY B N 1
ATOM 3399 C CA . GLY B 1 145 ? -0.603 -7.383 6.082 1 97.25 145 GLY B CA 1
ATOM 3400 C C . GLY B 1 145 ? -2.094 -7.113 5.984 1 97.25 145 GLY B C 1
ATOM 3401 O O . GLY B 1 145 ? -2.73 -7.473 4.992 1 97.25 145 GLY B O 1
ATOM 3402 N N . LEU B 1 146 ? -2.627 -6.488 7.027 1 97.94 146 LEU B N 1
ATOM 3403 C CA . LEU B 1 146 ? -4.043 -6.219 7.258 1 97.94 146 LEU B CA 1
ATOM 3404 C C . LEU B 1 146 ? -4.625 -5.371 6.129 1 97.94 146 LEU B C 1
ATOM 3406 O O . LEU B 1 146 ? -5.746 -5.613 5.684 1 97.94 146 LEU B O 1
ATOM 3410 N N . LYS B 1 147 ? -3.857 -4.402 5.656 1 97.25 147 LYS B N 1
ATOM 3411 C CA . LYS B 1 147 ? -4.336 -3.479 4.637 1 97.25 147 LYS B CA 1
ATOM 3412 C C . LYS B 1 147 ? -4.762 -4.227 3.373 1 97.25 147 LYS B C 1
ATOM 3414 O O . LYS B 1 147 ? -5.793 -3.91 2.777 1 97.25 147 LYS B O 1
ATOM 3419 N N . GLU B 1 148 ? -3.967 -5.215 3.023 1 98.19 148 GLU B N 1
ATOM 3420 C CA . GLU B 1 148 ? -4.246 -5.98 1.812 1 98.19 148 GLU B CA 1
ATOM 3421 C C . GLU B 1 148 ? -5.562 -6.742 1.93 1 98.19 148 GLU B C 1
ATOM 3423 O O . GLU B 1 148 ? -6.34 -6.801 0.976 1 98.19 148 GLU B O 1
ATOM 3428 N N . VAL B 1 149 ? -5.828 -7.266 3.047 1 98.69 149 VAL B N 1
ATOM 3429 C CA . VAL B 1 149 ? -7.051 -8.031 3.25 1 98.69 149 VAL B CA 1
ATOM 3430 C C . VAL B 1 149 ? -8.25 -7.09 3.299 1 98.69 149 VAL B C 1
ATOM 3432 O O . VAL B 1 149 ? -9.305 -7.387 2.736 1 98.69 149 VAL B O 1
ATOM 3435 N N . MET B 1 150 ? -8.062 -5.953 3.918 1 98.5 150 MET B N 1
ATOM 3436 C CA . MET B 1 150 ? -9.156 -4.992 4.074 1 98.5 150 MET B CA 1
ATOM 3437 C C . MET B 1 150 ? -9.594 -4.441 2.721 1 98.5 150 MET B C 1
ATOM 3439 O O . MET B 1 150 ? -10.789 -4.355 2.438 1 98.5 150 MET B O 1
ATOM 3443 N N . TYR B 1 151 ? -8.609 -4.051 1.886 1 97.12 151 TYR B N 1
ATOM 3444 C CA . TYR B 1 151 ? -9.094 -3.506 0.623 1 97.12 151 TYR B CA 1
ATOM 3445 C C . TYR B 1 151 ? -9.625 -4.609 -0.28 1 97.12 151 TYR B C 1
ATOM 3447 O O . TYR B 1 151 ? -10.516 -4.371 -1.103 1 97.12 151 TYR B O 1
ATOM 3455 N N . THR B 1 152 ? -9.156 -5.859 -0.156 1 98.62 152 THR B N 1
ATOM 3456 C CA . THR B 1 152 ? -9.742 -6.988 -0.87 1 98.62 152 THR B CA 1
ATOM 3457 C C . THR B 1 152 ? -11.211 -7.168 -0.479 1 98.62 152 THR B C 1
ATOM 3459 O O . THR B 1 152 ? -12.07 -7.355 -1.342 1 98.62 152 THR B O 1
ATOM 3462 N N . TYR B 1 153 ? -11.469 -7.094 0.798 1 98.69 153 TYR B N 1
ATOM 3463 C CA . TYR B 1 153 ? -12.836 -7.219 1.309 1 98.69 153 TYR B CA 1
ATOM 3464 C C . TYR B 1 153 ? -13.711 -6.09 0.789 1 98.69 153 TYR B C 1
ATOM 3466 O O . TYR B 1 153 ? -14.844 -6.324 0.356 1 98.69 153 TYR B O 1
ATOM 3474 N N . ALA B 1 154 ? -13.188 -4.855 0.848 1 98.56 154 ALA B N 1
ATOM 3475 C CA . ALA B 1 154 ? -13.945 -3.701 0.365 1 98.56 154 ALA B CA 1
ATOM 3476 C C . ALA B 1 154 ? -14.273 -3.844 -1.117 1 98.56 154 ALA B C 1
ATOM 3478 O O . ALA B 1 154 ? -15.367 -3.477 -1.553 1 98.56 154 ALA B O 1
ATOM 3479 N N . ARG B 1 155 ? -13.305 -4.363 -1.9 1 98.5 155 ARG B N 1
ATOM 3480 C CA . ARG B 1 155 ? -13.547 -4.621 -3.316 1 98.5 155 ARG B CA 1
ATOM 3481 C C . ARG B 1 155 ? -14.68 -5.621 -3.502 1 98.5 155 ARG B C 1
ATOM 3483 O O . ARG B 1 155 ? -15.57 -5.414 -4.332 1 98.5 155 ARG B O 1
ATOM 3490 N N . PHE B 1 156 ? -14.641 -6.664 -2.75 1 98.56 156 PHE B N 1
ATOM 3491 C CA . PHE B 1 156 ? -15.656 -7.711 -2.797 1 98.56 156 PHE B CA 1
ATOM 3492 C C . PHE B 1 156 ? -17.047 -7.133 -2.547 1 98.56 156 PHE B C 1
ATOM 3494 O O . PHE B 1 156 ? -17.984 -7.441 -3.273 1 98.56 156 PHE B O 1
ATOM 3501 N N . LEU B 1 157 ? -17.109 -6.246 -1.547 1 98.12 157 LEU B N 1
ATOM 3502 C CA . LEU B 1 157 ? -18.391 -5.629 -1.203 1 98.12 157 LEU B CA 1
ATOM 3503 C C . LEU B 1 157 ? -18.906 -4.766 -2.35 1 98.12 157 LEU B C 1
ATOM 3505 O O . LEU B 1 157 ? -20.109 -4.707 -2.598 1 98.12 157 LEU B O 1
ATOM 3509 N N . ASP B 1 158 ? -17.969 -4.098 -3.012 1 98.44 158 ASP B N 1
ATOM 3510 C CA . ASP B 1 158 ? -18.375 -3.195 -4.082 1 98.44 158 ASP B CA 1
ATOM 3511 C C . ASP B 1 158 ? -18.859 -3.975 -5.305 1 98.44 158 ASP B C 1
ATOM 3513 O O . ASP B 1 158 ? -19.844 -3.594 -5.938 1 98.44 158 ASP B O 1
ATOM 3517 N N . VAL B 1 159 ? -18.188 -5.047 -5.668 1 97 159 VAL B N 1
ATOM 3518 C CA . VAL B 1 159 ? -18.531 -5.836 -6.848 1 97 159 VAL B CA 1
ATOM 3519 C C . VAL B 1 159 ? -19.812 -6.637 -6.586 1 97 159 VAL B C 1
ATOM 3521 O O . VAL B 1 159 ? -20.719 -6.648 -7.41 1 97 159 VAL B O 1
ATOM 3524 N N . GLY B 1 160 ? -19.984 -7.309 -5.453 1 92.62 160 GLY B N 1
ATOM 3525 C CA . GLY B 1 160 ? -21.203 -7.871 -4.902 1 92.62 160 GLY B CA 1
ATOM 3526 C C . GLY B 1 160 ? -21.719 -9.078 -5.672 1 92.62 160 GLY B C 1
ATOM 3527 O O . GLY B 1 160 ? -22.766 -9.641 -5.34 1 92.62 160 GLY B O 1
ATOM 3528 N N . ARG B 1 161 ? -21.047 -9.602 -6.707 1 94.06 161 ARG B N 1
ATOM 3529 C CA . ARG B 1 161 ? -21.656 -10.641 -7.527 1 94.06 161 ARG B CA 1
ATOM 3530 C C . ARG B 1 161 ? -20.938 -11.969 -7.355 1 94.06 161 ARG B C 1
ATOM 3532 O O . ARG B 1 161 ? -21.359 -12.992 -7.891 1 94.06 161 ARG B O 1
ATOM 3539 N N . PHE B 1 162 ? -19.906 -11.984 -6.672 1 98.12 162 PHE B N 1
ATOM 3540 C CA . PHE B 1 162 ? -19.172 -13.227 -6.465 1 98.12 162 PHE B CA 1
ATOM 3541 C C . PHE B 1 162 ? -19.609 -13.906 -5.176 1 98.12 162 PHE B C 1
ATOM 3543 O O . PHE B 1 162 ? -19.953 -13.242 -4.203 1 98.12 162 PHE B O 1
ATOM 3550 N N . ASP B 1 163 ? -19.562 -15.188 -5.145 1 98.44 163 ASP B N 1
ATOM 3551 C CA . ASP B 1 163 ? -19.969 -15.977 -3.982 1 98.44 163 ASP B CA 1
ATOM 3552 C C . ASP B 1 163 ? -18.938 -15.867 -2.863 1 98.44 163 ASP B C 1
ATOM 3554 O O . ASP B 1 163 ? -19.281 -15.984 -1.684 1 98.44 163 ASP B O 1
ATOM 3558 N N . ALA B 1 164 ? -17.672 -15.727 -3.211 1 98.62 164 ALA B N 1
ATOM 3559 C CA . ALA B 1 164 ? -16.578 -15.711 -2.23 1 98.62 164 ALA B CA 1
ATOM 3560 C C . ALA B 1 164 ? -15.422 -14.844 -2.707 1 98.62 164 ALA B C 1
ATOM 3562 O O . ALA B 1 164 ? -15.297 -14.562 -3.902 1 98.62 164 ALA B O 1
ATOM 3563 N N . VAL B 1 165 ? -14.602 -14.414 -1.734 1 98.81 165 VAL B N 1
ATOM 3564 C CA . VAL B 1 165 ? -13.414 -13.609 -2.004 1 98.81 165 VAL B CA 1
ATOM 3565 C C . VAL B 1 165 ? -12.18 -14.305 -1.443 1 98.81 165 VAL B C 1
ATOM 3567 O O . VAL B 1 165 ? -12.25 -14.992 -0.42 1 98.81 165 VAL B O 1
ATOM 3570 N N . TRP B 1 166 ? -11.086 -14.172 -2.219 1 98.88 166 TRP B N 1
ATOM 3571 C CA . TRP B 1 166 ? -9.875 -14.93 -1.964 1 98.88 166 TRP B CA 1
ATOM 3572 C C . TRP B 1 166 ? -8.633 -14.078 -2.201 1 98.88 166 TRP B C 1
ATOM 3574 O O . TRP B 1 166 ? -8.523 -13.406 -3.227 1 98.88 166 TRP B O 1
ATOM 3584 N N . LEU B 1 167 ? -7.773 -13.945 -1.144 1 98.94 167 LEU B N 1
ATOM 3585 C CA . LEU B 1 167 ? -6.477 -13.297 -1.297 1 98.94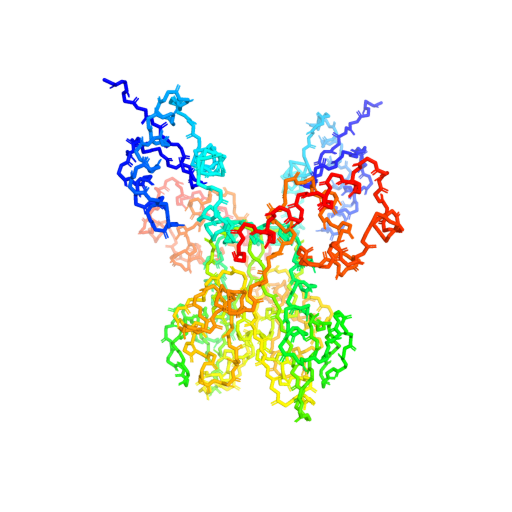 167 LEU B CA 1
ATOM 3586 C C . LEU B 1 167 ? -5.348 -14.32 -1.269 1 98.94 167 LEU B C 1
ATOM 3588 O O . LEU B 1 167 ? -5.242 -15.109 -0.327 1 98.94 167 LEU B O 1
ATOM 3592 N N . ILE B 1 168 ? -4.52 -14.305 -2.326 1 98.88 168 ILE B N 1
ATOM 3593 C CA . ILE B 1 168 ? -3.426 -15.266 -2.436 1 98.88 168 ILE B CA 1
ATOM 3594 C C . ILE B 1 168 ? -2.094 -14.523 -2.52 1 98.88 168 ILE B C 1
ATOM 3596 O O . ILE B 1 168 ? -1.974 -13.539 -3.246 1 98.88 168 ILE B O 1
ATOM 3600 N N . THR B 1 169 ? -1.121 -14.922 -1.76 1 98.31 169 THR B N 1
ATOM 3601 C CA . THR B 1 169 ? 0.214 -14.328 -1.781 1 98.31 169 THR B CA 1
ATOM 3602 C C . THR B 1 169 ? 1.281 -15.414 -1.883 1 98.31 169 THR B C 1
ATOM 3604 O O . THR B 1 169 ? 1.041 -16.562 -1.512 1 98.31 169 THR B O 1
ATOM 3607 N N . ASN B 1 170 ? 2.473 -15.086 -2.461 1 95.06 170 ASN B N 1
ATOM 3608 C CA . ASN B 1 170 ? 3.576 -16.031 -2.547 1 95.06 170 ASN B CA 1
ATOM 3609 C C . ASN B 1 170 ? 4.344 -16.125 -1.23 1 95.06 170 ASN B C 1
ATOM 3611 O O . ASN B 1 170 ? 5.25 -16.938 -1.088 1 95.06 170 ASN B O 1
ATOM 3615 N N . THR B 1 171 ? 3.92 -15.258 -0.272 1 94.19 171 THR B N 1
ATOM 3616 C CA . THR B 1 171 ? 4.598 -15.227 1.019 1 94.19 171 THR B CA 1
ATOM 3617 C C . THR B 1 171 ? 3.621 -15.523 2.152 1 94.19 171 THR B C 1
ATOM 3619 O O . THR B 1 171 ? 2.676 -16.297 1.976 1 94.19 171 THR B O 1
ATOM 3622 N N . LYS B 1 172 ? 3.873 -14.969 3.303 1 95.88 172 LYS B N 1
ATOM 3623 C CA . LYS B 1 172 ? 3.062 -15.266 4.48 1 95.88 172 LYS B CA 1
ATOM 3624 C C . LYS B 1 172 ? 2.137 -14.102 4.82 1 95.88 172 LYS B C 1
ATOM 3626 O O . LYS B 1 172 ? 2.334 -12.984 4.336 1 95.88 172 LYS B O 1
ATOM 3631 N N . PHE B 1 173 ? 1.13 -14.43 5.648 1 98.19 173 PHE B N 1
ATOM 3632 C CA . PHE B 1 173 ? 0.208 -13.422 6.148 1 98.19 173 PHE B CA 1
ATOM 3633 C C . PHE B 1 173 ? 0.539 -13.055 7.594 1 98.19 173 PHE B C 1
ATOM 3635 O O . PHE B 1 173 ? 0.96 -13.914 8.375 1 98.19 173 PHE B O 1
ATOM 3642 N N . SER B 1 174 ? 0.414 -11.75 7.949 1 97.5 174 SER B N 1
ATOM 3643 C CA . SER B 1 174 ? 0.51 -11.336 9.352 1 97.5 174 SER B CA 1
ATOM 3644 C C . SER B 1 174 ? -0.629 -11.922 10.172 1 97.5 174 SER B C 1
ATOM 3646 O O . SER B 1 174 ? -1.644 -12.359 9.625 1 97.5 174 SER B O 1
ATOM 3648 N N . ASP B 1 175 ? -0.469 -11.961 11.438 1 97.69 175 ASP B N 1
ATOM 3649 C CA . ASP B 1 175 ? -1.498 -12.492 12.328 1 97.69 175 ASP B CA 1
ATOM 3650 C C . ASP B 1 175 ? -2.777 -11.656 12.242 1 97.69 175 ASP B C 1
ATOM 3652 O O . ASP B 1 175 ? -3.881 -12.211 12.266 1 97.69 175 ASP B O 1
ATOM 3656 N N . GLU B 1 176 ? -2.709 -10.367 12.203 1 97.69 176 GLU B N 1
ATOM 3657 C CA . GLU B 1 176 ? -3.873 -9.492 12.078 1 97.69 176 GLU B CA 1
ATOM 3658 C C . GLU B 1 176 ? -4.625 -9.766 10.781 1 97.69 176 GLU B C 1
ATOM 3660 O O . GLU B 1 176 ? -5.855 -9.742 10.75 1 97.69 176 GLU B O 1
ATOM 3665 N N . ALA B 1 177 ? -3.861 -9.977 9.703 1 98.5 177 ALA B N 1
ATOM 3666 C CA . ALA B 1 177 ? -4.469 -10.297 8.414 1 98.5 177 ALA B CA 1
ATOM 3667 C C . ALA B 1 177 ? -5.289 -11.578 8.5 1 98.5 177 ALA B C 1
ATOM 3669 O O . ALA B 1 177 ? -6.422 -11.633 8.016 1 98.5 177 ALA B O 1
ATOM 3670 N N . LYS B 1 178 ? -4.699 -12.578 9.125 1 98.69 178 LYS B N 1
ATOM 3671 C CA . LYS B 1 178 ? -5.371 -13.859 9.297 1 98.69 178 LYS B CA 1
ATOM 3672 C C . LYS B 1 178 ? -6.668 -13.703 10.086 1 98.69 178 LYS B C 1
ATOM 3674 O O . LYS B 1 178 ? -7.715 -14.219 9.68 1 98.69 178 LYS B O 1
ATOM 3679 N N . ARG B 1 179 ? -6.59 -13.031 11.172 1 98.56 179 ARG B N 1
ATOM 3680 C CA . ARG B 1 179 ? -7.75 -12.828 12.031 1 98.56 179 ARG B CA 1
ATOM 3681 C C . ARG B 1 179 ? -8.859 -12.094 11.289 1 98.56 179 ARG B C 1
ATOM 3683 O O . ARG B 1 179 ? -10.023 -12.492 11.352 1 98.56 179 ARG B O 1
ATOM 3690 N N . TYR B 1 180 ? -8.539 -11.031 10.625 1 98.69 180 TYR B N 1
ATOM 3691 C CA . TYR B 1 180 ? -9.523 -10.258 9.875 1 98.69 180 TYR B CA 1
ATOM 3692 C C . TYR B 1 180 ? -10.156 -11.102 8.773 1 98.69 180 TYR B C 1
ATOM 3694 O O . TYR B 1 180 ? -11.367 -11.07 8.57 1 98.69 180 TYR B O 1
ATOM 3702 N N . GLY B 1 181 ? -9.281 -11.812 8.016 1 98.75 181 GLY B N 1
ATOM 3703 C CA . GLY B 1 181 ? -9.789 -12.672 6.961 1 98.75 181 GLY B CA 1
ATOM 3704 C C . GLY B 1 181 ? -10.805 -13.688 7.457 1 98.75 181 GLY B C 1
ATOM 3705 O O . GLY B 1 181 ? -11.867 -13.852 6.863 1 98.75 181 GLY B O 1
ATOM 3706 N N . GLU B 1 182 ? -10.461 -14.375 8.492 1 98.44 182 GLU B N 1
ATOM 3707 C CA . GLU B 1 182 ? -11.367 -15.344 9.102 1 98.44 182 GLU B CA 1
ATOM 3708 C C . GLU B 1 182 ? -12.664 -14.68 9.539 1 98.44 182 GLU B C 1
ATOM 3710 O O . GLU B 1 182 ? -13.758 -15.195 9.289 1 98.44 182 GLU B O 1
ATOM 3715 N N . CYS B 1 183 ? -12.594 -13.602 10.141 1 98.56 183 CYS B N 1
ATOM 3716 C CA . CYS B 1 183 ? -13.719 -12.875 10.703 1 98.56 183 CYS B CA 1
ATOM 3717 C C . CYS B 1 183 ? -14.68 -12.422 9.609 1 98.56 183 CYS B C 1
ATOM 3719 O O . CYS B 1 183 ? -15.898 -12.523 9.766 1 98.56 183 CYS B O 1
ATOM 3721 N N . ARG B 1 184 ? -14.148 -11.938 8.453 1 98.31 184 ARG B N 1
ATOM 3722 C CA . ARG B 1 184 ? -14.977 -11.344 7.406 1 98.31 184 ARG B CA 1
ATOM 3723 C C . ARG B 1 184 ? -15.234 -12.352 6.285 1 98.31 184 ARG B C 1
ATOM 3725 O O . ARG B 1 184 ? -15.891 -12.023 5.297 1 98.31 184 ARG B O 1
ATOM 3732 N N . GLY B 1 185 ? -14.617 -13.508 6.406 1 98.44 185 GLY B N 1
ATOM 3733 C CA . GLY B 1 185 ? -14.836 -14.555 5.418 1 98.44 185 GLY B CA 1
ATOM 3734 C C . GLY B 1 185 ? -14 -14.383 4.168 1 98.44 185 GLY B C 1
ATOM 3735 O O . GLY B 1 185 ? -14.43 -14.742 3.07 1 98.44 185 GLY B O 1
ATOM 3736 N N . VAL B 1 186 ? -12.898 -13.734 4.273 1 98.81 186 VAL B N 1
ATOM 3737 C CA . VAL B 1 186 ? -11.938 -13.664 3.178 1 98.81 186 VAL B CA 1
ATOM 3738 C C . VAL B 1 186 ? -11.023 -14.883 3.221 1 98.81 186 VAL B C 1
ATOM 3740 O O . VAL B 1 186 ? -10.289 -15.078 4.191 1 98.81 186 VAL B O 1
ATOM 3743 N N . ARG B 1 187 ? -11.094 -15.688 2.184 1 98.81 187 ARG B N 1
ATOM 3744 C CA . ARG B 1 187 ? -10.172 -16.812 2.109 1 98.81 187 ARG B CA 1
ATOM 3745 C C . ARG B 1 187 ? -8.742 -16.344 1.874 1 98.81 187 ARG B C 1
ATOM 3747 O O . ARG B 1 187 ? -8.5 -15.461 1.047 1 98.81 187 ARG B O 1
ATOM 3754 N N . LEU B 1 188 ? -7.836 -16.906 2.697 1 98.94 188 LEU B N 1
ATOM 3755 C CA . LEU B 1 188 ? -6.426 -16.547 2.576 1 98.94 188 LEU B CA 1
ATOM 3756 C C . LEU B 1 188 ? -5.586 -17.766 2.232 1 98.94 188 LEU B C 1
ATOM 3758 O O . LEU B 1 188 ? -5.723 -18.812 2.867 1 98.94 188 LEU B O 1
ATOM 3762 N N . THR B 1 189 ? -4.742 -17.656 1.188 1 98.88 189 THR B N 1
ATOM 3763 C CA . THR B 1 189 ? -3.771 -18.688 0.865 1 98.88 189 THR B CA 1
ATOM 3764 C C . THR B 1 189 ? -2.389 -18.094 0.639 1 98.88 189 THR B C 1
ATOM 3766 O O . THR B 1 189 ? -2.219 -17.219 -0.22 1 98.88 189 THR B O 1
ATOM 3769 N N . GLY B 1 190 ? -1.487 -18.375 1.431 1 98.12 190 GLY B N 1
ATOM 3770 C CA . GLY B 1 190 ? -0.093 -17.984 1.303 1 98.12 190 GLY B CA 1
ATOM 3771 C C . GLY B 1 190 ? 0.871 -19.141 1.414 1 98.12 190 GLY B C 1
ATOM 3772 O O . GLY B 1 190 ? 0.492 -20.297 1.18 1 98.12 190 GLY B O 1
ATOM 3773 N N . TRP B 1 191 ? 2.148 -18.828 1.608 1 93.88 191 TRP B N 1
ATOM 3774 C CA . TRP B 1 191 ? 3.133 -19.875 1.888 1 93.88 191 TRP B CA 1
ATOM 3775 C C . TRP B 1 191 ? 2.938 -20.438 3.287 1 93.88 191 TRP B C 1
ATOM 3777 O O . TRP B 1 191 ? 2.961 -19.703 4.277 1 93.88 191 TRP B O 1
ATOM 3787 N N . LYS B 1 192 ? 2.559 -21.703 3.348 1 93.38 192 LYS B N 1
ATOM 3788 C CA . LYS B 1 192 ? 2.354 -22.438 4.594 1 93.38 192 LYS B CA 1
ATOM 3789 C C . LYS B 1 192 ? 1.106 -21.938 5.324 1 93.38 192 LYS B C 1
ATOM 3791 O O . LYS B 1 192 ? 1.039 -22 6.551 1 93.38 192 LYS B O 1
ATOM 3796 N N . TYR B 1 193 ? 0.176 -21.344 4.598 1 97.19 193 TYR B N 1
ATOM 3797 C CA . TYR B 1 193 ? -1.103 -20.922 5.16 1 97.19 193 TYR B CA 1
ATOM 3798 C C . TYR B 1 193 ? -2.229 -21.094 4.148 1 97.19 193 TYR B C 1
ATOM 3800 O O . TYR B 1 193 ? -2.094 -20.703 2.988 1 97.19 193 TYR B O 1
ATOM 3808 N N . PRO B 1 194 ? -3.391 -21.562 4.609 1 97.75 194 PRO B N 1
ATOM 3809 C CA . PRO B 1 194 ? -3.602 -22.156 5.934 1 97.75 194 PRO B CA 1
ATOM 3810 C C . PRO B 1 194 ? -2.715 -23.375 6.184 1 97.75 194 PRO B C 1
ATOM 3812 O O . PRO B 1 194 ? -2.129 -23.922 5.246 1 97.75 194 PRO B O 1
ATOM 3815 N N . GLU B 1 195 ? -2.609 -23.766 7.418 1 95.38 195 GLU B N 1
ATOM 3816 C CA . GLU B 1 195 ? -1.794 -24.938 7.738 1 95.38 195 GLU B CA 1
ATOM 3817 C C . GLU B 1 195 ? -2.217 -26.141 6.91 1 95.38 195 GLU B C 1
ATOM 3819 O O . GLU B 1 195 ? -3.396 -26.5 6.879 1 95.38 195 GLU B O 1
ATOM 3824 N N . GLY B 1 196 ? -1.229 -26.609 6.191 1 94.5 196 GLY B N 1
ATOM 3825 C CA . GLY B 1 196 ? -1.462 -27.797 5.398 1 94.5 196 GLY B CA 1
ATOM 3826 C C . GLY B 1 196 ? -2.182 -27.516 4.094 1 94.5 196 GLY B C 1
ATOM 3827 O O . GLY B 1 196 ? -2.482 -28.438 3.33 1 94.5 196 GLY B O 1
ATOM 3828 N N . GLU B 1 197 ? -2.48 -26.281 3.84 1 97.12 197 GLU B N 1
ATOM 3829 C CA . GLU B 1 197 ? -3.266 -25.969 2.65 1 97.12 197 GLU B CA 1
ATOM 3830 C C . GLU B 1 197 ? -2.66 -24.797 1.887 1 97.12 197 GLU B C 1
ATOM 3832 O O . GLU B 1 197 ? -3.303 -24.219 1.002 1 97.12 197 GLU B O 1
ATOM 3837 N N . GLY B 1 198 ? -1.456 -24.422 2.223 1 97.44 198 GLY B N 1
ATOM 3838 C CA . GLY B 1 198 ? -0.778 -23.328 1.56 1 97.44 198 GLY B CA 1
ATOM 3839 C C . GLY B 1 198 ? -0.294 -23.672 0.165 1 97.44 198 GLY B C 1
ATOM 3840 O O . GLY B 1 198 ? -0.504 -24.797 -0.309 1 97.44 198 GLY B O 1
ATOM 3841 N N . ILE B 1 199 ? 0.315 -22.766 -0.489 1 96.94 199 ILE B N 1
ATOM 3842 C CA . ILE B 1 199 ? 0.758 -22.906 -1.871 1 96.94 199 ILE B CA 1
ATOM 3843 C C . ILE B 1 199 ? 1.73 -24.078 -1.979 1 96.94 199 ILE B C 1
ATOM 3845 O O . ILE B 1 199 ? 1.649 -24.891 -2.914 1 96.94 199 ILE B O 1
ATOM 3849 N N . GLU B 1 200 ? 2.621 -24.188 -1.051 1 92.25 200 GLU B N 1
ATOM 3850 C CA . GLU B 1 200 ? 3.607 -25.266 -1.068 1 92.25 200 GLU B CA 1
ATOM 3851 C C . GLU B 1 200 ? 2.934 -26.641 -1.061 1 92.25 200 GLU B C 1
ATOM 3853 O O . GLU B 1 200 ? 3.352 -27.547 -1.781 1 92.25 200 GLU B O 1
ATOM 3858 N N . ARG B 1 201 ? 1.943 -26.734 -0.24 1 94.5 201 ARG B N 1
ATOM 3859 C CA . ARG B 1 201 ? 1.234 -28 -0.131 1 94.5 201 ARG B CA 1
ATOM 3860 C C . ARG B 1 201 ? 0.419 -28.281 -1.389 1 94.5 201 ARG B C 1
ATOM 3862 O O . ARG B 1 201 ? 0.33 -29.438 -1.834 1 94.5 201 ARG B O 1
ATOM 3869 N N . MET B 1 202 ? -0.171 -27.234 -1.907 1 96.31 202 MET B N 1
ATOM 3870 C CA . MET B 1 202 ? -0.914 -27.391 -3.156 1 96.31 202 MET B CA 1
ATOM 3871 C C . MET B 1 202 ? -0.012 -27.906 -4.27 1 96.31 202 MET B C 1
ATOM 3873 O O . MET B 1 202 ? -0.417 -28.781 -5.043 1 96.31 202 MET B O 1
ATOM 3877 N N . LEU B 1 203 ? 1.166 -27.406 -4.316 1 94 203 LEU B N 1
ATOM 3878 C CA . LEU B 1 203 ? 2.129 -27.844 -5.324 1 94 203 LEU B CA 1
ATOM 3879 C C . LEU B 1 203 ? 2.564 -29.281 -5.07 1 94 203 LEU B C 1
ATOM 3881 O O . LEU B 1 203 ? 2.59 -30.094 -5.996 1 94 203 LEU B O 1
ATOM 3885 N N . GLU B 1 204 ? 2.84 -29.562 -3.861 1 89.12 204 GLU B N 1
ATOM 3886 C CA . GLU B 1 204 ? 3.354 -30.875 -3.475 1 89.12 204 GLU B CA 1
ATOM 3887 C C . GLU B 1 204 ? 2.311 -31.953 -3.705 1 89.12 204 GLU B C 1
ATOM 3889 O O . GLU B 1 204 ? 2.633 -33.031 -4.219 1 89.12 204 GLU B O 1
ATOM 3894 N N . ARG B 1 205 ? 1.152 -31.703 -3.342 1 92.19 205 ARG B N 1
ATOM 3895 C CA . ARG B 1 205 ? 0.081 -32.688 -3.379 1 92.19 205 ARG B CA 1
ATOM 3896 C C . ARG B 1 205 ? -0.145 -33.188 -4.801 1 92.19 205 ARG B C 1
ATOM 3898 O O . ARG B 1 205 ? -0.499 -34.375 -5 1 92.19 205 ARG B O 1
ATOM 3905 N N . LYS B 1 206 ? 0.09 -32.375 -5.762 1 93.56 206 LYS B N 1
ATOM 3906 C CA . LYS B 1 206 ? -0.163 -32.75 -7.148 1 93.56 206 LYS B CA 1
ATOM 3907 C C . LYS B 1 206 ? 1.14 -32.844 -7.938 1 93.56 206 LYS B C 1
ATOM 3909 O O . LYS B 1 206 ? 1.122 -32.938 -9.164 1 93.56 206 LYS B O 1
ATOM 3914 N N . ASN B 1 207 ? 2.205 -32.812 -7.23 1 88.81 207 ASN B N 1
ATOM 3915 C CA . ASN B 1 207 ? 3.525 -32.875 -7.844 1 88.81 207 ASN B CA 1
ATOM 3916 C C . ASN B 1 207 ? 3.678 -31.844 -8.961 1 88.81 207 ASN B C 1
ATOM 3918 O O . ASN B 1 207 ? 4.082 -32.188 -10.078 1 88.81 207 ASN B O 1
ATOM 3922 N N . LEU B 1 208 ? 3.234 -30.703 -8.648 1 93.75 208 LEU B N 1
ATOM 3923 C CA . LEU B 1 208 ? 3.361 -29.594 -9.586 1 93.75 208 LEU B CA 1
ATOM 3924 C C . LEU B 1 208 ? 4.699 -28.875 -9.406 1 93.75 208 LEU B C 1
ATOM 3926 O O . LEU B 1 208 ? 4.977 -28.344 -8.336 1 93.75 208 LEU B O 1
ATOM 3930 N N . TYR B 1 209 ? 5.48 -28.906 -10.461 1 92 209 TYR B N 1
ATOM 3931 C CA . TYR B 1 209 ? 6.785 -28.266 -10.453 1 92 209 TYR B CA 1
ATOM 3932 C C . TYR B 1 209 ? 6.801 -27.047 -11.383 1 92 209 TYR B C 1
ATOM 3934 O O . TYR B 1 209 ? 6.777 -27.203 -12.609 1 92 209 TYR B O 1
ATOM 3942 N N . PRO B 1 210 ? 6.844 -25.891 -10.805 1 95.31 210 PRO B N 1
ATOM 3943 C CA . PRO B 1 210 ? 6.777 -24.688 -11.633 1 95.31 210 PRO B CA 1
ATOM 3944 C C . PRO B 1 210 ? 8.023 -24.484 -12.492 1 95.31 210 PRO B C 1
ATOM 3946 O O . PRO B 1 210 ? 9.109 -24.938 -12.117 1 95.31 210 PRO B O 1
ATOM 3949 N N . VAL B 1 211 ? 7.828 -23.781 -13.562 1 95.38 211 VAL B N 1
ATOM 3950 C CA . VAL B 1 211 ? 8.938 -23.531 -14.484 1 95.38 211 VAL B CA 1
ATOM 3951 C C . VAL B 1 211 ? 9.961 -22.609 -13.82 1 95.38 211 VAL B C 1
ATOM 3953 O O . VAL B 1 211 ? 11.078 -22.453 -14.32 1 95.38 211 VAL B O 1
ATOM 3956 N N . THR B 1 212 ? 9.562 -22.016 -12.734 1 93 212 THR B N 1
ATOM 3957 C CA . THR B 1 212 ? 10.492 -21.172 -11.984 1 93 212 THR B CA 1
ATOM 3958 C C . THR B 1 212 ? 11.664 -22 -11.461 1 93 212 THR B C 1
ATOM 3960 O O . THR B 1 212 ? 12.688 -21.453 -11.047 1 93 212 THR B O 1
ATOM 3963 N N . LEU B 1 213 ? 11.594 -23.281 -11.469 1 88.06 213 LEU B N 1
ATOM 3964 C CA . LEU B 1 213 ? 12.641 -24.188 -11.008 1 88.06 213 LEU B CA 1
ATOM 3965 C C . LEU B 1 213 ? 13.703 -24.375 -12.086 1 88.06 213 LEU B C 1
ATOM 3967 O O . LEU B 1 213 ? 14.789 -24.875 -11.805 1 88.06 213 LEU B O 1
ATOM 3971 N N . LEU B 1 214 ? 13.32 -24.016 -13.289 1 87.5 214 LEU B N 1
ATOM 3972 C CA . LEU B 1 214 ? 14.242 -24.203 -14.398 1 87.5 214 LEU B CA 1
ATOM 3973 C C . LEU B 1 214 ? 15.367 -23.172 -14.352 1 87.5 214 LEU B C 1
ATOM 3975 O O . LEU B 1 214 ? 15.195 -22.078 -13.812 1 87.5 214 LEU B O 1
ATOM 3979 N N . ARG B 1 215 ? 16.469 -23.547 -14.883 1 81.56 215 ARG B N 1
ATOM 3980 C CA . ARG B 1 215 ? 17.609 -22.641 -14.992 1 81.56 215 ARG B CA 1
ATOM 3981 C C . ARG B 1 215 ? 17.562 -21.859 -16.297 1 81.56 215 ARG B C 1
ATOM 3983 O O . ARG B 1 215 ? 18.375 -22.094 -17.188 1 81.56 215 ARG B O 1
ATOM 3990 N N . ILE B 1 216 ? 16.672 -21 -16.297 1 87.12 216 ILE B N 1
ATOM 3991 C CA . ILE B 1 216 ? 16.453 -20.219 -17.516 1 87.12 216 ILE B CA 1
ATOM 3992 C C . ILE B 1 216 ? 16.469 -18.734 -17.203 1 87.12 216 ILE B C 1
ATOM 3994 O O . ILE B 1 216 ? 16.312 -18.344 -16.031 1 87.12 216 ILE B O 1
ATOM 3998 N N . GLU B 1 217 ? 16.625 -17.984 -18.234 1 84.69 217 GLU B N 1
ATOM 3999 C CA . GLU B 1 217 ? 16.625 -16.531 -18.094 1 84.69 217 GLU B CA 1
ATOM 4000 C C . GLU B 1 217 ? 15.219 -16.016 -17.812 1 84.69 217 GLU B C 1
ATOM 4002 O O . GLU B 1 217 ? 14.234 -16.641 -18.188 1 84.69 217 GLU B O 1
ATOM 4007 N N . LYS B 1 218 ? 15.203 -14.883 -17.234 1 86.75 218 LYS B N 1
ATOM 4008 C CA . LYS B 1 218 ? 13.922 -14.273 -16.859 1 86.75 218 LYS B CA 1
ATOM 4009 C C . LYS B 1 218 ? 13.055 -14.047 -18.094 1 86.75 218 LYS B C 1
ATOM 4011 O O . LYS B 1 218 ? 11.844 -14.25 -18.047 1 86.75 218 LYS B O 1
ATOM 4016 N N . GLU B 1 219 ? 13.695 -13.695 -19.109 1 88.94 219 GLU B N 1
ATOM 4017 C CA . GLU B 1 219 ? 12.953 -13.453 -20.344 1 88.94 219 GLU B CA 1
ATOM 4018 C C . GLU B 1 219 ? 12.242 -14.711 -20.828 1 88.94 219 GLU B C 1
ATOM 4020 O O . GLU B 1 219 ? 11.07 -14.664 -21.203 1 88.94 219 GLU B O 1
ATOM 4025 N N . THR B 1 220 ? 12.969 -15.758 -20.781 1 92.81 220 THR B N 1
ATOM 4026 C CA . THR B 1 220 ? 12.398 -17.047 -21.172 1 92.81 220 THR B CA 1
ATOM 4027 C C . THR B 1 220 ? 11.281 -17.453 -20.219 1 92.81 220 THR B C 1
ATOM 4029 O O . THR B 1 220 ? 10.211 -17.891 -20.656 1 92.81 220 THR B O 1
ATOM 4032 N N . LEU B 1 221 ? 11.508 -17.266 -18.969 1 93.5 221 LEU B N 1
ATOM 4033 C CA . LEU B 1 221 ? 10.5 -17.562 -17.953 1 93.5 221 LEU B CA 1
ATOM 4034 C C . LEU B 1 221 ? 9.219 -16.766 -18.203 1 93.5 221 LEU B C 1
ATOM 4036 O O . LEU B 1 221 ? 8.125 -17.328 -18.172 1 93.5 221 LEU B O 1
ATOM 4040 N N . ASP B 1 222 ? 9.414 -15.516 -18.5 1 93 222 ASP B N 1
ATOM 4041 C CA . ASP B 1 222 ? 8.273 -14.633 -18.75 1 93 222 ASP B CA 1
ATOM 4042 C C . ASP B 1 222 ? 7.473 -15.102 -19.969 1 93 222 ASP B C 1
ATOM 4044 O O . ASP B 1 222 ? 6.238 -15.094 -19.938 1 93 222 ASP B O 1
ATOM 4048 N N . ARG B 1 223 ? 8.219 -15.531 -20.938 1 95.75 223 ARG B N 1
ATOM 4049 C CA . ARG B 1 223 ? 7.555 -16.016 -22.141 1 95.75 223 ARG B CA 1
ATOM 4050 C C . ARG B 1 223 ? 6.719 -17.266 -21.844 1 95.75 223 ARG B C 1
ATOM 4052 O O . ARG B 1 223 ? 5.582 -17.375 -22.297 1 95.75 223 ARG B O 1
ATOM 4059 N N . LEU B 1 224 ? 7.262 -18.125 -21.078 1 97.62 224 LEU B N 1
ATOM 4060 C CA . LEU B 1 224 ? 6.559 -19.359 -20.703 1 97.62 224 LEU B CA 1
ATOM 4061 C C . LEU B 1 224 ? 5.301 -19.047 -19.906 1 97.62 224 LEU B C 1
ATOM 4063 O O . LEU B 1 224 ? 4.203 -19.469 -20.281 1 97.62 224 LEU B O 1
ATOM 4067 N N . VAL B 1 225 ? 5.422 -18.25 -18.906 1 97.44 225 VAL B N 1
ATOM 4068 C CA . VAL B 1 225 ? 4.316 -17.984 -18 1 97.44 225 VAL B CA 1
ATOM 4069 C C . VAL B 1 225 ? 3.234 -17.188 -18.734 1 97.44 225 VAL B C 1
ATOM 4071 O O . VAL B 1 225 ? 2.041 -17.438 -18.547 1 97.44 225 VAL B O 1
ATOM 4074 N N . ASN B 1 226 ? 3.684 -16.281 -19.562 1 95.69 226 ASN B N 1
ATOM 4075 C CA . ASN B 1 226 ? 2.729 -15.484 -20.328 1 95.69 226 ASN B CA 1
ATOM 4076 C C . ASN B 1 226 ? 1.921 -16.344 -21.297 1 95.69 226 ASN B C 1
ATOM 4078 O O . ASN B 1 226 ? 0.776 -16.016 -21.609 1 95.69 226 ASN B O 1
ATOM 4082 N N . ALA B 1 227 ? 2.59 -17.438 -21.672 1 97.38 227 ALA B N 1
ATOM 4083 C CA . ALA B 1 227 ? 1.908 -18.375 -22.562 1 97.38 227 ALA B CA 1
ATOM 4084 C C . ALA B 1 227 ? 1.161 -19.438 -21.766 1 97.38 227 ALA B C 1
ATOM 4086 O O . ALA B 1 227 ? 0.704 -20.438 -22.328 1 97.38 227 ALA B O 1
ATOM 4087 N N . ARG B 1 228 ? 1.129 -19.281 -20.5 1 97.12 228 ARG B N 1
ATOM 4088 C CA . ARG B 1 228 ? 0.409 -20.141 -19.562 1 97.12 228 ARG B CA 1
ATOM 4089 C C . ARG B 1 228 ? 1.093 -21.5 -19.438 1 97.12 228 ARG B C 1
ATOM 4091 O O . ARG B 1 228 ? 0.449 -22.5 -19.094 1 97.12 228 ARG B O 1
ATOM 4098 N N . VAL B 1 229 ? 2.32 -21.531 -19.844 1 98.31 229 VAL B N 1
ATOM 4099 C CA . VAL B 1 229 ? 3.178 -22.672 -19.547 1 98.31 229 VAL B CA 1
ATOM 4100 C C . VAL B 1 229 ? 3.859 -22.469 -18.188 1 98.31 229 VAL B C 1
ATOM 4102 O O . VAL B 1 229 ? 4.949 -21.891 -18.125 1 98.31 229 VAL B O 1
ATOM 4105 N N . VAL B 1 230 ? 3.229 -23 -17.172 1 98.19 230 VAL B N 1
ATOM 4106 C CA . VAL B 1 230 ? 3.594 -22.594 -15.82 1 98.19 230 VAL B CA 1
ATOM 4107 C C . VAL B 1 230 ? 4.301 -23.734 -15.102 1 98.19 230 VAL B C 1
ATOM 4109 O O . VAL B 1 230 ? 5.156 -23.516 -14.242 1 98.19 230 VAL B O 1
ATOM 4112 N N . PHE B 1 231 ? 4.004 -24.922 -15.492 1 97.5 231 PHE B N 1
ATOM 4113 C CA . PHE B 1 231 ? 4.594 -26.094 -14.844 1 97.5 231 PHE B CA 1
ATOM 4114 C C . PHE B 1 231 ? 5.461 -26.859 -15.828 1 97.5 231 PHE B C 1
ATOM 4116 O O . PHE B 1 231 ? 5.246 -26.812 -17.031 1 97.5 231 PHE B O 1
ATOM 4123 N N . CYS B 1 232 ? 6.398 -27.641 -15.258 1 94.5 232 CYS B N 1
ATOM 4124 C CA . CYS B 1 232 ? 7.309 -28.422 -16.078 1 94.5 232 CYS B CA 1
ATOM 4125 C C . CYS B 1 232 ? 6.535 -29.406 -16.953 1 94.5 232 CYS B C 1
ATOM 4127 O O . CYS B 1 232 ? 6.926 -29.656 -18.109 1 94.5 232 CYS B O 1
ATOM 4129 N N . ARG B 1 233 ? 5.508 -29.906 -16.484 1 96.12 233 ARG B N 1
ATOM 4130 C CA . ARG B 1 233 ? 4.699 -30.812 -17.297 1 96.12 233 ARG B CA 1
ATOM 4131 C C . ARG B 1 233 ? 4.129 -30.094 -18.516 1 96.12 233 ARG B C 1
ATOM 4133 O O . ARG B 1 233 ? 3.961 -30.688 -19.562 1 96.12 233 ARG B O 1
ATOM 4140 N N . ASP B 1 234 ? 3.791 -28.781 -18.359 1 97.81 234 ASP B N 1
ATOM 4141 C CA . ASP B 1 234 ? 3.336 -28 -19.5 1 97.81 234 ASP B CA 1
ATOM 4142 C C . ASP B 1 234 ? 4.414 -27.906 -20.578 1 97.81 234 ASP B C 1
ATOM 4144 O O . ASP B 1 234 ? 4.109 -27.953 -21.766 1 97.81 234 ASP B O 1
ATOM 4148 N N . VAL B 1 235 ? 5.602 -27.781 -20.141 1 97.5 235 VAL B N 1
ATOM 4149 C CA . VAL B 1 235 ? 6.746 -27.719 -21.031 1 97.5 235 VAL B CA 1
ATOM 4150 C C . VAL B 1 235 ? 6.852 -29.016 -21.844 1 97.5 235 VAL B C 1
ATOM 4152 O O . VAL B 1 235 ? 6.977 -28.969 -23.062 1 97.5 235 VAL B O 1
ATOM 4155 N N . VAL B 1 236 ? 6.789 -30.047 -21.141 1 97.25 236 VAL B N 1
ATOM 4156 C CA . VAL B 1 236 ? 6.91 -31.359 -21.766 1 97.25 236 VAL B CA 1
ATOM 4157 C C . VAL B 1 236 ? 5.758 -31.578 -22.734 1 97.25 236 VAL B C 1
ATOM 4159 O O . VAL B 1 236 ? 5.965 -32.062 -23.859 1 97.25 236 VAL B O 1
ATOM 4162 N N . ALA B 1 237 ? 4.594 -31.172 -22.344 1 97.62 237 ALA B N 1
ATOM 4163 C CA . ALA B 1 237 ? 3.416 -31.328 -23.188 1 97.62 237 ALA B CA 1
ATOM 4164 C C . ALA B 1 237 ? 3.543 -30.469 -24.453 1 97.62 237 ALA B C 1
ATOM 4166 O O . ALA B 1 237 ? 3.08 -30.859 -25.516 1 97.62 237 ALA B O 1
ATOM 4167 N N . SER B 1 238 ? 4.09 -29.297 -24.344 1 97.62 238 SER B N 1
ATOM 4168 C CA . SER B 1 238 ? 4.258 -28.391 -25.469 1 97.62 238 SER B CA 1
ATOM 4169 C C . SER B 1 238 ? 5.238 -28.953 -26.484 1 97.62 238 SER B C 1
ATOM 4171 O O . SER B 1 238 ? 5.027 -28.828 -27.703 1 97.62 238 SER B O 1
ATOM 4173 N N . GLY B 1 239 ? 6.266 -29.547 -25.969 1 97.62 239 GLY B N 1
ATOM 4174 C CA . GLY B 1 239 ? 7.332 -30.016 -26.844 1 97.62 239 GLY B CA 1
ATOM 4175 C C . GLY B 1 239 ? 8.125 -28.891 -27.484 1 97.62 239 GLY B C 1
ATOM 4176 O O . GLY B 1 239 ? 7.852 -27.719 -27.234 1 97.62 239 GLY B O 1
ATOM 4177 N N . VAL B 1 240 ? 9 -29.297 -28.359 1 97.94 240 VAL B N 1
ATOM 4178 C CA . VAL B 1 240 ? 9.875 -28.328 -29 1 97.94 240 VAL B CA 1
ATOM 4179 C C . VAL B 1 240 ? 9.055 -27.422 -29.906 1 97.94 240 VAL B C 1
ATOM 4181 O O . VAL B 1 240 ? 9.25 -26.203 -29.906 1 97.94 240 VAL B O 1
ATOM 4184 N N . ARG B 1 241 ? 8.188 -27.969 -30.609 1 97.88 241 ARG B N 1
ATOM 4185 C CA . ARG B 1 241 ? 7.371 -27.188 -31.531 1 97.88 241 ARG B CA 1
ATOM 4186 C C . ARG B 1 241 ? 6.551 -26.141 -30.812 1 97.88 241 ARG B C 1
ATOM 4188 O O . ARG B 1 241 ? 6.516 -24.969 -31.219 1 97.88 241 ARG B O 1
ATOM 4195 N N . GLY B 1 242 ? 5.844 -26.547 -29.734 1 98.25 242 GLY B N 1
ATOM 4196 C CA . GLY B 1 242 ? 5.047 -25.625 -28.953 1 98.25 242 GLY B CA 1
ATOM 4197 C C . GLY B 1 242 ? 5.867 -24.5 -28.328 1 98.25 242 GLY B C 1
ATOM 4198 O O . GLY B 1 242 ? 5.434 -23.359 -28.281 1 98.25 242 GLY B O 1
ATOM 4199 N N . LEU B 1 243 ? 7.062 -24.828 -27.859 1 98.56 243 LEU B N 1
ATOM 4200 C CA . LEU B 1 243 ? 7.938 -23.844 -27.219 1 98.56 243 LEU B CA 1
ATOM 4201 C C . LEU B 1 243 ? 8.445 -22.828 -28.234 1 98.56 243 LEU B C 1
ATOM 4203 O O . LEU B 1 243 ? 8.586 -21.641 -27.906 1 98.56 243 LEU B O 1
ATOM 4207 N N . LYS B 1 244 ? 8.664 -23.281 -29.391 1 97.94 244 LYS B N 1
ATOM 4208 C CA . LYS B 1 244 ? 9.078 -22.359 -30.453 1 97.94 244 LYS B CA 1
ATOM 4209 C C . LYS B 1 244 ? 7.965 -21.391 -30.797 1 97.94 244 LYS B C 1
ATOM 4211 O O . LYS B 1 244 ? 8.227 -20.219 -31.078 1 97.94 244 LYS B O 1
ATOM 4216 N N . LYS B 1 245 ? 6.801 -21.859 -30.781 1 97.81 245 LYS B N 1
ATOM 4217 C CA . LYS B 1 245 ? 5.648 -21 -31.078 1 97.81 245 LYS B CA 1
ATOM 4218 C C . LYS B 1 245 ? 5.523 -19.875 -30.062 1 97.81 245 LYS B C 1
ATOM 4220 O O . LYS B 1 245 ? 5.012 -18.797 -30.391 1 97.81 245 LYS B O 1
ATOM 4225 N N . ILE B 1 246 ? 6.035 -20.141 -28.953 1 96.44 246 ILE B N 1
ATOM 4226 C CA . ILE B 1 246 ? 5.891 -19.109 -27.922 1 96.44 246 ILE B CA 1
ATOM 4227 C C . ILE B 1 246 ? 7.094 -18.172 -27.938 1 96.44 246 ILE B C 1
ATOM 4229 O O . ILE B 1 246 ? 7.188 -17.25 -27.141 1 96.44 246 ILE B O 1
ATOM 4233 N N . GLY B 1 247 ? 8.086 -18.469 -28.75 1 96.19 247 GLY B N 1
ATOM 4234 C CA . GLY B 1 247 ? 9.141 -17.484 -28.984 1 96.19 247 GLY B CA 1
ATOM 4235 C C . GLY B 1 247 ? 10.516 -17.984 -28.594 1 96.19 247 GLY B C 1
ATOM 4236 O O . GLY B 1 247 ? 11.477 -17.219 -28.578 1 96.19 247 GLY B O 1
ATOM 4237 N N . LEU B 1 248 ? 10.672 -19.219 -28.297 1 96.88 248 LEU B N 1
ATOM 4238 C CA . LEU B 1 248 ? 11.992 -19.75 -27.969 1 96.88 248 LEU B CA 1
ATOM 4239 C C . LEU B 1 248 ? 12.719 -20.219 -29.219 1 96.88 248 LEU B C 1
ATOM 4241 O O . LEU B 1 248 ? 12.086 -20.703 -30.156 1 96.88 248 LEU B O 1
ATOM 4245 N N . SER B 1 249 ? 14.016 -20.047 -29.156 1 96.62 249 SER B N 1
ATOM 4246 C CA . SER B 1 249 ? 14.82 -20.641 -30.203 1 96.62 249 SER B CA 1
ATOM 4247 C C . SER B 1 249 ? 14.812 -22.172 -30.109 1 96.62 249 SER B C 1
ATOM 4249 O O . SER B 1 249 ? 14.445 -22.719 -29.062 1 96.62 249 SER B O 1
ATOM 4251 N N . GLU B 1 250 ? 15.156 -22.828 -31.172 1 96.69 250 GLU B N 1
ATOM 4252 C CA . GLU B 1 250 ? 15.219 -24.281 -31.156 1 96.69 250 GLU B CA 1
ATOM 4253 C C . GLU B 1 250 ? 16.156 -24.781 -30.062 1 96.69 250 GLU B C 1
ATOM 4255 O O . GLU B 1 250 ? 15.805 -25.719 -29.328 1 96.69 250 GLU B O 1
ATOM 4260 N N . ARG B 1 251 ? 17.25 -24.156 -29.922 1 95.56 251 ARG B N 1
ATOM 4261 C CA . ARG B 1 251 ? 18.219 -24.547 -28.922 1 95.56 251 ARG B CA 1
ATOM 4262 C C . ARG B 1 251 ? 17.656 -24.391 -27.516 1 95.56 251 ARG B C 1
ATOM 4264 O O . ARG B 1 251 ? 17.766 -25.297 -26.688 1 95.56 251 ARG B O 1
ATOM 4271 N N . GLU B 1 252 ? 17.016 -23.281 -27.312 1 95.12 252 GLU B N 1
ATOM 4272 C CA . GLU B 1 252 ? 16.438 -23 -26.016 1 95.12 252 GLU B CA 1
ATOM 4273 C C . GLU B 1 252 ? 15.297 -23.953 -25.688 1 95.12 252 GLU B C 1
ATOM 4275 O O . GLU B 1 252 ? 15.18 -24.438 -24.562 1 95.12 252 GLU B O 1
ATOM 4280 N N . ALA B 1 253 ? 14.523 -24.188 -26.688 1 98.06 253 ALA B N 1
ATOM 4281 C CA . ALA B 1 253 ? 13.391 -25.094 -26.516 1 98.06 253 ALA B CA 1
ATOM 4282 C C . ALA B 1 253 ? 13.852 -26.484 -26.109 1 98.06 253 ALA B C 1
ATOM 4284 O O . ALA B 1 253 ? 13.281 -27.094 -25.188 1 98.06 253 ALA B O 1
ATOM 4285 N N . ARG B 1 254 ? 14.828 -26.953 -26.719 1 96.88 254 ARG B N 1
ATOM 4286 C CA . ARG B 1 254 ? 15.359 -28.281 -26.422 1 96.88 254 ARG B CA 1
ATOM 4287 C C . ARG B 1 254 ? 15.961 -28.328 -25.016 1 96.88 254 ARG B C 1
ATOM 4289 O O . ARG B 1 254 ? 15.781 -29.312 -24.297 1 96.88 254 ARG B O 1
ATOM 4296 N N . ARG B 1 255 ? 16.656 -27.297 -24.734 1 93.81 255 ARG B N 1
ATOM 4297 C CA . ARG B 1 255 ? 17.266 -27.219 -23.422 1 93.81 255 ARG B CA 1
ATOM 4298 C C . ARG B 1 255 ? 16.219 -27.203 -22.312 1 93.81 255 ARG B C 1
ATOM 4300 O O . ARG B 1 255 ? 16.312 -27.938 -21.328 1 93.81 255 ARG B O 1
ATOM 4307 N N . VAL B 1 256 ? 15.227 -26.344 -22.5 1 95.31 256 VAL B N 1
ATOM 4308 C CA . VAL B 1 256 ? 14.156 -26.188 -21.516 1 95.31 256 VAL B CA 1
ATOM 4309 C C . VAL B 1 256 ? 13.398 -27.516 -21.359 1 95.31 256 VAL B C 1
ATOM 4311 O O . VAL B 1 256 ? 13.102 -27.938 -20.25 1 95.31 256 VAL B O 1
ATOM 4314 N N . LEU B 1 257 ? 13.148 -28.125 -22.484 1 97 257 LEU B N 1
ATOM 4315 C CA . LEU B 1 257 ? 12.445 -29.406 -22.484 1 97 257 LEU B CA 1
ATOM 4316 C C . LEU B 1 257 ? 13.25 -30.469 -21.734 1 97 257 LEU B C 1
ATOM 4318 O O . LEU B 1 257 ? 12.695 -31.219 -20.922 1 97 257 LEU B O 1
ATOM 4322 N N . LYS B 1 258 ? 14.484 -30.5 -22.016 1 93.31 258 LYS B N 1
ATOM 4323 C CA . LYS B 1 258 ? 15.359 -31.469 -21.359 1 93.31 258 LYS B CA 1
ATOM 4324 C C . LYS B 1 258 ? 15.352 -31.266 -19.844 1 93.31 258 LYS B C 1
ATOM 4326 O O . LYS B 1 258 ? 15.203 -32.219 -19.078 1 93.31 258 LYS B O 1
ATOM 4331 N N . GLU B 1 259 ? 15.484 -30.094 -19.453 1 88.62 259 GLU B N 1
ATOM 4332 C CA . GLU B 1 259 ? 15.523 -29.781 -18.031 1 88.62 259 GLU B CA 1
ATOM 4333 C C . GLU B 1 259 ? 14.195 -30.125 -17.359 1 88.62 259 GLU B C 1
ATOM 4335 O O . GLU B 1 259 ? 14.18 -30.688 -16.25 1 88.62 259 GLU B O 1
ATOM 4340 N N . ALA B 1 260 ? 13.109 -29.781 -18 1 92.94 260 ALA B N 1
ATOM 4341 C CA . ALA B 1 260 ? 11.781 -30.078 -17.453 1 92.94 260 ALA B CA 1
ATOM 4342 C C . ALA B 1 260 ? 11.586 -31.578 -17.25 1 92.94 260 ALA B C 1
ATOM 4344 O O . ALA B 1 260 ? 11.078 -32 -16.219 1 92.94 260 ALA B O 1
ATOM 4345 N N . ARG B 1 261 ? 12.062 -32.312 -18.172 1 91.38 261 ARG B N 1
ATOM 4346 C CA . ARG B 1 261 ? 11.961 -33.75 -18.078 1 91.38 261 ARG B CA 1
ATOM 4347 C C . ARG B 1 261 ? 12.773 -34.281 -16.906 1 91.38 261 ARG B C 1
ATOM 4349 O O . ARG B 1 261 ? 12.344 -35.219 -16.219 1 91.38 261 ARG B O 1
ATOM 4356 N N . GLU B 1 262 ? 13.867 -33.719 -16.766 1 82.62 262 GLU B N 1
ATOM 4357 C CA . GLU B 1 262 ? 14.742 -34.125 -15.68 1 82.62 262 GLU B CA 1
ATOM 4358 C C . GLU B 1 262 ? 14.094 -33.875 -14.32 1 82.62 262 GLU B C 1
ATOM 4360 O O . GLU B 1 262 ? 14.164 -34.719 -13.422 1 82.62 262 GLU B O 1
ATOM 4365 N N . ILE B 1 263 ? 13.484 -32.75 -14.219 1 82.31 263 ILE B N 1
ATOM 4366 C CA . ILE B 1 263 ? 12.828 -32.375 -12.969 1 82.31 263 ILE B CA 1
ATOM 4367 C C . ILE B 1 263 ? 11.688 -33.375 -12.688 1 82.31 263 ILE B C 1
ATOM 4369 O O . ILE B 1 263 ? 11.516 -33.812 -11.547 1 82.31 263 ILE B O 1
ATOM 4373 N N . LEU B 1 264 ? 10.977 -33.688 -13.68 1 85.19 264 LEU B N 1
ATOM 4374 C CA . LEU B 1 264 ? 9.812 -34.562 -13.516 1 85.19 264 LEU B CA 1
ATOM 4375 C C . LEU B 1 264 ? 10.234 -36 -13.234 1 85.19 264 LEU B C 1
ATOM 4377 O O . LEU B 1 264 ? 9.516 -36.75 -12.562 1 85.19 264 LEU B O 1
ATOM 4381 N N . ARG B 1 265 ? 11.328 -36.406 -13.734 1 73.62 265 ARG B N 1
ATOM 4382 C CA . ARG B 1 265 ? 11.828 -37.75 -13.531 1 73.62 265 ARG B CA 1
ATOM 4383 C C . ARG B 1 265 ? 12.375 -37.938 -12.117 1 73.62 265 ARG B C 1
ATOM 4385 O O . ARG B 1 265 ? 12.188 -38.969 -11.5 1 73.62 265 ARG B O 1
ATOM 4392 N N . ASN B 1 266 ? 13.086 -36.969 -11.695 1 59.25 266 ASN B N 1
ATOM 4393 C CA . ASN B 1 266 ? 13.75 -37.031 -10.398 1 59.25 266 ASN B CA 1
ATOM 4394 C C . ASN B 1 266 ? 12.758 -36.906 -9.25 1 59.25 266 ASN B C 1
ATOM 4396 O O . ASN B 1 266 ? 13.102 -37.156 -8.094 1 59.25 266 ASN B O 1
ATOM 4400 N N . THR B 1 267 ? 11.602 -36.438 -9.508 1 54.47 267 THR B N 1
ATOM 4401 C CA . THR B 1 267 ? 10.648 -36.188 -8.422 1 54.47 267 THR B CA 1
ATOM 4402 C C . THR B 1 267 ? 9.547 -37.25 -8.445 1 54.47 267 THR B C 1
ATOM 4404 O O . THR B 1 267 ? 8.703 -37.281 -7.543 1 54.47 267 THR B O 1
ATOM 4407 N N . SER B 1 268 ? 9.469 -38.125 -9.461 1 45.44 268 SER B N 1
ATOM 4408 C CA . SER B 1 268 ? 8.578 -39.281 -9.453 1 45.44 268 SER B CA 1
ATOM 4409 C C . SER B 1 268 ? 9.141 -40.406 -8.609 1 45.44 268 SER B C 1
ATOM 4411 O O . SER B 1 268 ? 10.359 -40.625 -8.555 1 45.44 268 SER B O 1
#

Secondary structure (DSSP, 8-state):
----EEE-TTS-EEE--HHHHHHHHHHTT--HHHHHHHHHHHHHH--TTEEHHHHHHHHHHHHHHH-TTTHHHHHHHHHHGGG-SSSHHHHHHHHHHHHHTT-EEEEEEEEE-SSSEEEEEEEEEETTEEEEEEEE--SSS-EE-HHHHHHHHHHHHHH---SEEEEEESSEE-HHHHHHHHHHTEEEEBTTBSTTTSHHHHHHHTT--BGGGS---HHHHHHHHHTT--BHHHHHHHHHHHHHHTT--HHHHHHHHHHHHHHHHHH-/----EEE-TTS-EEE--HHHHHHHHHHTT--HHHHHHHHHHHHHH--TTEEHHHHHHHHHHHHHHH-TTTHHHHHHHHHHGGG-SSSHHHHHHHHHHHHHTT-EEEEEEEEE-SSSEEEEEEEEEETTEEEEEEEE--SSS-EE-HHHHHHHHHHHHHH---SEEEEEESSEE-HHHHHHHHHHTEEEEBTTBSTTTSHHHHHHHTT--BGGGS---HHHHHHHHHTT--BHHHHHHHHHHHHHHTT--HHHHHHHHHHHHHHHHHH-

InterPro domains:
  IPR005144 ATP-cone domain [PF03477] (4-65)
  IPR005144 ATP-cone domain [PS51161] (4-109)
  IPR007560 Restriction endonuclease type IV, Mrr [PF04471] (87-188)
  IPR010995 DNA repair Rad51/transcription factor NusA, alpha-helical [SSF47794] (209-264)
  IPR011335 Restriction endonuclease type II-like [SSF52980] (87-198)
  IPR011856 tRNA endonuclease-like domain superfamily [G3DSA:3.40.1350.10] (79-208)
  IPR054374 AF1548-like, C-terminal [PF22357] (209-264)

Radius of gyration: 28.72 Å; Cα contacts (8 Å, |Δi|>4): 883; chains: 2; bounding box: 62×81×59 Å

pLDDT: mean 88.52, std 13.03, range [44.66, 98.94]

Foldseek 3Di:
DDFAWEAEPVGDIDTDDLVVQLVLCVVLVHDPVLSVVLSVVLVVVDHHHHYPVNSVVSSLVSCCVRPVASSQLSCQLVLLLLCDDPCLLVLLLVCLLVVVVPKDKDAQDWADFQVGIDGFGMWIDDPHFIEGEDEDEDNDADADEQVVLVVQLVVCVGRVPGRAYEYEYQHHHDPNNVVVCVVSVYHYEYVCPPPCRHPSNSCVVSVWRFLSSPPDDSVLSCLCSVVSNTTLVSLLVCALVNSVVSPDDSVRSVRSNVRSVSNSVSHD/DDFAWEAEPVGDIDTDDLVVQLVLCVVLVHDPVLSVVLSVVLVVVDHHHHYPVNSVVSSLVSCCVRPVASSQLSCQLLLLLLCDDPCLLVLLLVCLLVVVVPKDKDAQDWADFQVGIDGFGMWIDDPHFIEGEHEDEDNDADADEQVVLVVQLVVCVGRVPGPAYEYEYQHHHDPNNVVVCVVSVYHYEYVCPPPCRHPSNSCVVSVWRFLSSPPDDSVLSCLCSVVSNTTLVSLLVCAQVNSVVSPDDSVRSVRSNVRSVSSSVSHD

Nearest PDB structures (foldseek):
  1y88-assembly1_A  TM=9.455E-01  e=7.909E-24  Archaeoglobus fu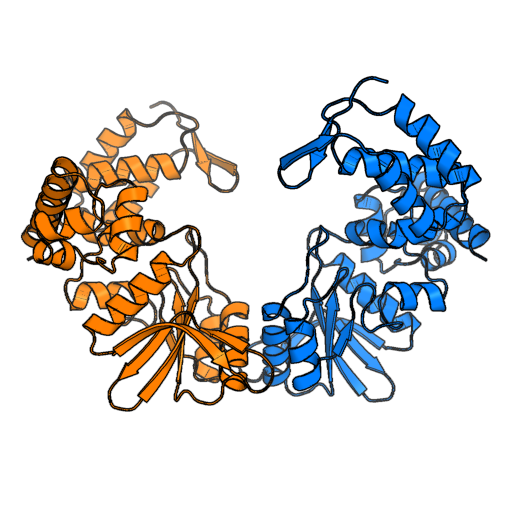lgidus
  8q41-assembly1_B  TM=4.838E-01  e=3.123E-02  Thermoanaerobacter brockii subsp. finnii Ako-1
  8ibx-assembly1_C  TM=3.802E-01  e=1.356E-02  Bombyx mori
  8ibz-assembly1_C  TM=4.055E-01  e=2.795E-02  Bombyx mori
  8gh6-assembly1_A  TM=3.197E-01  e=3.491E-02  Bombyx mori

Organism: NCBI:txid113653

Sequence (536 aa):
MREIYVRKRDGRVEKFSPEKVRRTLLKAGASRDVTERIIRELERRIYSGITTDEILSIVLDLLYRYETGSGARYDLKRSMFRLGPAGFEFEKFVARLLEEYGFRTRTNVIVEGECVEHEIDVIAEKDGKSYLIECK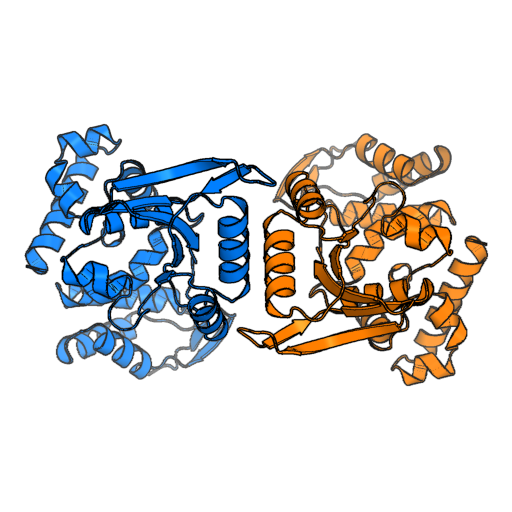FHSFPAYTGLKEVMYTYARFLDVGRFDAVWLITNTKFSDEAKRYGECRGVRLTGWKYPEGEGIERMLERKNLYPVTLLRIEKETLDRLVNARVVFCRDVVASGVRGLKKIGLSEREARRVLKEAREILRNTSMREIYVRKRDGRVEKFSPEKVRRTLLKAGASRDVTERIIRELERRIYSGITTDEILSIVLDLLYRYETGSGARYDLKRSMFRLGPAGFEFEKFVARLLEEYGFRTRTNVIVEGECVEHEIDVIAEKDGKSYLIECKFHSFPAYTGLKEVMYTYARFLDVGRFDAVWLITNTKFSDEAKRYGECRGVRLTGWKYPEGEGIERMLERKNLYPVTLLRIEKETLDRLVNARVVFCRDVVASGVRGLKKIGLSEREARRVLKEAREILRNTS